Protein 3T34 (pdb70)

B-factor: mean 65.24, std 21.26, range [20.0, 150.37]

Radius of gyration: 32.82 Å; Cα contacts (8 Å, |Δi|>4): 1216; chains: 2; bounding box: 78×50×129 Å

Foldseek 3Di:
DVLQVLLCCLPVNPFVVADDDDPDDDQDAFEEEEAWAAQLCQLLLLCLLVPFDQADHDDPWQFQEKEKEWEAADPPPVDKWKDWPVDPPDIGDDSPVNNVVSRVVQCVPPHPLREHDLDYIYMYIYDNVDHTHIYIYATYADDADDSNYDRPRRCVSVVSRCVRLQPPSYQYEQRHEPQDPPVPIPSVVVCCVRPVLLPRYAYEYEPQVVHDPVDHCLCQQVCNPPHGPDGYAYWYGDDNVCVVVVPGPVNRQVVRLCDQCVDPSRNVPSVCHYSVNVSVVVSVVSSVVVLVVLVCLVVLVVPPVVQVVVPVGPVPSVVSSVVSCVSSVVSPPSD/DAVLLCLQLVLPVLFCPVFLPVPDDDDSDLLLELEEEEAWAAQLQRVLLVVLLVPFPQADDDDAFDAFEKAKEWEDADPCPAQKWKDWPVDPPDIGRDRPVNHVVSRVVQCVPQVDPRGHDHPYTYMYIYHNRHDTYMYIYATGQDDAADDPYDGCVNVVRVVSSVVQQLDPSYAYAQRAEPQDDVVPIPSVVVCCVSPVLLPRYAYEYEPQVVHDPPDHCLCVQVCNPPHHPDGHAYEYGDDVVCVVVVPGSVVRQVVGLCVQCPDVSRVVPRVCYYSVNVSVVVSVVSVVVVVVVPVCVVSLVCVPCVLVVAVDDNPCPVSVVSSVCSCVSSVVCPPVD

Secondary structure (DSSP, 8-state):
--HHHHHHIIIIITTS-SS--SS----PPPEEEEE-BTTSSHHHHHHHHHTS--S---SSS---S-EEEEEEE-SS-S--EEEETTSTT--BS-HHHHHHHHHHHHHHTS-TT-----SPEEEEEEETTS-SEEEEE-PPB-SS--TT--SSHHHHHHHHHHHHHHSSSEEEEEEEETTS-GGG-HHHHHHHHS-TT-TTEEEEEE-GGGPPTT--SHHHHTTSSS--SS--EEE----HHHHHTT--HHHHHHHHHHHHTT-TTTGGGGGG-SHHHHHHHHHHHHHHHHHTT-TTHHHHHHHHHTTTT-----TTHHHHHHHHHHHTTS-TT--/-THHHHHHHSTTTTTTTTT---SS-----GGG--EEEEE-BTTSSHHHHHHHHHTS--S---SSS---S-EEEE-B--SS----EEEETTS-S--B--HHHHHHHHHHHHHHHH-SSS---SS---EEEE-TTS---EEEE-PPB-SS--TT--STHHHHHHHHHHHHHHSSSEEEEEEEETTS-GGG-HHHHHHHHH-TT-TTEEEEEE-GGGPPTT--SHHHHTTSSS--SS--EE-----HHHHHHT--HHHHHHHHHHHHHHSTTTTTTGGG-SHHHHHHHHHHHHHHHHGGG-TTTTTTTHHHHTTT-----GGGGHHHHHHHHHHHHTTSSTT--

Structure (mmCIF, N/CA/C/O backbone):
data_3T34
#
_entry.id   3T34
#
_cell.length_a   53.471
_cell.length_b   86.407
_cell.length_c   88.485
_cell.angle_alpha   90.00
_cell.angle_beta   90.55
_cell.angle_gamma   90.00
#
_symmetry.space_group_name_H-M   'P 1 21 1'
#
loop_
_entity.id
_entity.type
_entity.pdbx_description
1 polymer 'Dynamin-related protein 1A, LINKER, Dynamin-related protein 1A'
2 non-polymer "GUANOSINE-5'-DIPHOSPHATE"
3 non-polymer 'TETRAFLUOROALUMINATE ION'
4 non-polymer 'MAGNESIUM ION'
5 non-polymer 'SODIUM ION'
6 water water
#
loop_
_atom_site.group_PDB
_atom_site.id
_atom_site.type_symbol
_atom_site.label_atom_id
_atom_site.label_alt_id
_atom_site.label_comp_id
_atom_site.label_asym_id
_atom_site.label_entity_id
_atom_site.label_seq_id
_atom_site.pdbx_PDB_ins_code
_atom_site.Cartn_x
_atom_site.Cartn_y
_atom_site.Cartn_z
_atom_site.occupancy
_atom_site.B_iso_or_equiv
_atom_site.auth_seq_id
_atom_site.auth_comp_id
_atom_site.auth_asym_id
_atom_site.auth_atom_id
_atom_site.pdbx_PDB_model_num
ATOM 1 N N . GLU A 1 2 ? 9.378 -19.643 20.704 1.00 81.40 2 GLU A N 1
ATOM 2 C CA . GLU A 1 2 ? 10.379 -19.405 21.738 1.00 70.61 2 GLU A CA 1
ATOM 3 C C . GLU A 1 2 ? 9.787 -18.802 23.024 1.00 80.63 2 GLU A C 1
ATOM 4 O O . GLU A 1 2 ? 10.379 -17.866 23.593 1.00 85.11 2 GLU A O 1
ATOM 10 N N . ASN A 1 3 ? 8.667 -19.335 23.526 1.00 72.74 3 ASN A N 1
ATOM 11 C CA . ASN A 1 3 ? 8.064 -20.601 23.105 1.00 76.58 3 ASN A CA 1
ATOM 12 C C . ASN A 1 3 ? 9.101 -21.731 23.043 1.00 75.48 3 ASN A C 1
ATOM 13 O O . ASN A 1 3 ? 10.157 -21.661 23.691 1.00 75.03 3 ASN A O 1
ATOM 18 N N . LEU A 1 4 ? 8.809 -22.752 22.244 1.00 70.98 4 LEU A N 1
ATOM 19 C CA . LEU A 1 4 ? 9.624 -23.964 22.205 1.00 70.71 4 LEU A CA 1
ATOM 20 C C . LEU A 1 4 ? 11.105 -23.692 21.973 1.00 64.34 4 LEU A C 1
ATOM 21 O O . LEU A 1 4 ? 11.948 -24.163 22.717 1.00 72.64 4 LEU A O 1
ATOM 26 N N . ILE A 1 5 ? 11.412 -22.924 20.940 1.00 62.51 5 ILE A N 1
ATOM 27 C CA . ILE A 1 5 ? 12.769 -22.896 20.404 1.00 65.95 5 ILE A CA 1
ATOM 28 C C . ILE A 1 5 ? 13.837 -22.283 21.312 1.00 63.19 5 ILE A C 1
ATOM 29 O O . ILE A 1 5 ? 14.984 -22.712 21.247 1.00 63.64 5 ILE A O 1
ATOM 34 N N . SER A 1 6 ? 13.487 -21.312 22.158 1.00 62.95 6 SER A N 1
ATOM 35 C CA . SER A 1 6 ? 14.496 -20.749 23.080 1.00 72.92 6 SER A CA 1
ATOM 36 C C . SER A 1 6 ? 14.825 -21.698 24.234 1.00 66.55 6 SER A C 1
ATOM 37 O O . SER A 1 6 ? 15.981 -21.811 24.640 1.00 64.09 6 SER A O 1
ATOM 40 N N . LEU A 1 7 ? 13.809 -22.385 24.746 1.00 66.57 7 LEU A N 1
ATOM 41 C CA . LEU A 1 7 ? 14.022 -23.424 25.740 1.00 67.31 7 LEU A CA 1
ATOM 42 C C . LEU A 1 7 ? 15.118 -24.350 25.230 1.00 67.11 7 LEU A C 1
ATOM 43 O O . LEU A 1 7 ? 16.134 -24.562 25.899 1.00 64.02 7 LEU A O 1
ATOM 48 N N . VAL A 1 8 ? 14.925 -24.879 24.027 1.00 61.65 8 VAL A N 1
ATOM 49 C CA . VAL A 1 8 ? 15.927 -25.755 23.444 1.00 64.31 8 VAL A CA 1
ATOM 50 C C . VAL A 1 8 ? 17.301 -25.085 23.405 1.00 68.77 8 VAL A C 1
ATOM 51 O O . VAL A 1 8 ? 18.292 -25.697 23.793 1.00 64.34 8 VAL A O 1
ATOM 55 N N . ASN A 1 9 ? 17.357 -23.830 22.961 1.00 69.33 9 ASN A N 1
ATOM 56 C CA . ASN A 1 9 ? 18.638 -23.117 22.813 1.00 73.82 9 ASN A CA 1
ATOM 57 C C . ASN A 1 9 ? 19.481 -22.890 24.058 1.00 74.78 9 ASN A C 1
ATOM 58 O O . ASN A 1 9 ? 20.700 -23.062 24.028 1.00 80.47 9 ASN A O 1
ATOM 63 N N . LYS A 1 10 ? 18.854 -22.449 25.139 1.00 73.14 10 LYS A N 1
ATOM 64 C CA . LYS A 1 10 ? 19.599 -22.311 26.373 1.00 77.01 10 LYS A CA 1
ATOM 65 C C . LYS A 1 10 ? 20.069 -23.683 26.835 1.00 78.79 10 LYS A C 1
ATOM 66 O O . LYS A 1 10 ? 21.220 -23.850 27.235 1.00 83.50 10 LYS A O 1
ATOM 72 N N . ILE A 1 11 ? 19.188 -24.672 26.720 1.00 72.16 11 ILE A N 1
ATOM 73 C CA . ILE A 1 11 ? 19.491 -26.032 27.150 1.00 73.16 11 ILE A CA 1
ATOM 74 C C . ILE A 1 11 ? 20.862 -26.535 26.671 1.00 82.24 11 ILE A C 1
ATOM 75 O O . ILE A 1 11 ? 21.283 -27.634 27.015 1.00 85.33 11 ILE A O 1
ATOM 80 N N . GLN A 1 12 ? 21.578 -25.721 25.904 1.00 83.70 12 GLN A N 1
ATOM 81 C CA . GLN A 1 12 ? 22.995 -25.993 25.673 1.00 86.52 12 GLN A CA 1
ATOM 82 C C . GLN A 1 12 ? 23.757 -24.723 25.377 1.00 90.15 12 GLN A C 1
ATOM 83 O O . GLN A 1 12 ? 24.493 -24.203 26.224 1.00 92.33 12 GLN A O 1
ATOM 89 N N . ARG A 1 13 ? 23.562 -24.235 24.158 1.00 91.34 13 ARG A N 1
ATOM 90 C CA . ARG A 1 13 ? 24.249 -23.061 23.646 1.00 95.04 13 ARG A CA 1
ATOM 91 C C . ARG A 1 13 ? 24.451 -22.012 24.730 1.00 95.22 13 ARG A C 1
ATOM 92 O O . ARG A 1 13 ? 25.470 -21.316 24.747 1.00 97.32 13 ARG A O 1
ATOM 100 N N . ALA A 1 14 ? 23.483 -21.904 25.636 1.00 89.99 14 ALA A N 1
ATOM 101 C CA . ALA A 1 14 ? 23.581 -20.925 26.714 1.00 97.41 14 ALA A CA 1
ATOM 102 C C . ALA A 1 14 ? 24.004 -21.535 28.058 1.00 99.16 14 ALA A C 1
ATOM 103 O O . ALA A 1 14 ? 25.022 -21.133 28.641 1.00 95.63 14 ALA A O 1
ATOM 105 N N . CYS A 1 15 ? 23.230 -22.501 28.550 1.00 93.78 15 CYS A N 1
ATOM 106 C CA . CYS A 1 15 ? 23.448 -22.985 29.909 1.00 91.61 15 CYS A CA 1
ATOM 107 C C . CYS A 1 15 ? 24.199 -24.318 30.004 1.00 93.75 15 CYS A C 1
ATOM 108 O O . CYS A 1 15 ? 24.939 -24.534 30.966 1.00 99.35 15 CYS A O 1
ATOM 111 N N . THR A 1 16 ? 24.057 -25.186 29.002 1.00 90.87 16 THR A N 1
ATOM 112 C CA . THR A 1 16 ? 24.725 -26.494 29.059 1.00 91.97 16 THR A CA 1
ATOM 113 C C . THR A 1 16 ? 25.390 -27.017 27.772 1.00 93.53 16 THR A C 1
ATOM 114 O O . THR A 1 16 ? 25.268 -28.197 27.428 1.00 92.97 16 THR A O 1
ATOM 118 N N . ALA A 1 17 ? 26.055 -26.117 27.060 1.00 93.76 17 ALA A N 1
ATOM 119 C CA . ALA A 1 17 ? 27.198 -26.453 26.222 1.00 96.18 17 ALA A CA 1
ATOM 120 C C . ALA A 1 17 ? 28.215 -25.454 26.759 1.00 102.60 17 ALA A C 1
ATOM 121 O O . ALA A 1 17 ? 29.365 -25.376 26.315 1.00 99.46 17 ALA A O 1
ATOM 123 N N . LEU A 1 18 ? 27.728 -24.685 27.735 1.00 102.40 18 LEU A N 1
ATOM 124 C CA . LEU A 1 18 ? 28.515 -23.812 28.601 1.00 101.42 18 LEU A CA 1
ATOM 125 C C . LEU A 1 18 ? 29.664 -24.582 29.260 1.00 111.93 18 LEU A C 1
ATOM 126 O O . LEU A 1 18 ? 30.554 -23.982 29.872 1.00 117.37 18 LEU A O 1
ATOM 131 N N . GLY A 1 19 ? 29.640 -25.910 29.134 1.00 108.81 19 GLY A N 1
ATOM 132 C CA . GLY A 1 19 ? 30.709 -26.762 29.631 1.00 105.33 19 GLY A CA 1
ATOM 133 C C . GLY A 1 19 ? 32.020 -26.510 28.908 1.00 112.78 19 GLY A C 1
ATOM 134 O O . GLY A 1 19 ? 32.114 -25.586 28.102 1.00 118.43 19 GLY A O 1
ATOM 135 N N . ASP A 1 20 ? 33.033 -27.332 29.175 1.00 120.80 20 ASP A N 1
ATOM 136 C CA . ASP A 1 20 ? 34.384 -27.059 28.665 1.00 125.12 20 ASP A CA 1
ATOM 137 C C . ASP A 1 20 ? 34.533 -27.157 27.138 1.00 124.70 20 ASP A C 1
ATOM 138 O O . ASP A 1 20 ? 34.638 -28.250 26.564 1.00 117.57 20 ASP A O 1
ATOM 143 N N . HIS A 1 21 ? 34.532 -25.981 26.509 1.00 127.31 21 HIS A N 1
ATOM 144 C CA . HIS A 1 21 ? 34.760 -25.815 25.079 1.00 130.35 21 HIS A CA 1
ATOM 145 C C . HIS A 1 21 ? 36.204 -25.383 24.876 1.00 133.00 21 HIS A C 1
ATOM 146 O O . HIS A 1 21 ? 36.921 -25.130 25.843 1.00 134.90 21 HIS A O 1
ATOM 153 N N . GLY A 1 22 ? 36.625 -25.278 23.621 1.00 135.03 22 GLY A N 1
ATOM 154 C CA . GLY A 1 22 ? 37.918 -24.692 23.317 1.00 142.38 22 GLY A CA 1
ATOM 155 C C . GLY A 1 22 ? 39.065 -25.677 23.200 1.00 146.12 22 GLY A C 1
ATOM 156 O O . GLY A 1 22 ? 40.161 -25.437 23.720 1.00 142.20 22 GLY A O 1
ATOM 157 N N . ASP A 1 23 ? 38.804 -26.792 22.522 1.00 147.26 23 ASP A N 1
ATOM 158 C CA . ASP A 1 23 ? 39.850 -27.731 22.126 1.00 149.51 23 ASP A CA 1
ATOM 159 C C . ASP A 1 23 ? 39.516 -28.347 20.756 1.00 148.44 23 ASP A C 1
ATOM 160 O O . ASP A 1 23 ? 39.423 -29.569 20.627 1.00 150.09 23 ASP A O 1
ATOM 165 N N . SER A 1 24 ? 39.316 -27.486 19.754 1.00 148.81 24 SER A N 1
ATOM 166 C CA . SER A 1 24 ? 39.107 -27.897 18.351 1.00 149.69 24 SER A CA 1
ATOM 167 C C . SER A 1 24 ? 37.696 -28.392 17.991 1.00 145.38 24 SER A C 1
ATOM 168 O O . SER A 1 24 ? 37.541 -29.300 17.169 1.00 140.33 24 SER A O 1
ATOM 171 N N . SER A 1 25 ? 36.675 -27.785 18.591 1.00 145.25 25 SER A N 1
ATOM 172 C CA . SER A 1 25 ? 35.291 -28.199 18.360 1.00 143.32 25 SER A CA 1
ATOM 173 C C . SER A 1 25 ? 34.650 -27.414 17.214 1.00 141.94 25 SER A C 1
ATOM 174 O O . SER A 1 25 ? 34.156 -26.304 17.408 1.00 142.14 25 SER A O 1
ATOM 177 N N . ALA A 1 26 ? 34.650 -28.011 16.024 1.00 141.10 26 ALA A N 1
ATOM 178 C CA . ALA A 1 26 ? 34.192 -27.335 14.814 1.00 134.67 26 ALA A CA 1
ATOM 179 C C . ALA A 1 26 ? 32.988 -28.027 14.171 1.00 137.28 26 ALA A C 1
ATOM 180 O O . ALA A 1 26 ? 33.077 -29.191 13.780 1.00 132.54 26 ALA A O 1
ATOM 182 N N . LEU A 1 27 ? 31.869 -27.310 14.052 1.00 139.66 27 LEU A N 1
ATOM 183 C CA . LEU A 1 27 ? 31.745 -25.935 14.549 1.00 137.95 27 LEU A CA 1
ATOM 184 C C . LEU A 1 27 ? 30.291 -25.603 14.912 1.00 133.51 27 LEU A C 1
ATOM 185 O O . LEU A 1 27 ? 29.664 -24.720 14.311 1.00 124.30 27 LEU A O 1
ATOM 190 N N . ASP A 1 32 ? 26.616 -23.087 16.103 1.00 93.31 32 ASP A N 1
ATOM 191 C CA . ASP A 1 32 ? 25.232 -23.470 15.859 1.00 91.84 32 ASP A CA 1
ATOM 192 C C . ASP A 1 32 ? 24.578 -22.549 14.836 1.00 92.79 32 ASP A C 1
ATOM 193 O O . ASP A 1 32 ? 23.824 -21.642 15.190 1.00 98.34 32 ASP A O 1
ATOM 198 N N . SER A 1 33 ? 24.874 -22.788 13.564 1.00 87.16 33 SER A N 1
ATOM 199 C CA . SER A 1 33 ? 24.344 -21.963 12.488 1.00 84.49 33 SER A CA 1
ATOM 200 C C . SER A 1 33 ? 22.912 -22.344 12.136 1.00 80.28 33 SER A C 1
ATOM 201 O O . SER A 1 33 ? 22.641 -23.473 11.729 1.00 77.72 33 SER A O 1
ATOM 204 N N . LEU A 1 34 ? 21.998 -21.392 12.292 1.00 74.33 34 LEU A N 1
ATOM 205 C CA . LEU A 1 34 ? 20.607 -21.603 11.923 1.00 67.84 34 LEU A CA 1
ATOM 206 C C . LEU A 1 34 ? 20.356 -21.044 10.529 1.00 57.35 34 LEU A C 1
ATOM 207 O O . LEU A 1 34 ? 20.598 -19.867 10.273 1.00 67.29 34 LEU A O 1
ATOM 212 N N . PRO A 1 35 ? 19.878 -21.896 9.631 1.00 62.73 35 PRO A N 1
ATOM 213 C CA . PRO A 1 35 ? 19.638 -21.496 8.241 1.00 61.48 35 PRO A CA 1
ATOM 214 C C . PRO A 1 35 ? 18.645 -20.346 8.121 1.00 47.17 35 PRO A C 1
ATOM 215 O O . PRO A 1 35 ? 17.700 -20.256 8.900 1.00 45.42 35 PRO A O 1
ATOM 219 N N . ALA A 1 36 ? 18.868 -19.478 7.142 1.00 54.91 36 ALA A N 1
ATOM 220 C CA . ALA A 1 36 ? 17.959 -18.363 6.871 1.00 53.57 36 ALA A CA 1
ATOM 221 C C . ALA A 1 36 ? 16.538 -18.820 6.528 1.00 54.22 36 ALA A C 1
ATOM 222 O O . ALA A 1 36 ? 16.314 -19.967 6.109 1.00 56.09 36 ALA A O 1
ATOM 224 N N . ILE A 1 37 ? 15.575 -17.920 6.698 1.00 52.88 37 ILE A N 1
ATOM 225 C CA . ILE A 1 37 ? 14.274 -18.101 6.057 1.00 47.25 37 ILE A CA 1
ATOM 226 C C . ILE A 1 37 ? 13.858 -16.927 5.140 1.00 49.83 37 ILE A C 1
ATOM 227 O O . ILE A 1 37 ? 13.775 -15.780 5.576 1.00 42.32 37 ILE A O 1
ATOM 232 N N . ALA A 1 38 ? 13.611 -17.246 3.859 1.00 45.80 38 ALA A N 1
ATOM 233 C CA . ALA A 1 38 ? 13.405 -16.247 2.792 1.00 43.23 38 ALA A CA 1
ATOM 234 C C . ALA A 1 38 ? 12.080 -16.400 2.050 1.00 44.16 38 ALA A C 1
ATOM 235 O O . ALA A 1 38 ? 11.773 -17.481 1.565 1.00 47.02 38 ALA A O 1
ATOM 237 N N . VAL A 1 39 ? 11.319 -15.317 1.917 1.00 37.90 39 VAL A N 1
ATOM 238 C CA . VAL A 1 39 ? 10.064 -15.370 1.167 1.00 42.89 39 VAL A CA 1
ATOM 239 C C . VAL A 1 39 ? 10.245 -15.207 -0.360 1.00 41.29 39 VAL A C 1
ATOM 240 O O . VAL A 1 39 ? 11.051 -14.403 -0.823 1.00 40.49 39 VAL A O 1
ATOM 244 N N . VAL A 1 40 ? 9.523 -16.014 -1.134 1.00 38.63 40 VAL A N 1
ATOM 245 C CA . VAL A 1 40 ? 9.575 -15.924 -2.593 1.00 38.32 40 VAL A CA 1
ATOM 246 C C . VAL A 1 40 ? 8.165 -16.049 -3.133 1.00 38.97 40 VAL A C 1
ATOM 247 O O . VAL A 1 40 ? 7.276 -16.590 -2.471 1.00 38.74 40 VAL A O 1
ATOM 251 N N . GLY A 1 41 ? 7.955 -15.557 -4.346 1.00 41.44 41 GLY A N 1
ATOM 252 C CA . GLY A 1 41 ? 6.613 -15.491 -4.876 1.00 39.87 41 GLY A CA 1
ATOM 253 C C . GLY A 1 41 ? 6.523 -14.323 -5.824 1.00 41.98 41 GLY A C 1
ATOM 254 O O . GLY A 1 41 ? 7.417 -13.462 -5.862 1.00 39.90 41 GLY A O 1
ATOM 255 N N . GLY A 1 42 ? 5.445 -14.290 -6.599 1.00 40.93 42 GLY A N 1
ATOM 256 C CA . GLY A 1 42 ? 5.231 -13.173 -7.482 1.00 37.74 42 GLY A CA 1
ATOM 257 C C . GLY A 1 42 ? 5.101 -11.854 -6.748 1.00 39.86 42 GLY A C 1
ATOM 258 O O . GLY A 1 42 ? 4.699 -11.793 -5.584 1.00 33.78 42 GLY A O 1
ATOM 259 N N . GLN A 1 43 ? 5.450 -10.791 -7.464 1.00 37.76 43 GLN A N 1
ATOM 260 C CA . GLN A 1 43 ? 5.071 -9.451 -7.084 1.00 43.98 43 GLN A CA 1
ATOM 261 C C . GLN A 1 43 ? 3.650 -9.391 -6.506 1.00 41.83 43 GLN A C 1
ATOM 262 O O . GLN A 1 43 ? 2.659 -9.771 -7.166 1.00 37.33 43 GLN A O 1
ATOM 268 N N . SER A 1 44 ? 3.593 -8.910 -5.263 1.00 39.09 44 SER A N 1
ATOM 269 C CA . SER A 1 44 ? 2.358 -8.705 -4.539 1.00 35.58 44 SER A CA 1
ATOM 270 C C . SER A 1 44 ? 1.626 -9.986 -4.175 1.00 36.79 44 SER A C 1
ATOM 271 O O . SER A 1 44 ? 0.408 -9.981 -4.012 1.00 34.01 44 SER A O 1
ATOM 274 N N . SER A 1 45 ? 2.351 -11.083 -4.028 1.00 33.58 45 SER A N 1
ATOM 275 C CA . SER A 1 45 ? 1.702 -12.272 -3.510 1.00 34.24 45 SER A CA 1
ATOM 276 C C . SER A 1 45 ? 1.484 -12.189 -1.992 1.00 37.05 45 SER A C 1
ATOM 277 O O . SER A 1 45 ? 0.715 -12.937 -1.437 1.00 39.86 45 SER A O 1
ATOM 280 N N . GLY A 1 46 ? 2.157 -11.265 -1.327 1.00 38.00 46 GLY A N 1
ATOM 281 C CA . GLY A 1 46 ? 1.949 -11.069 0.090 1.00 38.39 46 GLY A CA 1
ATOM 282 C C . GLY A 1 46 ? 3.158 -11.495 0.901 1.00 41.06 46 GLY A C 1
ATOM 283 O O . GLY A 1 46 ? 3.032 -11.772 2.099 1.00 38.63 46 GLY A O 1
ATOM 284 N N . LYS A 1 47 ? 4.323 -11.571 0.257 1.00 36.98 47 LYS A N 1
ATOM 285 C CA . LYS A 1 47 ? 5.552 -11.926 0.958 1.00 34.62 47 LYS A CA 1
ATOM 286 C C . LYS A 1 47 ? 5.785 -11.079 2.221 1.00 41.60 47 LYS A C 1
ATOM 287 O O . LYS A 1 47 ? 6.025 -11.620 3.309 1.00 39.27 47 LYS A O 1
ATOM 293 N N . SER A 1 48 ? 5.711 -9.754 2.098 1.00 39.35 48 SER A N 1
ATOM 294 C CA . SER A 1 48 ? 6.072 -8.882 3.227 1.00 36.81 48 SER A CA 1
ATOM 295 C C . SER A 1 48 ? 5.065 -9.054 4.344 1.00 40.43 48 SER A C 1
ATOM 296 O O . SER A 1 48 ? 5.407 -8.950 5.536 1.00 44.30 48 SER A O 1
ATOM 299 N N . SER A 1 49 ? 3.818 -9.309 3.965 1.00 30.22 49 SER A N 1
ATOM 300 C CA . SER A 1 49 ? 2.799 -9.557 4.963 1.00 36.12 49 SER A CA 1
ATOM 301 C C . SER A 1 49 ? 3.065 -10.866 5.714 1.00 42.08 49 SER A C 1
ATOM 302 O O . SER A 1 49 ? 2.922 -10.911 6.933 1.00 41.89 49 SER A O 1
ATOM 305 N N . VAL A 1 50 ? 3.481 -11.914 5.002 1.00 38.07 50 VAL A N 1
ATOM 306 C CA . VAL A 1 50 ? 3.761 -13.219 5.636 1.00 40.28 50 VAL A CA 1
ATOM 307 C C . VAL A 1 50 ? 4.946 -13.130 6.620 1.00 41.77 50 VAL A C 1
ATOM 308 O O . VAL A 1 50 ? 4.860 -13.597 7.771 1.00 39.75 50 VAL A O 1
ATOM 312 N N . LEU A 1 51 ? 6.049 -12.546 6.146 1.00 42.18 51 LEU A N 1
ATOM 313 C CA . LEU A 1 51 ? 7.275 -12.361 6.926 1.00 41.71 51 LEU A CA 1
ATOM 314 C C . LEU A 1 51 ? 7.039 -11.606 8.255 1.00 47.25 51 LEU A C 1
ATOM 315 O O . LEU A 1 51 ? 7.485 -12.054 9.312 1.00 47.85 51 LEU A O 1
ATOM 320 N N . GLU A 1 52 ? 6.308 -10.493 8.195 1.00 47.11 52 GLU A N 1
ATOM 321 C CA . GLU A 1 52 ? 5.922 -9.720 9.382 1.00 46.50 52 GLU A CA 1
ATOM 322 C C . GLU A 1 52 ? 5.225 -10.616 10.405 1.00 49.90 52 GLU A C 1
ATOM 323 O O . GLU A 1 52 ? 5.607 -10.678 11.580 1.00 47.66 52 GLU A O 1
ATOM 329 N N . SER A 1 53 ? 4.172 -11.272 9.929 1.00 44.15 53 SER A N 1
ATOM 330 C CA . SER A 1 53 ? 3.367 -12.199 10.704 1.00 48.49 53 SER A CA 1
ATOM 331 C C . SER A 1 53 ? 4.243 -13.214 11.455 1.00 46.57 53 SER A C 1
ATOM 332 O O . SER A 1 53 ? 3.940 -13.584 12.579 1.00 48.41 53 SER A O 1
ATOM 335 N N . ILE A 1 54 ? 5.309 -13.682 10.811 1.00 42.02 54 ILE A N 1
ATOM 336 C CA . ILE A 1 54 ? 6.150 -14.716 11.381 1.00 46.67 54 ILE A CA 1
ATOM 337 C C . ILE A 1 54 ? 6.995 -14.084 12.523 1.00 56.54 54 ILE A C 1
ATOM 338 O O . ILE A 1 54 ? 7.092 -14.647 13.618 1.00 51.79 54 ILE A O 1
ATOM 343 N N . VAL A 1 55 ? 7.580 -12.912 12.256 1.00 53.66 55 VAL A N 1
ATOM 344 C CA . VAL A 1 55 ? 8.279 -12.107 13.260 1.00 55.35 55 VAL A CA 1
ATOM 345 C C . VAL A 1 55 ? 7.331 -11.562 14.340 1.00 57.27 55 VAL A C 1
ATOM 346 O O . VAL A 1 55 ? 7.755 -11.301 15.466 1.00 59.89 55 VAL A O 1
ATOM 350 N N . GLY A 1 56 ? 6.059 -11.364 13.998 1.00 55.14 56 GLY A N 1
ATOM 351 C CA . GLY A 1 56 ? 5.071 -10.984 14.999 1.00 57.26 56 GLY A CA 1
ATOM 352 C C . GLY A 1 56 ? 4.872 -9.495 15.245 1.00 57.65 56 GLY A C 1
ATOM 353 O O . GLY A 1 56 ? 4.130 -9.106 16.139 1.00 60.42 56 GLY A O 1
ATOM 354 N N . LYS A 1 57 ? 5.534 -8.660 14.459 1.00 51.86 57 LYS A N 1
ATOM 355 C CA . LYS A 1 57 ? 5.342 -7.221 14.540 1.00 51.60 57 LYS A CA 1
ATOM 356 C C . LYS A 1 57 ? 5.329 -6.609 13.163 1.00 54.31 57 LYS A C 1
ATOM 357 O O . LYS A 1 57 ? 5.987 -7.112 12.242 1.00 51.35 57 LYS A O 1
ATOM 363 N N . ASP A 1 58 ? 4.564 -5.522 13.038 1.00 60.33 58 ASP A N 1
ATOM 364 C CA . ASP A 1 58 ? 4.449 -4.748 11.806 1.00 51.60 58 ASP A CA 1
ATOM 365 C C . ASP A 1 58 ? 5.645 -3.834 11.678 1.00 52.20 58 ASP A C 1
ATOM 366 O O . ASP A 1 58 ? 5.824 -2.923 12.492 1.00 61.54 58 ASP A O 1
ATOM 371 N N . PHE A 1 59 ? 6.468 -4.079 10.664 1.00 45.08 59 PHE A N 1
ATOM 372 C CA . PHE A 1 59 ? 7.684 -3.303 10.491 1.00 47.27 59 PHE A CA 1
ATOM 373 C C . PHE A 1 59 ? 8.180 -3.235 9.039 1.00 44.61 59 PHE A C 1
ATOM 374 O O . PHE A 1 59 ? 9.189 -2.579 8.768 1.00 43.90 59 PHE A O 1
ATOM 382 N N . LEU A 1 60 ? 7.487 -3.918 8.125 1.00 41.43 60 LEU A N 1
ATOM 383 C CA . LEU A 1 60 ? 7.878 -3.994 6.708 1.00 38.31 60 LEU A CA 1
ATOM 384 C C . LEU A 1 60 ? 6.843 -3.280 5.860 1.00 37.89 60 LEU A C 1
ATOM 385 O O . LEU A 1 60 ? 5.656 -3.543 5.997 1.00 36.30 60 LEU A O 1
ATOM 390 N N . PRO A 1 61 ? 7.289 -2.379 4.974 1.00 36.36 61 PRO A N 1
ATOM 391 C CA . PRO A 1 61 ? 6.380 -1.811 3.959 1.00 41.55 61 PRO A CA 1
ATOM 392 C C . PRO A 1 61 ? 5.656 -2.887 3.108 1.00 40.40 61 PRO A C 1
ATOM 393 O O . PRO A 1 61 ? 6.271 -3.819 2.561 1.00 35.23 61 PRO A O 1
ATOM 397 N N . ARG A 1 62 ? 4.335 -2.771 3.030 1.00 36.37 62 ARG A N 1
ATOM 398 C CA . ARG A 1 62 ? 3.517 -3.731 2.279 1.00 37.58 62 ARG A CA 1
ATOM 399 C C . ARG A 1 62 ? 2.680 -2.926 1.341 1.00 46.97 62 ARG A C 1
ATOM 400 O O . ARG A 1 62 ? 2.709 -1.694 1.389 1.00 50.11 62 ARG A O 1
ATOM 408 N N . GLY A 1 63 ? 1.904 -3.611 0.512 1.00 42.30 63 GLY A N 1
ATOM 409 C CA . GLY A 1 63 ? 1.032 -2.918 -0.406 1.00 42.04 63 GLY A CA 1
ATOM 410 C C . GLY A 1 63 ? 1.265 -3.221 -1.866 1.00 35.51 63 GLY A C 1
ATOM 411 O O . GLY A 1 63 ? 1.489 -4.336 -2.224 1.00 39.21 63 GLY A O 1
ATOM 412 N N . SER A 1 64 ? 1.352 -2.150 -2.641 1.00 57.09 64 SER A N 1
ATOM 413 C CA . SER A 1 64 ? 0.828 -1.950 -4.012 1.00 43.26 64 SER A CA 1
ATOM 414 C C . SER A 1 64 ? 0.668 -3.090 -5.045 1.00 47.30 64 SER A C 1
ATOM 415 O O . SER A 1 64 ? -0.027 -4.035 -4.695 1.00 47.28 64 SER A O 1
ATOM 418 N N . GLY A 1 65 ? 1.226 -3.071 -6.268 1.00 44.36 65 GLY A N 1
ATOM 419 C CA . GLY A 1 65 ? 2.277 -2.180 -6.727 1.00 52.26 65 GLY A CA 1
ATOM 420 C C . GLY A 1 65 ? 3.609 -2.811 -6.347 1.00 48.23 65 GLY A C 1
ATOM 421 O O . GLY A 1 65 ? 3.631 -3.780 -5.613 1.00 44.86 65 GLY A O 1
ATOM 422 N N . ILE A 1 66 ? 4.718 -2.283 -6.842 1.00 42.90 66 ILE A N 1
ATOM 423 C CA . ILE A 1 66 ? 6.016 -2.760 -6.403 1.00 44.09 66 ILE A CA 1
ATOM 424 C C . ILE A 1 66 ? 6.384 -2.020 -5.114 1.00 46.32 66 ILE A C 1
ATOM 425 O O . ILE A 1 66 ? 6.547 -0.798 -5.126 1.00 47.61 66 ILE A O 1
ATOM 430 N N . VAL A 1 67 ? 6.483 -2.703 -3.981 1.00 39.50 67 VAL A N 1
ATOM 431 C CA . VAL A 1 67 ? 6.918 -1.947 -2.821 1.00 39.43 67 VAL A CA 1
ATOM 432 C C . VAL A 1 67 ? 8.253 -2.379 -2.202 1.00 39.41 67 VAL A C 1
ATOM 433 O O . VAL A 1 67 ? 9.128 -1.522 -2.023 1.00 33.36 67 VAL A O 1
ATOM 437 N N . THR A 1 68 ? 8.428 -3.675 -1.919 1.00 41.41 68 THR A N 1
ATOM 438 C CA . THR A 1 68 ? 9.748 -4.199 -1.590 1.00 36.76 68 THR A CA 1
ATOM 439 C C . THR A 1 68 ? 10.571 -4.222 -2.866 1.00 36.54 68 THR A C 1
ATOM 440 O O . THR A 1 68 ? 10.246 -4.908 -3.816 1.00 41.83 68 THR A O 1
ATOM 444 N N . ARG A 1 69 ? 11.633 -3.447 -2.887 1.00 39.76 69 ARG A N 1
ATOM 445 C CA . ARG A 1 69 ? 12.428 -3.271 -4.085 1.00 41.35 69 ARG A CA 1
ATOM 446 C C . ARG A 1 69 ? 13.889 -3.607 -3.776 1.00 46.75 69 ARG A C 1
ATOM 447 O O . ARG A 1 69 ? 14.694 -3.746 -4.704 1.00 47.04 69 ARG A O 1
ATOM 455 N N . ARG A 1 70 ? 14.222 -3.732 -2.483 1.00 41.62 70 ARG A N 1
ATOM 456 C CA . ARG A 1 70 ? 15.533 -4.260 -2.048 1.00 47.01 70 ARG A CA 1
ATOM 457 C C . ARG A 1 70 ? 15.412 -5.477 -1.151 1.00 44.71 70 ARG A C 1
ATOM 458 O O . ARG A 1 70 ? 14.473 -5.571 -0.356 1.00 42.06 70 ARG A O 1
ATOM 466 N N . PRO A 1 71 ? 16.395 -6.387 -1.228 1.00 46.30 71 PRO A N 1
ATOM 467 C CA . PRO A 1 71 ? 16.447 -7.442 -0.211 1.00 42.95 71 PRO A CA 1
ATOM 468 C C . PRO A 1 71 ? 16.608 -6.792 1.158 1.00 46.65 71 PRO A C 1
ATOM 469 O O . PRO A 1 71 ? 17.413 -5.886 1.310 1.00 35.83 71 PRO A O 1
ATOM 473 N N . LEU A 1 72 ? 15.830 -7.244 2.132 1.00 43.93 72 LEU A N 1
ATOM 474 C CA . LEU A 1 72 ? 15.960 -6.774 3.486 1.00 34.58 72 LEU A CA 1
ATOM 475 C C . LEU A 1 72 ? 16.421 -7.928 4.371 1.00 41.85 72 LEU A C 1
ATOM 476 O O . LEU A 1 72 ? 15.627 -8.799 4.748 1.00 41.46 72 LEU A O 1
ATOM 481 N N . VAL A 1 73 ? 17.703 -7.958 4.695 1.00 39.22 73 VAL A N 1
ATOM 482 C CA . VAL A 1 73 ? 18.220 -9.035 5.519 1.00 39.51 73 VAL A CA 1
ATOM 483 C C . VAL A 1 73 ? 18.057 -8.705 6.992 1.00 41.17 73 VAL A C 1
ATOM 484 O O . VAL A 1 73 ? 18.722 -7.795 7.490 1.00 41.12 73 VAL A O 1
ATOM 488 N N . LEU A 1 74 ? 17.155 -9.431 7.659 1.00 37.67 74 LEU A N 1
ATOM 489 C CA . LEU A 1 74 ? 16.891 -9.295 9.094 1.00 43.19 74 LEU A CA 1
ATOM 490 C C . LEU A 1 74 ? 17.638 -10.345 9.936 1.00 48.48 74 LEU A C 1
ATOM 491 O O . LEU A 1 74 ? 17.518 -11.548 9.707 1.00 47.84 74 LEU A O 1
ATOM 496 N N . GLN A 1 75 ? 18.403 -9.901 10.920 1.00 47.67 75 GLN A N 1
ATOM 497 C CA . GLN A 1 75 ? 18.922 -10.847 11.897 1.00 49.88 75 GLN A CA 1
ATOM 498 C C . GLN A 1 75 ? 18.255 -10.609 13.228 1.00 46.37 75 GLN A C 1
ATOM 499 O O . GLN A 1 75 ? 18.397 -9.550 13.817 1.00 52.25 75 GLN A O 1
ATOM 505 N N . LEU A 1 76 ? 17.473 -11.576 13.667 1.00 47.63 76 LEU A N 1
ATOM 506 C CA . LEU A 1 76 ? 16.937 -11.572 15.012 1.00 49.45 76 LEU A CA 1
ATOM 507 C C . LEU A 1 76 ? 18.084 -11.914 15.949 1.00 56.04 76 LEU A C 1
ATOM 508 O O . LEU A 1 76 ? 18.930 -12.743 15.608 1.00 53.17 76 LEU A O 1
ATOM 513 N N . GLN A 1 77 ? 18.115 -11.296 17.128 1.00 54.01 77 GLN A N 1
ATOM 514 C CA . GLN A 1 77 ? 19.204 -11.549 18.066 1.00 60.79 77 GLN A CA 1
ATOM 515 C C . GLN A 1 77 ? 18.714 -11.702 19.501 1.00 67.26 77 GLN A C 1
ATOM 516 O O . GLN A 1 77 ? 17.962 -10.861 20.008 1.00 60.76 77 GLN A O 1
ATOM 522 N N . LYS A 1 78 ? 19.132 -12.798 20.134 1.00 64.72 78 LYS A N 1
ATOM 523 C CA . LYS A 1 78 ? 18.810 -13.069 21.529 1.00 71.94 78 LYS A CA 1
ATOM 524 C C . LYS A 1 78 ? 19.598 -12.133 22.475 1.00 69.99 78 LYS A C 1
ATOM 525 O O . LYS A 1 78 ? 20.773 -11.802 22.248 1.00 64.65 78 LYS A O 1
ATOM 531 N N . ILE A 1 79 ? 18.924 -11.698 23.530 1.00 72.90 79 ILE A N 1
ATOM 532 C CA . ILE A 1 79 ? 19.448 -10.651 24.396 1.00 81.00 79 ILE A CA 1
ATOM 533 C C . ILE A 1 79 ? 19.401 -11.091 25.856 1.00 85.26 79 ILE A C 1
ATOM 534 O O . ILE A 1 79 ? 18.407 -11.675 26.294 1.00 86.56 79 ILE A O 1
ATOM 539 N N . ASP A 1 80 ? 20.475 -10.807 26.595 1.00 86.91 80 ASP A N 1
ATOM 540 C CA . ASP A 1 80 ? 20.617 -11.202 28.009 1.00 93.36 80 ASP A CA 1
ATOM 541 C C . ASP A 1 80 ? 19.384 -10.924 28.883 1.00 90.35 80 ASP A C 1
ATOM 542 O O . ASP A 1 80 ? 19.476 -10.231 29.899 1.00 87.17 80 ASP A O 1
ATOM 547 N N . ASP A 1 81 ? 18.249 -11.504 28.507 1.00 91.15 81 ASP A N 1
ATOM 548 C CA . ASP A 1 81 ? 16.948 -11.051 29.005 1.00 93.65 81 ASP A CA 1
ATOM 549 C C . ASP A 1 81 ? 17.023 -9.718 29.742 1.00 95.26 81 ASP A C 1
ATOM 550 O O . ASP A 1 81 ? 16.781 -9.643 30.951 1.00 84.86 81 ASP A O 1
ATOM 555 N N . GLY A 1 82 ? 17.393 -8.680 28.996 1.00 96.86 82 GLY A N 1
ATOM 556 C CA . GLY A 1 82 ? 17.221 -7.309 29.428 1.00 91.80 82 GLY A CA 1
ATOM 557 C C . GLY A 1 82 ? 15.951 -6.847 28.749 1.00 93.76 82 GLY A C 1
ATOM 558 O O . GLY A 1 82 ? 15.890 -6.764 27.518 1.00 87.85 82 GLY A O 1
ATOM 559 N N . THR A 1 83 ? 14.918 -6.579 29.540 1.00 94.22 83 THR A N 1
ATOM 560 C CA . THR A 1 83 ? 13.629 -6.169 28.989 1.00 97.61 83 THR A CA 1
ATOM 561 C C . THR A 1 83 ? 13.807 -4.925 28.119 1.00 95.98 83 THR A C 1
ATOM 562 O O . THR A 1 83 ? 13.036 -3.966 28.202 1.00 98.73 83 THR A O 1
ATOM 566 N N . ARG A 1 84 ? 14.828 -4.969 27.268 1.00 95.33 84 ARG A N 1
ATOM 567 C CA . ARG A 1 84 ? 15.272 -3.808 26.505 1.00 93.29 84 ARG A CA 1
ATOM 568 C C . ARG A 1 84 ? 15.204 -4.053 24.994 1.00 77.84 84 ARG A C 1
ATOM 569 O O . ARG A 1 84 ? 16.220 -3.994 24.310 1.00 75.91 84 ARG A O 1
ATOM 577 N N . GLU A 1 85 ? 14.005 -4.316 24.479 1.00 77.96 85 GLU A N 1
ATOM 578 C CA . GLU A 1 85 ? 13.824 -4.641 23.056 1.00 75.05 85 GLU A CA 1
ATOM 579 C C . GLU A 1 85 ? 13.990 -3.430 22.119 1.00 71.35 85 GLU A C 1
ATOM 580 O O . GLU A 1 85 ? 13.452 -2.349 22.380 1.00 67.26 85 GLU A O 1
ATOM 586 N N . TYR A 1 86 ? 14.726 -3.621 21.026 1.00 65.16 86 TYR A N 1
ATOM 587 C CA . TYR A 1 86 ? 15.032 -2.526 20.109 1.00 62.73 86 TYR A CA 1
ATOM 588 C C . TYR A 1 86 ? 15.556 -3.041 18.776 1.00 55.91 86 TYR A C 1
ATOM 589 O O . TYR A 1 86 ? 15.996 -4.185 18.685 1.00 53.39 86 TYR A O 1
ATOM 598 N N . ALA A 1 87 ? 15.519 -2.184 17.757 1.00 48.14 87 ALA A N 1
ATOM 599 C CA . ALA A 1 87 ? 16.067 -2.507 16.437 1.00 46.19 87 ALA A CA 1
ATOM 600 C C . ALA A 1 87 ? 17.124 -1.502 15.996 1.00 49.12 87 ALA A C 1
ATOM 601 O O . ALA A 1 87 ? 17.201 -0.389 16.521 1.00 48.15 87 ALA A O 1
ATOM 603 N N . GLU A 1 88 ? 17.904 -1.894 14.991 1.00 49.79 88 GLU A N 1
ATOM 604 C CA . GLU A 1 88 ? 19.086 -1.142 14.574 1.00 54.15 88 GLU A CA 1
ATOM 605 C C . GLU A 1 88 ? 19.524 -1.545 13.160 1.00 44.73 88 GLU A C 1
ATOM 606 O O . GLU A 1 88 ? 19.624 -2.721 12.848 1.00 47.23 88 GLU A O 1
ATOM 612 N N . PHE A 1 89 ? 19.793 -0.554 12.323 1.00 45.97 89 PHE A N 1
ATOM 613 C CA . PHE A 1 89 ? 20.266 -0.771 10.964 1.00 43.89 89 PHE A CA 1
ATOM 614 C C . PHE A 1 89 ? 21.773 -0.648 10.861 1.00 48.32 89 PHE A C 1
ATOM 615 O O . PHE A 1 89 ? 22.398 0.157 11.570 1.00 51.72 89 PHE A O 1
ATOM 623 N N . LEU A 1 90 ? 22.335 -1.438 9.952 1.00 44.24 90 LEU A N 1
ATOM 624 C CA . LEU A 1 90 ? 23.709 -1.288 9.507 1.00 43.42 90 LEU A CA 1
ATOM 625 C C . LEU A 1 90 ? 23.986 0.112 9.003 1.00 46.65 90 LEU A C 1
ATOM 626 O O . LEU A 1 90 ? 25.017 0.685 9.319 1.00 53.83 90 LEU A O 1
ATOM 631 N N . HIS A 1 91 ? 23.083 0.655 8.194 1.00 50.25 91 HIS A N 1
ATOM 632 C CA . HIS A 1 91 ? 23.358 1.909 7.505 1.00 43.66 91 HIS A CA 1
ATOM 633 C C . HIS A 1 91 ? 23.109 3.117 8.399 1.00 47.99 91 HIS A C 1
ATOM 634 O O . HIS A 1 91 ? 23.317 4.248 7.975 1.00 46.67 91 HIS A O 1
ATOM 641 N N . LEU A 1 92 ? 22.689 2.882 9.642 1.00 54.12 92 LEU A N 1
ATOM 642 C CA . LEU A 1 92 ? 22.493 3.966 10.626 1.00 47.83 92 LEU A CA 1
ATOM 643 C C . LEU A 1 92 ? 23.028 3.644 12.022 1.00 53.64 92 LEU A C 1
ATOM 644 O O . LEU A 1 92 ? 22.255 3.507 12.976 1.00 57.63 92 LEU A O 1
ATOM 649 N N . PRO A 1 93 ? 24.355 3.547 12.159 1.00 57.71 93 PRO A N 1
ATOM 650 C CA . PRO A 1 93 ? 24.983 3.245 13.454 1.00 59.81 93 PRO A CA 1
ATOM 651 C C . PRO A 1 93 ? 24.689 4.298 14.527 1.00 65.39 93 PRO A C 1
ATOM 652 O O . PRO A 1 93 ? 24.579 5.482 14.205 1.00 66.88 93 PRO A O 1
ATOM 656 N N . ARG A 1 94 ? 24.563 3.866 15.779 1.00 65.07 94 ARG A N 1
ATOM 657 C CA . ARG A 1 94 ? 24.383 4.776 16.917 1.00 72.21 94 ARG A CA 1
ATOM 658 C C . ARG A 1 94 ? 22.956 5.270 16.988 1.00 69.36 94 ARG A C 1
ATOM 659 O O . ARG A 1 94 ? 22.674 6.346 17.542 1.00 70.01 94 ARG A O 1
ATOM 667 N N . LYS A 1 95 ? 22.060 4.469 16.430 1.00 65.27 95 LYS A N 1
ATOM 668 C CA . LYS A 1 95 ? 20.667 4.830 16.298 1.00 57.87 95 LYS A CA 1
ATOM 669 C C . LYS A 1 95 ? 19.857 3.605 16.623 1.00 57.88 95 LYS A C 1
ATOM 670 O O . LYS A 1 95 ? 19.909 2.606 15.901 1.00 61.29 95 LYS A O 1
ATOM 676 N N . LYS A 1 96 ? 19.123 3.670 17.719 1.00 54.73 96 LYS A N 1
ATOM 677 C CA . LYS A 1 96 ? 18.267 2.570 18.123 1.00 55.49 96 LYS A CA 1
ATOM 678 C C . LYS A 1 96 ? 16.800 2.948 17.969 1.00 60.77 96 LYS A C 1
ATOM 679 O O . LYS A 1 96 ? 16.411 4.095 18.212 1.00 61.40 96 LYS A O 1
ATOM 685 N N . PHE A 1 97 ? 15.997 1.975 17.540 1.00 59.09 97 PHE A N 1
ATOM 686 C CA . PHE A 1 97 ? 14.560 2.171 17.384 1.00 56.06 97 PHE A CA 1
ATOM 687 C C . PHE A 1 97 ? 13.812 1.378 18.455 1.00 56.23 97 PHE A C 1
ATOM 688 O O . PHE A 1 97 ? 14.284 0.334 18.911 1.00 59.54 97 PHE A O 1
ATOM 696 N N . THR A 1 98 ? 12.660 1.888 18.874 1.00 57.01 98 THR A N 1
ATOM 697 C CA . THR A 1 98 ? 11.775 1.132 19.754 1.00 60.29 98 THR A CA 1
ATOM 698 C C . THR A 1 98 ? 10.334 1.158 19.222 1.00 55.19 98 THR A C 1
ATOM 699 O O . THR A 1 98 ? 9.423 0.566 19.806 1.00 52.76 98 THR A O 1
ATOM 703 N N . ASP A 1 99 ? 10.148 1.832 18.089 1.00 57.03 99 ASP A N 1
ATOM 704 C CA . ASP A 1 99 ? 8.860 1.861 17.396 1.00 62.32 99 ASP A CA 1
ATOM 705 C C . ASP A 1 99 ? 8.996 1.232 16.003 1.00 58.78 99 ASP A C 1
ATOM 706 O O . ASP A 1 99 ? 9.561 1.842 15.096 1.00 60.90 99 ASP A O 1
ATOM 711 N N . PHE A 1 100 ? 8.487 0.014 15.831 1.00 55.08 100 PHE A N 1
ATOM 712 C CA . PHE A 1 100 ? 8.724 -0.707 14.585 1.00 58.82 100 PHE A CA 1
ATOM 713 C C . PHE A 1 100 ? 8.051 -0.018 13.396 1.00 62.48 100 PHE A C 1
ATOM 714 O O . PHE A 1 100 ? 8.324 -0.345 12.233 1.00 54.91 100 PHE A O 1
ATOM 722 N N . ALA A 1 101 ? 7.173 0.936 13.693 1.00 56.26 101 ALA A N 1
ATOM 723 C CA . ALA A 1 101 ? 6.596 1.753 12.639 1.00 62.49 101 ALA A CA 1
ATOM 724 C C . ALA A 1 101 ? 7.685 2.666 12.058 1.00 53.03 101 ALA A C 1
ATOM 725 O O . ALA A 1 101 ? 7.736 2.898 10.854 1.00 50.89 101 ALA A O 1
ATOM 727 N N . ALA A 1 102 ? 8.574 3.155 12.919 1.00 57.83 102 ALA A N 1
ATOM 728 C CA . ALA A 1 102 ? 9.687 4.001 12.476 1.00 53.13 102 ALA A CA 1
ATOM 729 C C . ALA A 1 102 ? 10.775 3.183 11.790 1.00 49.14 102 ALA A C 1
ATOM 730 O O . ALA A 1 102 ? 11.457 3.695 10.894 1.00 44.68 102 ALA A O 1
ATOM 732 N N . VAL A 1 103 ? 10.940 1.921 12.215 1.00 48.05 103 VAL A N 1
ATOM 733 C CA . VAL A 1 103 ? 11.754 0.974 11.443 1.00 45.63 103 VAL A CA 1
ATOM 734 C C . VAL A 1 103 ? 11.135 0.784 10.068 1.00 38.99 103 VAL A C 1
ATOM 735 O O . VAL A 1 103 ? 11.824 0.852 9.048 1.00 41.02 103 VAL A O 1
ATOM 739 N N . ARG A 1 104 ? 9.826 0.568 10.050 1.00 40.11 104 ARG A N 1
ATOM 740 C CA . ARG A 1 104 ? 9.107 0.394 8.805 1.00 42.41 104 ARG A CA 1
ATOM 741 C C . ARG A 1 104 ? 9.338 1.608 7.915 1.00 45.14 104 ARG A C 1
ATOM 742 O O . ARG A 1 104 ? 9.689 1.474 6.730 1.00 44.14 104 ARG A O 1
ATOM 750 N N . LYS A 1 105 ? 9.142 2.791 8.493 1.00 40.07 105 LYS A N 1
ATOM 751 C CA . LYS A 1 105 ? 9.410 4.038 7.782 1.00 49.58 105 LYS A CA 1
ATOM 752 C C . LYS A 1 105 ? 10.880 4.191 7.340 1.00 47.17 105 LYS A C 1
ATOM 753 O O . LYS A 1 105 ? 11.150 4.621 6.220 1.00 44.78 105 LYS A O 1
ATOM 759 N N . GLU A 1 106 ? 11.826 3.829 8.196 1.00 41.88 106 GLU A N 1
ATOM 760 C CA . GLU A 1 106 ? 13.225 3.871 7.779 1.00 46.11 106 GLU A CA 1
ATOM 761 C C . GLU A 1 106 ? 13.497 2.946 6.594 1.00 46.56 106 GLU A C 1
ATOM 762 O O . GLU A 1 106 ? 14.202 3.341 5.655 1.00 46.48 106 GLU A O 1
ATOM 768 N N . ILE A 1 107 ? 12.932 1.734 6.622 1.00 43.98 107 ILE A N 1
ATOM 769 C CA . ILE A 1 107 ? 13.042 0.820 5.471 1.00 40.71 107 ILE A CA 1
ATOM 770 C C . ILE A 1 107 ? 12.555 1.433 4.163 1.00 44.57 107 ILE A C 1
ATOM 771 O O . ILE A 1 107 ? 13.127 1.193 3.089 1.00 44.95 107 ILE A O 1
ATOM 776 N N . GLN A 1 108 ? 11.491 2.225 4.237 1.00 44.76 108 GLN A N 1
ATOM 777 C CA . GLN A 1 108 ? 10.969 2.872 3.021 1.00 56.39 108 GLN A CA 1
ATOM 778 C C . GLN A 1 108 ? 11.892 4.010 2.506 1.00 51.76 108 GLN A C 1
ATOM 779 O O . GLN A 1 108 ? 12.239 4.054 1.317 1.00 44.61 108 GLN A O 1
ATOM 785 N N . ASP A 1 109 ? 12.334 4.886 3.406 1.00 47.50 109 ASP A N 1
ATOM 786 C CA . ASP A 1 109 ? 13.242 5.963 3.004 1.00 51.32 109 ASP A CA 1
ATOM 787 C C . ASP A 1 109 ? 14.570 5.455 2.441 1.00 52.81 109 ASP A C 1
ATOM 788 O O . ASP A 1 109 ? 15.042 5.938 1.417 1.00 52.24 109 ASP A O 1
ATOM 793 N N . GLU A 1 110 ? 15.179 4.485 3.114 1.00 53.10 110 GLU A N 1
ATOM 794 C CA . GLU A 1 110 ? 16.451 3.982 2.639 1.00 47.98 110 GLU A CA 1
ATOM 795 C C . GLU A 1 110 ? 16.265 3.303 1.311 1.00 50.13 110 GLU A C 1
ATOM 796 O O . GLU A 1 110 ? 17.175 3.265 0.495 1.00 54.81 110 GLU A O 1
ATOM 802 N N . THR A 1 111 ? 15.083 2.752 1.086 1.00 47.05 111 THR A N 1
ATOM 803 C CA . THR A 1 111 ? 14.803 2.173 -0.217 1.00 52.48 111 THR A CA 1
ATOM 804 C C . THR A 1 111 ? 14.610 3.278 -1.265 1.00 54.26 111 THR A C 1
ATOM 805 O O . THR A 1 111 ? 15.116 3.184 -2.384 1.00 55.45 111 THR A O 1
ATOM 809 N N . ASP A 1 112 ? 13.921 4.346 -0.906 1.00 50.26 112 ASP A N 1
ATOM 810 C CA . ASP A 1 112 ? 13.796 5.433 -1.872 1.00 63.40 112 ASP A CA 1
ATOM 811 C C . ASP A 1 112 ? 15.151 6.013 -2.244 1.00 60.85 112 ASP A C 1
ATOM 812 O O . ASP A 1 112 ? 15.526 6.041 -3.413 1.00 59.16 112 ASP A O 1
ATOM 817 N N . ARG A 1 113 ? 15.889 6.448 -1.235 1.00 57.06 113 ARG A N 1
ATOM 818 C CA . ARG A 1 113 ? 17.295 6.821 -1.406 1.00 63.93 113 ARG A CA 1
ATOM 819 C C . ARG A 1 113 ? 17.994 6.203 -2.635 1.00 66.73 113 ARG A C 1
ATOM 820 O O . ARG A 1 113 ? 18.674 6.903 -3.388 1.00 72.34 113 ARG A O 1
ATOM 828 N N . GLU A 1 114 ? 17.828 4.902 -2.843 1.00 64.20 114 GLU A N 1
ATOM 829 C CA . GLU A 1 114 ? 18.530 4.231 -3.929 1.00 63.55 114 GLU A CA 1
ATOM 830 C C . GLU A 1 114 ? 17.705 3.855 -5.158 1.00 71.33 114 GLU A C 1
ATOM 831 O O . GLU A 1 114 ? 18.122 2.971 -5.906 1.00 76.66 114 GLU A O 1
ATOM 837 N N . THR A 1 115 ? 16.559 4.494 -5.388 1.00 69.78 115 THR A N 1
ATOM 838 C CA . THR A 1 115 ? 15.723 4.104 -6.524 1.00 70.86 115 THR A CA 1
ATOM 839 C C . THR A 1 115 ? 14.837 5.241 -7.036 1.00 73.77 115 THR A C 1
ATOM 840 O O . THR A 1 115 ? 15.200 5.955 -7.969 1.00 76.52 115 THR A O 1
ATOM 844 N N . GLY A 1 116 ? 13.665 5.386 -6.420 1.00 74.43 116 GLY A N 1
ATOM 845 C CA . GLY A 1 116 ? 12.707 6.418 -6.780 1.00 75.92 116 GLY A CA 1
ATOM 846 C C . GLY A 1 116 ? 11.371 5.805 -7.137 1.00 87.15 116 GLY A C 1
ATOM 847 O O . GLY A 1 116 ? 11.282 4.585 -7.353 1.00 85.22 116 GLY A O 1
ATOM 848 N N . ARG A 1 117 ? 10.329 6.636 -7.199 1.00 90.84 117 ARG A N 1
ATOM 849 C CA . ARG A 1 117 ? 8.996 6.158 -7.600 1.00 96.00 117 ARG A CA 1
ATOM 850 C C . ARG A 1 117 ? 8.897 5.848 -9.115 1.00 91.60 117 ARG A C 1
ATOM 851 O O . ARG A 1 117 ? 7.796 5.610 -9.641 1.00 85.61 117 ARG A O 1
ATOM 859 N N . SER A 1 118 ? 10.043 5.856 -9.804 1.00 89.06 118 SER A N 1
ATOM 860 C CA . SER A 1 118 ? 10.130 5.312 -11.162 1.00 88.20 118 SER A CA 1
ATOM 861 C C . SER A 1 118 ? 10.471 3.827 -11.056 1.00 86.04 118 SER A C 1
ATOM 862 O O . SER A 1 118 ? 10.829 3.194 -12.048 1.00 83.08 118 SER A O 1
ATOM 865 N N . LYS A 1 119 ? 10.415 3.321 -9.818 1.00 88.71 119 LYS A N 1
ATOM 866 C CA . LYS A 1 119 ? 10.200 1.901 -9.488 1.00 75.95 119 LYS A CA 1
ATOM 867 C C . LYS A 1 119 ? 11.280 0.892 -9.877 1.00 75.47 119 LYS A C 1
ATOM 868 O O . LYS A 1 119 ? 10.966 -0.233 -10.282 1.00 73.72 119 LYS A O 1
ATOM 874 N N . ALA A 1 120 ? 12.545 1.279 -9.730 1.00 73.83 120 ALA A N 1
ATOM 875 C CA . ALA A 1 120 ? 13.651 0.360 -10.014 1.00 72.01 120 ALA A CA 1
ATOM 876 C C . ALA A 1 120 ? 14.057 -0.457 -8.781 1.00 65.47 120 ALA A C 1
ATOM 877 O O . ALA A 1 120 ? 13.904 -0.012 -7.639 1.00 61.94 120 ALA A O 1
ATOM 879 N N . ILE A 1 121 ? 14.581 -1.651 -9.018 1.00 54.84 121 ILE A N 1
ATOM 880 C CA . ILE A 1 121 ? 15.036 -2.493 -7.930 1.00 58.09 121 ILE A CA 1
ATOM 881 C C . ILE A 1 121 ? 16.557 -2.485 -7.831 1.00 62.87 121 ILE A C 1
ATOM 882 O O . ILE A 1 121 ? 17.255 -2.410 -8.853 1.00 66.10 121 ILE A O 1
ATOM 887 N N . SER A 1 122 ? 17.065 -2.578 -6.602 1.00 67.54 122 SER A N 1
ATOM 888 C CA . SER A 1 122 ? 18.495 -2.806 -6.349 1.00 65.05 122 SER A CA 1
ATOM 889 C C . SER A 1 122 ? 18.728 -4.157 -5.654 1.00 64.97 122 SER A C 1
ATOM 890 O O . SER A 1 122 ? 17.815 -4.723 -5.043 1.00 60.23 122 SER A O 1
ATOM 893 N N . SER A 1 123 ? 19.956 -4.664 -5.750 1.00 67.75 123 SER A N 1
ATOM 894 C CA . SER A 1 123 ? 20.314 -5.935 -5.136 1.00 61.60 123 SER A CA 1
ATOM 895 C C . SER A 1 123 ? 21.144 -5.747 -3.872 1.00 57.18 123 SER A C 1
ATOM 896 O O . SER A 1 123 ? 21.390 -6.707 -3.143 1.00 57.86 123 SER A O 1
ATOM 899 N N . VAL A 1 124 ? 21.593 -4.527 -3.609 1.00 55.24 124 VAL A N 1
ATOM 900 C CA . VAL A 1 124 ? 22.289 -4.285 -2.349 1.00 51.69 124 VAL A CA 1
ATOM 901 C C . VAL A 1 124 ? 21.306 -4.302 -1.192 1.00 56.01 124 VAL A C 1
ATOM 902 O O . VAL A 1 124 ? 20.399 -3.465 -1.127 1.00 52.73 124 VAL A O 1
ATOM 906 N N . PRO A 1 125 ? 21.505 -5.256 -0.259 1.00 58.54 125 PRO A N 1
ATOM 907 C CA . PRO A 1 125 ? 20.647 -5.455 0.916 1.00 53.39 125 PRO A CA 1
ATOM 908 C C . PRO A 1 125 ? 20.606 -4.286 1.873 1.00 44.08 125 PRO A C 1
ATOM 909 O O . PRO A 1 125 ? 21.540 -3.502 1.946 1.00 49.22 125 PRO A O 1
ATOM 913 N N . ILE A 1 126 ? 19.512 -4.197 2.616 1.00 46.60 126 ILE A N 1
ATOM 914 C CA . ILE A 1 126 ? 19.429 -3.370 3.809 1.00 42.05 126 ILE A CA 1
ATOM 915 C C . ILE A 1 126 ? 19.597 -4.331 4.974 1.00 47.06 126 ILE A C 1
ATOM 916 O O . ILE A 1 126 ? 18.944 -5.373 4.982 1.00 42.21 126 ILE A O 1
ATOM 921 N N . HIS A 1 127 ? 20.454 -3.993 5.944 1.00 42.59 127 HIS A N 1
ATOM 922 C CA . HIS A 1 127 ? 20.659 -4.834 7.121 1.00 44.24 127 HIS A CA 1
ATOM 923 C C . HIS A 1 127 ? 19.983 -4.284 8.340 1.00 40.83 127 HIS A C 1
ATOM 924 O O . HIS A 1 127 ? 20.096 -3.104 8.646 1.00 42.15 127 HIS A O 1
ATOM 931 N N . LEU A 1 128 ? 19.276 -5.144 9.044 1.00 36.90 128 LEU A N 1
ATOM 932 C CA . LEU A 1 128 ? 18.516 -4.701 10.196 1.00 42.29 128 LEU A CA 1
ATOM 933 C C . LEU A 1 128 ? 18.593 -5.772 11.271 1.00 40.82 128 LEU A C 1
ATOM 934 O O . LEU A 1 128 ? 18.504 -6.954 10.947 1.00 43.15 128 LEU A O 1
ATOM 939 N N . SER A 1 129 ? 18.739 -5.374 12.537 1.00 37.19 129 SER A N 1
ATOM 940 C CA . SER A 1 129 ? 18.724 -6.332 13.649 1.00 41.50 129 SER A CA 1
ATOM 941 C C . SER A 1 129 ? 17.597 -6.045 14.607 1.00 42.07 129 SER A C 1
ATOM 942 O O . SER A 1 129 ? 17.314 -4.891 14.925 1.00 42.61 129 SER A O 1
ATOM 945 N N . ILE A 1 130 ? 16.947 -7.093 15.078 1.00 39.81 130 ILE A N 1
ATOM 946 C CA . ILE A 1 130 ? 15.976 -6.906 16.143 1.00 47.83 130 ILE A CA 1
ATOM 947 C C . ILE A 1 130 ? 16.390 -7.673 17.410 1.00 53.58 130 ILE A C 1
ATOM 948 O O . ILE A 1 130 ? 16.439 -8.917 17.403 1.00 53.23 130 ILE A O 1
ATOM 953 N N . TYR A 1 131 ? 16.699 -6.913 18.472 1.00 52.51 131 TYR A N 1
ATOM 954 C CA . TYR A 1 131 ? 17.162 -7.460 19.759 1.00 54.57 131 TYR A CA 1
ATOM 955 C C . TYR A 1 131 ? 15.993 -7.704 20.677 1.00 60.94 131 TYR A C 1
ATOM 956 O O . TYR A 1 131 ? 15.153 -6.824 20.884 1.00 58.31 131 TYR A O 1
ATOM 965 N N . SER A 1 132 ? 15.945 -8.919 21.218 1.00 65.72 132 SER A N 1
ATOM 966 C CA . SER A 1 132 ? 14.777 -9.388 21.952 1.00 67.88 132 SER A CA 1
ATOM 967 C C . SER A 1 132 ? 15.104 -10.623 22.802 1.00 66.83 132 SER A C 1
ATOM 968 O O . SER A 1 132 ? 15.841 -11.517 22.373 1.00 67.60 132 SER A O 1
ATOM 971 N N . PRO A 1 133 ? 14.567 -10.675 24.025 1.00 71.98 133 PRO A N 1
ATOM 972 C CA . PRO A 1 133 ? 14.691 -11.928 24.774 1.00 76.63 133 PRO A CA 1
ATOM 973 C C . PRO A 1 133 ? 13.584 -12.925 24.395 1.00 70.37 133 PRO A C 1
ATOM 974 O O . PRO A 1 133 ? 13.557 -14.039 24.907 1.00 76.11 133 PRO A O 1
ATOM 978 N N . ASN A 1 134 ? 12.684 -12.525 23.504 1.00 73.40 134 ASN A N 1
ATOM 979 C CA . ASN A 1 134 ? 11.619 -13.417 23.036 1.00 72.68 134 ASN A CA 1
ATOM 980 C C . ASN A 1 134 ? 11.871 -13.998 21.635 1.00 68.15 134 ASN A C 1
ATOM 981 O O . ASN A 1 134 ? 10.937 -14.439 20.964 1.00 66.96 134 ASN A O 1
ATOM 986 N N . VAL A 1 135 ? 13.133 -13.994 21.210 1.00 63.72 135 VAL A N 1
ATOM 987 C CA . VAL A 1 135 ? 13.539 -14.504 19.901 1.00 64.87 135 VAL A CA 1
ATOM 988 C C . VAL A 1 135 ? 14.808 -15.332 20.064 1.00 67.67 135 VAL A C 1
ATOM 989 O O . VAL A 1 135 ? 15.494 -15.199 21.097 1.00 61.14 135 VAL A O 1
ATOM 993 N N . VAL A 1 136 ? 15.141 -16.148 19.052 1.00 51.17 136 VAL A N 1
ATOM 994 C CA . VAL A 1 136 ? 16.460 -16.793 19.003 1.00 55.83 136 VAL A CA 1
ATOM 995 C C . VAL A 1 136 ? 17.226 -16.373 17.735 1.00 57.54 136 VAL A C 1
ATOM 996 O O . VAL A 1 136 ? 16.623 -15.922 16.760 1.00 56.10 136 VAL A O 1
ATOM 1000 N N . ASN A 1 137 ? 18.548 -16.510 17.759 1.00 53.27 137 ASN A N 1
ATOM 1001 C CA . ASN A 1 137 ? 19.420 -16.092 16.659 1.00 55.29 137 ASN A CA 1
ATOM 1002 C C . ASN A 1 137 ? 19.016 -16.615 15.291 1.00 55.40 137 ASN A C 1
ATOM 1003 O O . ASN A 1 137 ? 19.132 -17.807 15.024 1.00 54.20 137 ASN A O 1
ATOM 1008 N N . LEU A 1 138 ? 18.601 -15.715 14.405 1.00 55.85 138 LEU A N 1
ATOM 1009 C CA . LEU A 1 138 ? 17.894 -16.129 13.206 1.00 49.95 138 LEU A CA 1
ATOM 1010 C C . LEU A 1 138 ? 17.875 -15.060 12.126 1.00 49.83 138 LEU A C 1
ATOM 1011 O O . LEU A 1 138 ? 17.473 -13.925 12.356 1.00 50.95 138 LEU A O 1
ATOM 1016 N N . THR A 1 139 ? 18.313 -15.441 10.934 1.00 50.24 139 THR A N 1
ATOM 1017 C CA . THR A 1 139 ? 18.244 -14.554 9.789 1.00 49.33 139 THR A CA 1
ATOM 1018 C C . THR A 1 139 ? 16.996 -14.804 8.931 1.00 53.03 139 THR A C 1
ATOM 1019 O O . THR A 1 139 ? 16.659 -15.942 8.586 1.00 53.47 139 THR A O 1
ATOM 1023 N N . LEU A 1 140 ? 16.316 -13.718 8.596 1.00 45.54 140 LEU A N 1
ATOM 1024 C CA . LEU A 1 140 ? 15.103 -13.778 7.829 1.00 45.65 140 LEU A CA 1
ATOM 1025 C C . LEU A 1 140 ? 15.274 -12.809 6.661 1.00 46.42 140 LEU A C 1
ATOM 1026 O O . LEU A 1 140 ? 15.987 -11.789 6.769 1.00 38.36 140 LEU A O 1
ATOM 1031 N N . ILE A 1 141 ? 14.656 -13.142 5.534 1.00 36.93 141 ILE A N 1
ATOM 1032 C CA . ILE A 1 141 ? 14.913 -12.380 4.305 1.00 44.24 141 ILE A CA 1
ATOM 1033 C C . ILE A 1 141 ? 13.662 -12.062 3.500 1.00 43.57 141 ILE A C 1
ATOM 1034 O O . ILE A 1 141 ? 12.905 -12.960 3.077 1.00 39.87 141 ILE A O 1
ATOM 1039 N N . ASP A 1 142 ? 13.436 -10.763 3.345 1.00 42.54 142 ASP A N 1
ATOM 1040 C CA . ASP A 1 142 ? 12.310 -10.276 2.582 1.00 34.55 142 ASP A CA 1
ATOM 1041 C C . ASP A 1 142 ? 12.863 -9.919 1.225 1.00 40.14 142 ASP A C 1
ATOM 1042 O O . ASP A 1 142 ? 13.942 -9.344 1.136 1.00 44.81 142 ASP A O 1
ATOM 1047 N N . LEU A 1 143 ? 12.141 -10.269 0.170 1.00 39.91 143 LEU A N 1
ATOM 1048 C CA . LEU A 1 143 ? 12.629 -10.081 -1.191 1.00 37.15 143 LEU A CA 1
ATOM 1049 C C . LEU A 1 143 ? 11.577 -9.443 -2.118 1.00 41.96 143 LEU A C 1
ATOM 1050 O O . LEU A 1 143 ? 10.367 -9.676 -1.972 1.00 32.10 143 LEU A O 1
ATOM 1055 N N . PRO A 1 144 ? 12.039 -8.631 -3.079 1.00 42.75 144 PRO A N 1
ATOM 1056 C CA . PRO A 1 144 ? 11.180 -8.095 -4.143 1.00 39.98 144 PRO A CA 1
ATOM 1057 C C . PRO A 1 144 ? 10.509 -9.273 -4.859 1.00 40.92 144 PRO A C 1
ATOM 1058 O O . PRO A 1 144 ? 11.138 -10.320 -4.976 1.00 35.97 144 PRO A O 1
ATOM 1062 N N . GLY A 1 145 ? 9.268 -9.108 -5.325 1.00 44.29 145 GLY A N 1
ATOM 1063 C CA . GLY A 1 145 ? 8.552 -10.174 -6.013 1.00 37.99 145 GLY A CA 1
ATOM 1064 C C . GLY A 1 145 ? 8.892 -10.330 -7.486 1.00 41.48 145 GLY A C 1
ATOM 1065 O O . GLY A 1 145 ? 9.285 -9.375 -8.135 1.00 44.89 145 GLY A O 1
ATOM 1066 N N . LEU A 1 146 ? 8.758 -11.544 -8.008 1.00 43.03 146 LEU A N 1
ATOM 1067 C CA . LEU A 1 146 ? 9.107 -11.822 -9.400 1.00 46.30 146 LEU A CA 1
ATOM 1068 C C . LEU A 1 146 ? 8.085 -11.202 -10.330 1.00 50.61 146 LEU A C 1
ATOM 1069 O O . LEU A 1 146 ? 6.884 -11.292 -10.102 1.00 48.21 146 LEU A O 1
ATOM 1074 N N . THR A 1 147 ? 8.574 -10.555 -11.376 1.00 53.01 147 THR A N 1
ATOM 1075 C CA . THR A 1 147 ? 7.703 -9.968 -12.368 1.00 46.41 147 THR A CA 1
ATOM 1076 C C . THR A 1 147 ? 7.961 -10.659 -13.689 1.00 54.47 147 THR A C 1
ATOM 1077 O O . THR A 1 147 ? 8.847 -11.491 -13.803 1.00 51.54 147 THR A O 1
ATOM 1081 N N . LYS A 1 148 ? 7.162 -10.316 -14.684 1.00 58.85 148 LYS A N 1
ATOM 1082 C CA . LYS A 1 148 ? 7.292 -10.920 -15.985 1.00 51.11 148 LYS A CA 1
ATOM 1083 C C . LYS A 1 148 ? 7.558 -9.830 -16.999 1.00 50.68 148 LYS A C 1
ATOM 1084 O O . LYS A 1 148 ? 8.249 -10.059 -17.996 1.00 54.06 148 LYS A O 1
ATOM 1090 N N . VAL A 1 149 ? 7.064 -8.631 -16.706 1.00 50.09 149 VAL A N 1
ATOM 1091 C CA . VAL A 1 149 ? 7.098 -7.550 -17.672 1.00 52.77 149 VAL A CA 1
ATOM 1092 C C . VAL A 1 149 ? 8.232 -6.556 -17.484 1.00 55.12 149 VAL A C 1
ATOM 1093 O O . VAL A 1 149 ? 9.295 -6.724 -18.071 1.00 62.68 149 VAL A O 1
ATOM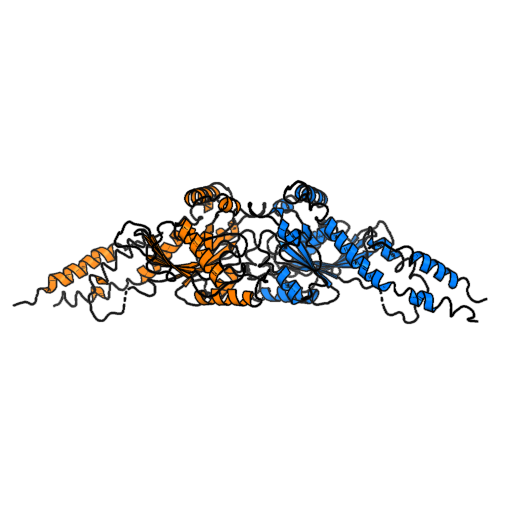 1097 N N . ALA A 1 150 ? 8.006 -5.536 -16.665 1.00 55.43 150 ALA A N 1
ATOM 1098 C CA . ALA A 1 150 ? 8.784 -4.290 -16.716 1.00 58.54 150 ALA A CA 1
ATOM 1099 C C . ALA A 1 150 ? 7.832 -3.170 -17.089 1.00 61.73 150 ALA A C 1
ATOM 1100 O O . ALA A 1 150 ? 7.097 -3.286 -18.063 1.00 53.25 150 ALA A O 1
ATOM 1102 N N . VAL A 1 151 ? 7.846 -2.078 -16.339 1.00 67.59 151 VAL A N 1
ATOM 1103 C CA . VAL A 1 151 ? 7.038 -0.935 -16.738 1.00 70.66 151 VAL A CA 1
ATOM 1104 C C . VAL A 1 151 ? 7.310 0.302 -15.878 1.00 81.29 151 VAL A C 1
ATOM 1105 O O . VAL A 1 151 ? 8.372 0.415 -15.251 1.00 81.26 151 VAL A O 1
ATOM 1109 N N . ASP A 1 152 ? 6.340 1.213 -15.836 1.00 84.76 152 ASP A N 1
ATOM 1110 C CA . ASP A 1 152 ? 6.596 2.579 -15.424 1.00 80.19 152 ASP A CA 1
ATOM 1111 C C . ASP A 1 152 ? 7.831 2.970 -16.211 1.00 84.44 152 ASP A C 1
ATOM 1112 O O . ASP A 1 152 ? 7.803 2.996 -17.443 1.00 82.95 152 ASP A O 1
ATOM 1117 N N . GLY A 1 153 ? 8.927 3.232 -15.506 1.00 88.62 153 GLY A N 1
ATOM 1118 C CA . GLY A 1 153 ? 10.160 3.614 -16.165 1.00 90.32 153 GLY A CA 1
ATOM 1119 C C . GLY A 1 153 ? 11.256 2.590 -15.981 1.00 86.62 153 GLY A C 1
ATOM 1120 O O . GLY A 1 153 ? 12.306 2.674 -16.621 1.00 93.17 153 GLY A O 1
ATOM 1121 N N . GLN A 1 154 ? 10.996 1.602 -15.131 1.00 82.10 154 GLN A N 1
ATOM 1122 C CA . GLN A 1 154 ? 12.056 0.714 -14.646 1.00 87.85 154 GLN A CA 1
ATOM 1123 C C . GLN A 1 154 ? 12.902 0.113 -15.764 1.00 87.15 154 GLN A C 1
ATOM 1124 O O . GLN A 1 154 ? 12.417 -0.079 -16.887 1.00 81.20 154 GLN A O 1
ATOM 1130 N N . SER A 1 155 ? 14.166 -0.169 -15.443 1.00 83.75 155 SER A N 1
ATOM 1131 C CA . SER A 1 155 ? 15.113 -0.713 -16.409 1.00 79.74 155 SER A CA 1
ATOM 1132 C C . SER A 1 155 ? 14.462 -1.757 -17.295 1.00 77.14 155 SER A C 1
ATOM 1133 O O . SER A 1 155 ? 13.366 -2.237 -17.023 1.00 76.12 155 SER A O 1
ATOM 1136 N N . ASP A 1 156 ? 15.144 -2.110 -18.367 1.00 79.94 156 ASP A N 1
ATOM 1137 C CA . ASP A 1 156 ? 14.592 -3.058 -19.316 1.00 80.33 156 ASP A CA 1
ATOM 1138 C C . ASP A 1 156 ? 14.968 -4.468 -18.894 1.00 76.37 156 ASP A C 1
ATOM 1139 O O . ASP A 1 156 ? 14.352 -5.451 -19.314 1.00 78.31 156 ASP A O 1
ATOM 1144 N N . SER A 1 157 ? 15.974 -4.540 -18.030 1.00 75.07 157 SER A N 1
ATOM 1145 C CA . SER A 1 157 ? 16.581 -5.798 -17.621 1.00 73.44 157 SER A CA 1
ATOM 1146 C C . SER A 1 157 ? 15.928 -6.322 -16.351 1.00 73.22 157 SER A C 1
ATOM 1147 O O . SER A 1 157 ? 16.189 -7.445 -15.908 1.00 72.29 157 SER A O 1
ATOM 1150 N N . ILE A 1 158 ? 15.057 -5.504 -15.777 1.00 71.65 158 ILE A N 1
ATOM 1151 C CA . ILE A 1 158 ? 14.543 -5.758 -14.439 1.00 67.84 158 ILE A CA 1
ATOM 1152 C C . ILE A 1 158 ? 14.002 -7.159 -14.212 1.00 61.40 158 ILE A C 1
ATOM 1153 O O . ILE A 1 158 ? 14.044 -7.666 -13.100 1.00 62.05 158 ILE A O 1
ATOM 1158 N N . VAL A 1 159 ? 13.479 -7.783 -15.251 1.00 61.40 159 VAL A N 1
ATOM 1159 C CA . VAL A 1 159 ? 12.757 -9.018 -15.031 1.00 60.43 159 VAL A CA 1
ATOM 1160 C C . VAL A 1 159 ? 13.640 -10.130 -14.476 1.00 62.62 159 VAL A C 1
ATOM 1161 O O . VAL A 1 159 ? 13.246 -10.810 -13.527 1.00 62.36 159 VAL A O 1
ATOM 1165 N N . LYS A 1 160 ? 14.838 -10.300 -15.031 1.00 65.17 160 LYS A N 1
ATOM 1166 C CA . LYS A 1 160 ? 15.706 -11.393 -14.596 1.00 67.33 160 LYS A CA 1
ATOM 1167 C C . LYS A 1 160 ? 16.678 -10.923 -13.503 1.00 70.42 160 LYS A C 1
ATOM 1168 O O . LYS A 1 160 ? 17.243 -11.740 -12.763 1.00 63.65 160 LYS A O 1
ATOM 1174 N N . ASP A 1 161 ? 16.833 -9.602 -13.394 1.00 67.79 161 ASP A N 1
ATOM 1175 C CA . ASP A 1 161 ? 17.598 -8.975 -12.322 1.00 58.69 161 ASP A CA 1
ATOM 1176 C C . ASP A 1 161 ? 16.991 -9.291 -10.967 1.00 68.62 161 ASP A C 1
ATOM 1177 O O . ASP A 1 161 ? 17.705 -9.473 -9.964 1.00 63.95 161 ASP A O 1
ATOM 1182 N N . ILE A 1 162 ? 15.658 -9.317 -10.947 1.00 66.17 162 ILE A N 1
ATOM 1183 C CA . ILE A 1 162 ? 14.912 -9.757 -9.777 1.00 61.95 162 ILE A CA 1
ATOM 1184 C C . ILE A 1 162 ? 15.048 -11.268 -9.683 1.00 59.25 162 ILE A C 1
ATOM 1185 O O . ILE A 1 162 ? 15.189 -11.816 -8.597 1.00 63.56 162 ILE A O 1
ATOM 1190 N N . GLU A 1 163 ? 15.020 -11.945 -10.826 1.00 61.38 163 GLU A N 1
ATOM 1191 C CA . GLU A 1 163 ? 15.088 -13.403 -10.832 1.00 61.42 163 GLU A CA 1
ATOM 1192 C C . GLU A 1 163 ? 16.416 -13.918 -10.281 1.00 61.90 163 GLU A C 1
ATOM 1193 O O . GLU A 1 163 ? 16.488 -15.041 -9.812 1.00 62.56 163 GLU A O 1
ATOM 1199 N N . ASN A 1 164 ? 17.465 -13.100 -10.341 1.00 62.39 164 ASN A N 1
ATOM 1200 C CA . ASN A 1 164 ? 18.780 -13.549 -9.906 1.00 60.72 164 ASN A CA 1
ATOM 1201 C C . ASN A 1 164 ? 18.993 -13.166 -8.466 1.00 60.44 164 ASN A C 1
ATOM 1202 O O . ASN A 1 164 ? 19.387 -13.989 -7.642 1.00 59.20 164 ASN A O 1
ATOM 1207 N N . MET A 1 165 ? 18.694 -11.909 -8.169 1.00 60.39 165 MET A N 1
ATOM 1208 C CA . MET A 1 165 ? 18.655 -11.420 -6.801 1.00 57.59 165 MET A CA 1
ATOM 1209 C C . MET A 1 165 ? 18.046 -12.434 -5.840 1.00 58.72 165 MET A C 1
ATOM 1210 O O . MET A 1 165 ? 18.660 -12.804 -4.839 1.00 59.74 165 MET A O 1
ATOM 1215 N N . VAL A 1 166 ? 16.827 -12.862 -6.145 1.00 60.03 166 VAL A N 1
ATOM 1216 C CA . VAL A 1 166 ? 16.113 -13.850 -5.345 1.00 57.19 166 VAL A CA 1
ATOM 1217 C C . VAL A 1 166 ? 16.787 -15.221 -5.415 1.00 60.46 166 VAL A C 1
ATOM 1218 O O . VAL A 1 166 ? 16.820 -15.970 -4.425 1.00 55.67 166 VAL A O 1
ATOM 1222 N N . ARG A 1 167 ? 17.311 -15.553 -6.590 1.00 57.54 167 ARG A N 1
ATOM 1223 C CA . ARG A 1 167 ? 17.988 -16.827 -6.775 1.00 57.87 167 ARG A CA 1
ATOM 1224 C C . ARG A 1 167 ? 19.279 -16.853 -5.961 1.00 60.90 167 ARG A C 1
ATOM 1225 O O . ARG A 1 167 ? 19.660 -17.884 -5.405 1.00 58.12 167 ARG A O 1
ATOM 1233 N N . SER A 1 168 ? 19.931 -15.694 -5.889 1.00 64.69 168 SER A N 1
ATOM 1234 C CA . SER A 1 168 ? 21.209 -15.527 -5.206 1.00 56.70 168 SER A CA 1
ATOM 1235 C C . SER A 1 168 ? 21.105 -15.858 -3.728 1.00 61.37 168 SER A C 1
ATOM 1236 O O . SER A 1 168 ? 22.038 -16.396 -3.139 1.00 62.22 168 SER A O 1
ATOM 1239 N N . TYR A 1 169 ? 19.976 -15.528 -3.115 1.00 57.48 169 TYR A N 1
ATOM 1240 C CA . TYR A 1 169 ? 19.782 -15.904 -1.728 1.00 53.77 169 TYR A CA 1
ATOM 1241 C C . TYR A 1 169 ? 19.352 -17.355 -1.683 1.00 57.33 169 TYR A C 1
ATOM 1242 O O . TYR A 1 169 ? 19.953 -18.199 -1.006 1.00 62.95 169 TYR A O 1
ATOM 1251 N N . ILE A 1 170 ? 18.310 -17.635 -2.442 1.00 51.45 170 ILE A N 1
ATOM 1252 C CA . ILE A 1 170 ? 17.585 -18.884 -2.342 1.00 57.18 170 ILE A CA 1
ATOM 1253 C C . ILE A 1 170 ? 18.406 -20.118 -2.767 1.00 58.52 170 ILE A C 1
ATOM 1254 O O . ILE A 1 170 ? 18.084 -21.248 -2.378 1.00 54.49 170 ILE A O 1
ATOM 1259 N N . GLU A 1 171 ? 19.465 -19.884 -3.546 1.00 60.52 171 GLU A N 1
ATOM 1260 C CA . GLU A 1 171 ? 20.398 -20.938 -3.957 1.00 65.54 171 GLU A CA 1
ATOM 1261 C C . GLU A 1 171 ? 21.016 -21.631 -2.743 1.00 69.49 171 GLU A C 1
ATOM 1262 O O . GLU A 1 171 ? 20.875 -22.846 -2.562 1.00 67.65 171 GLU A O 1
ATOM 1268 N N . LYS A 1 172 ? 21.715 -20.853 -1.918 1.00 70.84 172 LYS A N 1
ATOM 1269 C CA . LYS A 1 172 ? 22.302 -21.379 -0.691 1.00 69.63 172 LYS A CA 1
ATOM 1270 C C . LYS A 1 172 ? 21.438 -22.504 -0.072 1.00 67.65 172 LYS A C 1
ATOM 1271 O O . LYS A 1 172 ? 20.273 -22.297 0.254 1.00 65.20 172 LYS A O 1
ATOM 1277 N N . PRO A 1 173 ? 22.014 -23.708 0.070 1.00 71.49 173 PRO A N 1
ATOM 1278 C CA . PRO A 1 173 ? 21.338 -24.879 0.652 1.00 72.59 173 PRO A CA 1
ATOM 1279 C C . PRO A 1 173 ? 20.827 -24.615 2.065 1.00 71.19 173 PRO A C 1
ATOM 1280 O O . PRO A 1 173 ? 19.766 -25.110 2.451 1.00 72.25 173 PRO A O 1
ATOM 1284 N N . ASN A 1 174 ? 21.605 -23.856 2.831 1.00 72.92 174 ASN A N 1
ATOM 1285 C CA . ASN A 1 174 ? 21.224 -23.429 4.173 1.00 72.57 174 ASN A CA 1
ATOM 1286 C C . ASN A 1 174 ? 20.133 -22.345 4.193 1.00 64.79 174 ASN A C 1
ATOM 1287 O O . ASN A 1 174 ? 20.233 -21.381 4.955 1.00 61.82 174 ASN A O 1
ATOM 1292 N N . CYS A 1 175 ? 19.102 -22.504 3.370 1.00 61.30 175 CYS A N 1
ATOM 1293 C CA . CYS A 1 175 ? 18.026 -21.525 3.308 1.00 55.95 175 CYS A CA 1
ATOM 1294 C C . CYS A 1 175 ? 16.677 -22.200 3.286 1.00 54.57 175 CYS A C 1
ATOM 1295 O O . CYS A 1 175 ? 16.354 -22.919 2.336 1.00 53.73 175 CYS A O 1
ATOM 1298 N N . ILE A 1 176 ? 15.882 -21.976 4.329 1.00 51.09 176 ILE A N 1
ATOM 1299 C CA . ILE A 1 176 ? 14.484 -22.383 4.266 1.00 51.41 176 ILE A CA 1
ATOM 1300 C C . ILE A 1 176 ? 13.699 -21.429 3.374 1.00 54.98 176 ILE A C 1
ATOM 1301 O O . ILE A 1 176 ? 13.763 -20.199 3.547 1.00 49.62 176 ILE A O 1
ATOM 1306 N N . ILE A 1 177 ? 12.953 -22.000 2.430 1.00 52.32 177 ILE A N 1
ATOM 1307 C CA . ILE A 1 177 ? 12.253 -21.217 1.423 1.00 45.18 177 ILE A CA 1
ATOM 1308 C C . ILE A 1 177 ? 10.783 -21.158 1.738 1.00 48.06 177 ILE A C 1
ATOM 1309 O O . ILE A 1 177 ? 10.129 -22.197 1.810 1.00 53.97 177 ILE A O 1
ATOM 1314 N N . LEU A 1 178 ? 10.263 -19.947 1.928 1.00 42.51 178 LEU A N 1
ATOM 1315 C CA . LEU A 1 178 ? 8.818 -19.740 2.022 1.00 51.08 178 LEU A CA 1
ATOM 1316 C C . LEU A 1 178 ? 8.245 -19.324 0.643 1.00 45.59 178 LEU A C 1
ATOM 1317 O O . LEU A 1 178 ? 8.349 -18.175 0.221 1.00 40.87 178 LEU A O 1
ATOM 1322 N N . ALA A 1 179 ? 7.689 -20.300 -0.059 1.00 46.01 179 ALA A N 1
ATOM 1323 C CA . ALA A 1 179 ? 7.129 -20.111 -1.385 1.00 39.15 179 ALA A CA 1
ATOM 1324 C C . ALA A 1 179 ? 5.730 -19.616 -1.165 1.00 39.68 179 ALA A C 1
ATOM 1325 O O . ALA A 1 179 ? 4.864 -20.372 -0.711 1.00 43.03 179 ALA A O 1
ATOM 1327 N N . ILE A 1 180 ? 5.522 -18.328 -1.426 1.00 43.78 180 ILE A N 1
ATOM 1328 C CA . ILE A 1 180 ? 4.211 -17.699 -1.261 1.00 39.40 180 ILE A CA 1
ATOM 1329 C C . ILE A 1 180 ? 3.412 -17.656 -2.571 1.00 41.21 180 ILE A C 1
ATOM 1330 O O . ILE A 1 180 ? 3.730 -16.902 -3.482 1.00 43.48 180 ILE A O 1
ATOM 1335 N N . SER A 1 181 ? 2.368 -18.470 -2.667 1.00 36.48 181 SER A N 1
ATOM 1336 C CA . SER A 1 181 ? 1.481 -18.377 -3.810 1.00 39.46 181 SER A CA 1
ATOM 1337 C C . SER A 1 181 ? 0.058 -17.948 -3.411 1.00 38.98 181 SER A C 1
ATOM 1338 O O . SER A 1 181 ? -0.479 -18.395 -2.399 1.00 36.45 181 SER A O 1
ATOM 1341 N N . PRO A 1 182 ? -0.543 -17.025 -4.186 1.00 36.85 182 PRO A N 1
ATOM 1342 C CA . PRO A 1 182 ? -1.887 -16.551 -3.847 1.00 38.13 182 PRO A CA 1
ATOM 1343 C C . PRO 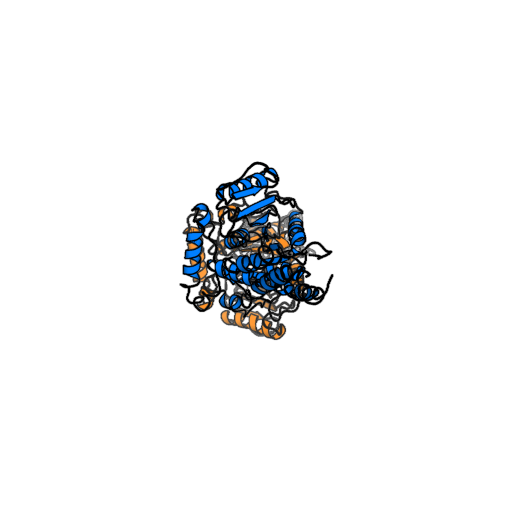A 1 182 ? -2.985 -17.469 -4.385 1.00 41.92 182 PRO A C 1
ATOM 1344 O O . PRO A 1 182 ? -2.847 -18.096 -5.432 1.00 37.51 182 PRO A O 1
ATOM 1348 N N . ALA A 1 183 ? -4.082 -17.546 -3.653 1.00 43.93 183 ALA A N 1
ATOM 1349 C CA . ALA A 1 183 ? -5.134 -18.497 -3.987 1.00 43.21 183 ALA A CA 1
ATOM 1350 C C . ALA A 1 183 ? -6.076 -17.971 -5.053 1.00 38.83 183 ALA A C 1
ATOM 1351 O O . ALA A 1 183 ? -7.044 -18.644 -5.386 1.00 38.89 183 ALA A O 1
ATOM 1353 N N . ASN A 1 184 ? -5.854 -16.745 -5.522 1.00 37.14 184 ASN A N 1
ATOM 1354 C CA . ASN A 1 184 ? -6.757 -16.194 -6.533 1.00 40.39 184 ASN A CA 1
ATOM 1355 C C . ASN A 1 184 ? -6.210 -16.364 -7.952 1.00 36.99 184 ASN A C 1
ATOM 1356 O O . ASN A 1 184 ? -6.811 -15.923 -8.898 1.00 39.92 184 ASN A O 1
ATOM 1361 N N . GLN A 1 185 ? -5.068 -17.039 -8.062 1.00 45.16 185 GLN A N 1
ATOM 1362 C CA . GLN A 1 185 ? -4.513 -17.548 -9.318 1.00 41.35 185 GLN A CA 1
ATOM 1363 C C . GLN A 1 185 ? -4.364 -19.089 -9.271 1.00 42.41 185 GLN A C 1
ATOM 1364 O O . GLN A 1 185 ? -4.175 -19.704 -8.208 1.00 46.13 185 GLN A O 1
ATOM 1370 N N . ASP A 1 186 ? -4.429 -19.719 -10.436 1.00 46.11 186 ASP A N 1
ATOM 1371 C CA . ASP A 1 186 ? -4.166 -21.138 -10.495 1.00 47.47 186 ASP A CA 1
ATOM 1372 C C . ASP A 1 186 ? -2.743 -21.476 -10.083 1.00 43.63 186 ASP A C 1
ATOM 1373 O O . ASP A 1 186 ? -1.774 -20.914 -10.578 1.00 48.04 186 ASP A O 1
ATOM 1378 N N . LEU A 1 187 ? -2.626 -22.422 -9.173 1.00 47.02 187 LEU A N 1
ATOM 1379 C CA . LEU A 1 187 ? -1.315 -22.904 -8.762 1.00 46.51 187 LEU A CA 1
ATOM 1380 C C . LEU A 1 187 ? -0.360 -23.104 -9.938 1.00 46.20 187 LEU A C 1
ATOM 1381 O O . LEU A 1 187 ? 0.819 -22.752 -9.833 1.00 46.46 187 LEU A O 1
ATOM 1386 N N . ALA A 1 188 ? -0.858 -23.664 -11.048 1.00 45.60 188 ALA A N 1
ATOM 1387 C CA . ALA A 1 188 ? -0.033 -23.842 -12.248 1.00 40.81 188 ALA A CA 1
ATOM 1388 C C . ALA A 1 188 ? 0.670 -22.560 -12.660 1.00 41.40 188 ALA A C 1
ATOM 1389 O O . ALA A 1 188 ? 1.766 -22.610 -13.191 1.00 44.83 188 ALA A O 1
ATOM 1391 N N . THR A 1 189 ? 0.046 -21.413 -12.395 1.00 40.28 189 THR A N 1
ATOM 1392 C CA . THR A 1 189 ? 0.677 -20.109 -12.647 1.00 43.22 189 THR A CA 1
ATOM 1393 C C . THR A 1 189 ? 1.580 -19.583 -11.510 1.00 52.61 189 THR A C 1
ATOM 1394 O O . THR A 1 189 ? 1.986 -18.401 -11.518 1.00 50.92 189 THR A O 1
ATOM 1398 N N . SER A 1 190 ? 1.897 -20.407 -10.516 1.00 48.13 190 SER A N 1
ATOM 1399 C CA . SER A 1 190 ? 2.644 -19.837 -9.383 1.00 49.29 190 SER A CA 1
ATOM 1400 C C . SER A 1 190 ? 4.132 -19.664 -9.642 1.00 45.55 190 SER A C 1
ATOM 1401 O O . SER A 1 190 ? 4.858 -20.633 -9.756 1.00 45.98 190 SER A O 1
ATOM 1404 N N . ASP A 1 191 ? 4.566 -18.416 -9.737 1.00 45.30 191 ASP A N 1
ATOM 1405 C CA . ASP A 1 191 ? 5.973 -18.073 -9.790 1.00 45.85 191 ASP A CA 1
ATOM 1406 C C . ASP A 1 191 ? 6.768 -18.663 -8.614 1.00 50.34 191 ASP A C 1
ATOM 1407 O O . ASP A 1 191 ? 7.938 -19.012 -8.767 1.00 49.07 191 ASP A O 1
ATOM 1412 N N . ALA A 1 192 ? 6.139 -18.754 -7.442 1.00 45.39 192 ALA A N 1
ATOM 1413 C CA . ALA A 1 192 ? 6.834 -19.228 -6.256 1.00 49.25 192 ALA A CA 1
ATOM 1414 C C . ALA A 1 192 ? 7.076 -20.736 -6.347 1.00 50.88 192 ALA A C 1
ATOM 1415 O O . ALA A 1 192 ? 8.155 -21.224 -5.986 1.00 46.46 192 ALA A O 1
ATOM 1417 N N . ILE A 1 193 ? 6.068 -21.467 -6.826 1.00 49.43 193 ILE A N 1
ATOM 1418 C CA . ILE A 1 193 ? 6.197 -22.914 -6.969 1.00 47.25 193 ILE A CA 1
ATOM 1419 C C . ILE A 1 193 ? 7.222 -23.141 -8.057 1.00 52.60 193 ILE A C 1
ATOM 1420 O O . ILE A 1 193 ? 8.048 -24.048 -7.980 1.00 54.92 193 ILE A O 1
ATOM 1425 N N . LYS A 1 194 ? 7.195 -22.277 -9.059 1.00 51.82 194 LYS A N 1
ATOM 1426 C CA . LYS A 1 194 ? 8.148 -22.391 -10.146 1.00 52.77 194 LYS A CA 1
ATOM 1427 C C . LYS A 1 194 ? 9.571 -22.346 -9.606 1.00 55.29 194 LYS A C 1
ATOM 1428 O O . LYS A 1 194 ? 10.307 -23.317 -9.743 1.00 56.01 194 LYS A O 1
ATOM 1434 N N . ILE A 1 195 ? 9.939 -21.212 -9.001 1.00 54.35 195 ILE A N 1
ATOM 1435 C CA . ILE A 1 195 ? 11.301 -20.937 -8.519 1.00 56.21 195 ILE A CA 1
ATOM 1436 C C . ILE A 1 195 ? 11.830 -21.895 -7.442 1.00 53.90 195 ILE A C 1
ATOM 1437 O O . ILE A 1 195 ? 13.021 -22.147 -7.382 1.00 58.61 195 ILE A O 1
ATOM 1442 N N . SER A 1 196 ? 10.948 -22.397 -6.585 1.00 49.70 196 SER A N 1
ATOM 1443 C CA . SER A 1 196 ? 11.352 -23.232 -5.459 1.00 56.20 196 SER A CA 1
ATOM 1444 C C . SER A 1 196 ? 11.611 -24.683 -5.892 1.00 61.03 196 SER A C 1
ATOM 1445 O O . SER A 1 196 ? 12.147 -25.497 -5.111 1.00 57.66 196 SER A O 1
ATOM 1448 N N . ARG A 1 197 ? 11.184 -24.994 -7.121 1.00 60.04 197 ARG A N 1
ATOM 1449 C CA . ARG A 1 197 ? 11.602 -26.189 -7.851 1.00 55.98 197 ARG A CA 1
ATOM 1450 C C . ARG A 1 197 ? 12.955 -25.911 -8.512 1.00 58.18 197 ARG A C 1
ATOM 1451 O O . ARG A 1 197 ? 13.909 -26.666 -8.329 1.00 65.49 197 ARG A O 1
ATOM 1459 N N . GLU A 1 198 ? 13.042 -24.805 -9.243 1.00 55.96 198 GLU A N 1
ATOM 1460 C CA . GLU A 1 198 ? 14.291 -24.331 -9.844 1.00 57.65 198 GLU A CA 1
ATOM 1461 C C . GLU A 1 198 ? 15.548 -24.610 -9.013 1.00 65.95 198 GLU A C 1
ATOM 1462 O O . GLU A 1 198 ? 16.574 -25.065 -9.537 1.00 68.08 198 GLU A O 1
ATOM 1468 N N . VAL A 1 199 ? 15.476 -24.290 -7.725 1.00 61.93 199 VAL A N 1
ATOM 1469 C CA . VAL A 1 199 ? 16.668 -24.273 -6.883 1.00 62.00 199 VAL A CA 1
ATOM 1470 C C . VAL A 1 199 ? 16.673 -25.414 -5.877 1.00 52.85 199 VAL A C 1
ATOM 1471 O O . VAL A 1 199 ? 17.722 -25.825 -5.413 1.00 57.91 199 VAL A O 1
ATOM 1475 N N . ASP A 1 200 ? 15.493 -25.924 -5.557 1.00 55.50 200 ASP A N 1
ATOM 1476 C CA . ASP A 1 200 ? 15.369 -26.974 -4.561 1.00 53.77 200 ASP A CA 1
ATOM 1477 C C . ASP A 1 200 ? 14.468 -28.089 -5.085 1.00 50.56 200 ASP A C 1
ATOM 1478 O O . ASP A 1 200 ? 13.483 -28.465 -4.440 1.00 52.72 200 ASP A O 1
ATOM 1483 N N . PRO A 1 201 ? 14.826 -28.649 -6.254 1.00 54.91 201 PRO A N 1
ATOM 1484 C CA . PRO A 1 201 ? 13.992 -29.656 -6.921 1.00 57.90 201 PRO A CA 1
ATOM 1485 C C . PRO A 1 201 ? 13.354 -30.636 -5.947 1.00 53.34 201 PRO A C 1
ATOM 1486 O O . PRO A 1 201 ? 12.153 -30.899 -6.014 1.00 61.51 201 PRO A O 1
ATOM 1490 N N . SER A 1 202 ? 14.153 -31.149 -5.030 1.00 53.95 202 SER A N 1
ATOM 1491 C CA . SER A 1 202 ? 13.665 -32.126 -4.076 1.00 55.29 202 SER A CA 1
ATOM 1492 C C . SER A 1 202 ? 12.512 -31.568 -3.274 1.00 57.35 202 SER A C 1
ATOM 1493 O O . SER A 1 202 ? 11.804 -32.316 -2.596 1.00 60.94 202 SER A O 1
ATOM 1496 N N . GLY A 1 203 ? 12.329 -30.249 -3.342 1.00 58.01 203 GLY A N 1
ATOM 1497 C CA . GLY A 1 203 ? 11.386 -29.589 -2.462 1.00 55.70 203 GLY A CA 1
ATOM 1498 C C . GLY A 1 203 ? 11.670 -29.860 -0.981 1.00 54.42 203 GLY A C 1
ATOM 1499 O O . GLY A 1 203 ? 10.745 -29.866 -0.173 1.00 56.49 203 GLY A O 1
ATOM 1500 N N . ASP A 1 204 ? 12.943 -30.049 -0.625 1.00 52.95 204 ASP A N 1
ATOM 1501 C CA . ASP A 1 204 ? 13.354 -30.477 0.739 1.00 62.05 204 ASP A CA 1
ATOM 1502 C C . ASP A 1 204 ? 13.303 -29.402 1.837 1.00 58.71 204 ASP A C 1
ATOM 1503 O O . ASP A 1 204 ? 12.851 -29.662 2.952 1.00 60.44 204 ASP A O 1
ATOM 1508 N N . ARG A 1 205 ? 13.773 -28.202 1.508 1.00 52.60 205 ARG A N 1
ATOM 1509 C CA . ARG A 1 205 ? 13.704 -27.051 2.401 1.00 57.59 205 ARG A CA 1
ATOM 1510 C C . ARG A 1 205 ? 12.705 -26.012 1.888 1.00 53.11 205 ARG A C 1
ATOM 1511 O O . ARG A 1 205 ? 13.024 -24.827 1.836 1.00 49.31 205 ARG A O 1
ATOM 1519 N N . THR A 1 206 ? 11.508 -26.454 1.499 1.00 55.50 206 THR A N 1
ATOM 1520 C CA . THR A 1 206 ? 10.484 -25.553 0.961 1.00 48.98 206 THR A CA 1
ATOM 1521 C C . THR A 1 206 ? 9.146 -25.768 1.633 1.00 50.53 206 THR A C 1
ATOM 1522 O O . THR A 1 206 ? 8.580 -26.856 1.566 1.00 53.16 206 THR A O 1
ATOM 1526 N N . PHE A 1 207 ? 8.639 -24.723 2.276 1.00 51.46 207 PHE A N 1
ATOM 1527 C CA . PHE A 1 207 ? 7.287 -24.732 2.827 1.00 50.46 207 PHE A CA 1
ATOM 1528 C C . PHE A 1 207 ? 6.409 -23.896 1.921 1.00 54.83 207 PHE A C 1
ATOM 1529 O O . PHE A 1 207 ? 6.817 -22.805 1.512 1.00 54.57 207 PHE A O 1
ATOM 1537 N N . GLY A 1 208 ? 5.200 -24.374 1.622 1.00 52.94 208 GLY A N 1
ATOM 1538 C CA . GLY A 1 208 ? 4.318 -23.634 0.742 1.00 45.88 208 GLY A CA 1
ATOM 1539 C C . GLY A 1 208 ? 3.291 -22.828 1.495 1.00 44.86 208 GLY A C 1
ATOM 1540 O O . GLY A 1 208 ? 2.637 -23.359 2.382 1.00 39.91 208 GLY A O 1
ATOM 1541 N N . VAL A 1 209 ? 3.139 -21.554 1.136 1.00 41.83 209 VAL A N 1
ATOM 1542 C CA . VAL A 1 209 ? 2.171 -20.725 1.813 1.00 35.32 209 VAL A CA 1
ATOM 1543 C C . VAL A 1 209 ? 1.148 -20.186 0.832 1.00 36.50 209 VAL A C 1
ATOM 1544 O O . VAL A 1 209 ? 1.515 -19.671 -0.215 1.00 42.88 209 VAL A O 1
ATOM 1548 N N . LEU A 1 210 ? -0.130 -20.314 1.184 1.00 34.46 210 LEU A N 1
ATOM 1549 C CA . LEU A 1 210 ? -1.243 -19.959 0.327 1.00 39.91 210 LEU A CA 1
ATOM 1550 C C . LEU A 1 210 ? -1.895 -18.700 0.844 1.00 41.82 210 LEU A C 1
ATOM 1551 O O . LEU A 1 210 ? -2.551 -18.737 1.879 1.00 43.23 210 LEU A O 1
ATOM 1556 N N . THR A 1 211 ? -1.745 -17.598 0.116 1.00 36.14 211 THR A N 1
ATOM 1557 C CA . THR A 1 211 ? -2.276 -16.323 0.575 1.00 38.83 211 THR A CA 1
ATOM 1558 C C . THR A 1 211 ? -3.549 -15.913 -0.149 1.00 38.72 211 THR A C 1
ATOM 1559 O O . THR A 1 211 ? -3.895 -16.454 -1.186 1.00 44.91 211 THR A O 1
ATOM 1563 N N . LYS A 1 212 ? -4.247 -14.938 0.401 1.00 43.42 212 LYS A N 1
ATOM 1564 C CA . LYS A 1 212 ? -5.358 -14.326 -0.315 1.00 45.15 212 LYS A CA 1
ATOM 1565 C C . LYS A 1 212 ? -6.502 -15.326 -0.559 1.00 45.93 212 LYS A C 1
ATOM 1566 O O . LYS A 1 212 ? -7.306 -15.177 -1.488 1.00 40.36 212 LYS A O 1
ATOM 1572 N N . ILE A 1 213 ? -6.577 -16.326 0.308 1.00 43.77 213 ILE A N 1
ATOM 1573 C CA . ILE A 1 213 ? -7.700 -17.253 0.317 1.00 44.67 213 ILE A CA 1
ATOM 1574 C C . ILE A 1 213 ? -9.055 -16.547 0.423 1.00 46.01 213 ILE A C 1
ATOM 1575 O O . ILE A 1 213 ? -10.020 -16.934 -0.240 1.00 50.53 213 ILE A O 1
ATOM 1580 N N . ASP A 1 214 ? -9.131 -15.505 1.241 1.00 47.80 214 ASP A N 1
ATOM 1581 C CA . ASP A 1 214 ? -10.324 -14.659 1.272 1.00 44.59 214 ASP A CA 1
ATOM 1582 C C . ASP A 1 214 ? -10.596 -13.957 -0.067 1.00 43.50 214 ASP A C 1
ATOM 1583 O O . ASP A 1 214 ? -11.606 -13.270 -0.203 1.00 48.74 214 ASP A O 1
ATOM 1588 N N . LEU A 1 215 ? -9.691 -14.060 -1.034 1.00 38.20 215 LEU A N 1
ATOM 1589 C CA . LEU A 1 215 ? -9.926 -13.343 -2.292 1.00 43.03 215 LEU A CA 1
ATOM 1590 C C . LEU A 1 215 ? -10.474 -14.236 -3.429 1.00 42.93 215 LEU A C 1
ATOM 1591 O O . LEU A 1 215 ? -10.752 -13.768 -4.517 1.00 40.87 215 LEU A O 1
ATOM 1596 N N . MET A 1 216 ? -10.685 -15.515 -3.160 1.00 42.95 216 MET A N 1
ATOM 1597 C CA . MET A 1 216 ? -11.150 -16.419 -4.199 1.00 41.60 216 MET A CA 1
ATOM 1598 C C . MET A 1 216 ? -12.512 -16.105 -4.860 1.00 45.15 216 MET A C 1
ATOM 1599 O O . MET A 1 216 ? -13.499 -15.717 -4.218 1.00 42.58 216 MET A O 1
ATOM 1604 N N . ASP A 1 217 ? -12.527 -16.264 -6.181 1.00 47.68 217 ASP A N 1
ATOM 1605 C CA . ASP A 1 217 ? -13.763 -16.259 -6.962 1.00 47.31 217 ASP A CA 1
ATOM 1606 C C . ASP A 1 217 ? -14.803 -17.182 -6.314 1.00 48.66 217 ASP A C 1
ATOM 1607 O O . ASP A 1 217 ? -14.501 -18.338 -5.970 1.00 43.18 217 ASP A O 1
ATOM 1612 N N . LYS A 1 218 ? -16.015 -16.656 -6.142 1.00 50.16 218 LYS A N 1
ATOM 1613 C CA . LYS A 1 218 ? -17.137 -17.459 -5.688 1.00 49.01 218 LYS A CA 1
ATOM 1614 C C . LYS A 1 218 ? -17.238 -18.635 -6.628 1.00 49.49 218 LYS A C 1
ATOM 1615 O O . LYS A 1 218 ? -17.176 -18.468 -7.864 1.00 46.19 218 LYS A O 1
ATOM 1621 N N . GLY A 1 219 ? -17.369 -19.824 -6.049 1.00 46.73 219 GLY A N 1
ATOM 1622 C CA . GLY A 1 219 ? -17.444 -21.055 -6.826 1.00 49.38 219 GLY A CA 1
ATOM 1623 C C . GLY A 1 219 ? -16.169 -21.880 -6.685 1.00 56.06 219 GLY A C 1
ATOM 1624 O O . GLY A 1 219 ? -16.115 -23.072 -7.061 1.00 58.32 219 GLY A O 1
ATOM 1625 N N . THR A 1 220 ? -15.131 -21.245 -6.149 1.00 45.03 220 THR A N 1
ATOM 1626 C CA . THR A 1 220 ? -13.858 -21.918 -5.944 1.00 48.61 220 THR A CA 1
ATOM 1627 C C . THR A 1 220 ? -13.469 -21.951 -4.470 1.00 47.45 220 THR A C 1
ATOM 1628 O O . THR A 1 220 ? -13.991 -21.186 -3.673 1.00 52.87 220 THR A O 1
ATOM 1632 N N . ASP A 1 221 ? -12.542 -22.829 -4.114 1.00 51.63 221 ASP A N 1
ATOM 1633 C CA . ASP A 1 221 ? -12.008 -22.858 -2.756 1.00 53.26 221 ASP A CA 1
ATOM 1634 C C . ASP A 1 221 ? -10.654 -23.558 -2.750 1.00 55.16 221 ASP A C 1
ATOM 1635 O O . ASP A 1 221 ? -10.317 -24.310 -3.682 1.00 47.69 221 ASP A O 1
ATOM 1640 N N . ALA A 1 222 ? -9.895 -23.304 -1.683 1.00 56.45 222 ALA A N 1
ATOM 1641 C CA . ALA A 1 222 ? -8.515 -23.774 -1.548 1.00 56.36 222 ALA A CA 1
ATOM 1642 C C . ALA A 1 222 ? -8.402 -25.150 -0.915 1.00 52.42 222 ALA A C 1
ATOM 1643 O O . ALA A 1 222 ? -7.305 -25.684 -0.816 1.00 54.01 222 ALA A O 1
ATOM 1645 N N . VAL A 1 223 ? -9.525 -25.712 -0.483 1.00 54.86 223 VAL A N 1
ATOM 1646 C CA . VAL A 1 223 ? -9.509 -26.976 0.266 1.00 63.78 223 VAL A CA 1
ATOM 1647 C C . VAL A 1 223 ? -8.621 -28.057 -0.339 1.00 61.73 223 VAL A C 1
ATOM 1648 O O . VAL A 1 223 ? -7.940 -28.790 0.368 1.00 61.52 223 VAL A O 1
ATOM 1652 N N . GLU A 1 224 ? -8.633 -28.149 -1.655 1.00 60.79 224 GLU A N 1
ATOM 1653 C CA . GLU A 1 224 ? -7.888 -29.197 -2.341 1.00 68.56 224 GLU A CA 1
ATOM 1654 C C . GLU A 1 224 ? -6.386 -28.960 -2.271 1.00 64.12 224 GLU A C 1
ATOM 1655 O O . GLU A 1 224 ? -5.606 -29.916 -2.194 1.00 65.92 224 GLU A O 1
ATOM 1661 N N . ILE A 1 225 ? -5.971 -27.697 -2.323 1.00 59.36 225 ILE A N 1
ATOM 1662 C CA . ILE A 1 225 ? -4.548 -27.398 -2.195 1.00 63.30 225 ILE A CA 1
ATOM 1663 C C . ILE A 1 225 ? -4.101 -27.544 -0.741 1.00 54.84 225 ILE A C 1
ATOM 1664 O O . ILE A 1 225 ? -3.048 -28.103 -0.461 1.00 53.24 225 ILE A O 1
ATOM 1669 N N . LEU A 1 226 ? -4.923 -27.038 0.170 1.00 52.73 226 LEU A N 1
ATOM 1670 C CA . LEU A 1 226 ? -4.565 -27.013 1.573 1.00 54.18 226 LEU A CA 1
ATOM 1671 C C . LEU A 1 226 ? -4.434 -28.465 2.038 1.00 60.96 226 LEU A C 1
ATOM 1672 O O . LEU A 1 226 ? -3.349 -28.905 2.474 1.00 54.83 226 LEU A O 1
ATOM 1677 N N . GLU A 1 227 ? -5.520 -29.221 1.868 1.00 64.53 227 GLU A N 1
ATOM 1678 C CA . GLU A 1 227 ? -5.564 -30.645 2.202 1.00 61.56 227 GLU A CA 1
ATOM 1679 C C . GLU A 1 227 ? -4.653 -31.496 1.320 1.00 66.27 227 GLU A C 1
ATOM 1680 O O . GLU A 1 227 ? -4.954 -32.653 1.053 1.00 74.75 227 GLU A O 1
ATOM 1686 N N . GLY A 1 228 ? -3.546 -30.926 0.858 1.00 63.99 228 GLY A N 1
ATOM 1687 C CA . GLY A 1 228 ? -2.547 -31.687 0.127 1.00 60.87 228 GLY A CA 1
ATOM 1688 C C . GLY A 1 228 ? -3.096 -32.491 -1.037 1.00 72.60 228 GLY A C 1
ATOM 1689 O O . GLY A 1 228 ? -2.359 -33.255 -1.655 1.00 74.87 228 GLY A O 1
ATOM 1690 N N . ARG A 1 229 ? -4.383 -32.318 -1.345 1.00 74.03 229 ARG A N 1
ATOM 1691 C CA . ARG A 1 229 ? -5.021 -33.048 -2.446 1.00 77.68 229 ARG A CA 1
ATOM 1692 C C . ARG A 1 229 ? -4.322 -32.773 -3.791 1.00 79.91 229 ARG A C 1
ATOM 1693 O O . ARG A 1 229 ? -3.764 -33.685 -4.413 1.00 79.20 229 ARG A O 1
ATOM 1701 N N . SER A 1 230 ? -4.348 -31.508 -4.215 1.00 78.19 230 SER A N 1
ATOM 1702 C CA . SER A 1 230 ? -3.815 -31.082 -5.511 1.00 71.05 230 SER A CA 1
ATOM 1703 C C . SER A 1 230 ? -2.291 -31.232 -5.628 1.00 75.05 230 SER A C 1
ATOM 1704 O O . SER A 1 230 ? -1.775 -32.348 -5.748 1.00 80.64 230 SER A O 1
ATOM 1707 N N . PHE A 1 231 ? -1.586 -30.098 -5.607 1.00 74.59 231 PHE A N 1
ATOM 1708 C CA . PHE A 1 231 ? -0.124 -30.057 -5.657 1.00 66.12 231 PHE A CA 1
ATOM 1709 C C . PHE A 1 231 ? 0.448 -30.386 -4.286 1.00 68.08 231 PHE A C 1
ATOM 1710 O O . PHE A 1 231 ? 0.158 -29.682 -3.312 1.00 65.91 231 PHE A O 1
ATOM 1718 N N . LYS A 1 232 ? 1.253 -31.449 -4.208 1.00 72.10 232 LYS A N 1
ATOM 1719 C CA . LYS A 1 232 ? 1.748 -31.968 -2.922 1.00 70.83 232 LYS A CA 1
ATOM 1720 C C . LYS A 1 232 ? 3.209 -31.613 -2.651 1.00 67.62 232 LYS A C 1
ATOM 1721 O O . LYS A 1 232 ? 4.056 -31.693 -3.546 1.00 68.86 232 LYS A O 1
ATOM 1727 N N . LEU A 1 233 ? 3.490 -31.236 -1.405 1.00 61.24 233 LEU A N 1
ATOM 1728 C CA . LEU A 1 233 ? 4.822 -30.801 -0.990 1.00 61.10 233 LEU A CA 1
ATOM 1729 C C . LEU A 1 233 ? 5.380 -31.753 0.054 1.00 56.76 233 LEU A C 1
ATOM 1730 O O . LEU A 1 233 ? 4.621 -32.469 0.717 1.00 56.58 233 LEU A O 1
ATOM 1735 N N . LYS A 1 234 ? 6.693 -31.745 0.241 1.00 53.19 234 LYS A N 1
ATOM 1736 C CA . LYS A 1 234 ? 7.237 -32.470 1.388 1.00 62.43 234 LYS A CA 1
ATOM 1737 C C . LYS A 1 234 ? 6.476 -32.087 2.668 1.00 60.43 234 LYS A C 1
ATOM 1738 O O . LYS A 1 234 ? 6.138 -32.961 3.471 1.00 67.70 234 LYS A O 1
ATOM 1744 N N . TYR A 1 235 ? 6.161 -30.802 2.834 1.00 57.77 235 TYR A N 1
ATOM 1745 C CA . TYR A 1 235 ? 5.377 -30.371 3.994 1.00 55.97 235 TYR A CA 1
ATOM 1746 C C . TYR A 1 235 ? 4.003 -29.848 3.620 1.00 53.97 235 TYR A C 1
ATOM 1747 O O . TYR A 1 235 ? 3.811 -29.274 2.550 1.00 55.10 235 TYR A O 1
ATOM 1756 N N . PRO A 1 236 ? 3.038 -30.030 4.522 1.00 51.74 236 PRO A N 1
ATOM 1757 C CA . PRO A 1 236 ? 1.692 -29.551 4.219 1.00 50.76 236 PRO A CA 1
ATOM 1758 C C . PRO A 1 236 ? 1.650 -28.041 3.953 1.00 56.16 236 PRO A C 1
ATOM 1759 O O . PRO A 1 236 ? 2.296 -27.252 4.658 1.00 49.31 236 PRO A O 1
ATOM 1763 N N . TRP A 1 237 ? 0.886 -27.663 2.931 1.00 53.92 237 TRP A N 1
ATOM 1764 C CA . TRP A 1 237 ? 0.539 -26.274 2.674 1.00 48.20 237 TRP A CA 1
ATOM 1765 C C . TRP A 1 237 ? -0.077 -25.655 3.893 1.00 48.85 237 TRP A C 1
ATOM 1766 O O . TRP A 1 237 ? -0.905 -26.279 4.556 1.00 51.32 237 TRP A O 1
ATOM 1777 N N . VAL A 1 238 ? 0.309 -24.414 4.170 1.00 47.34 238 VAL A N 1
ATOM 1778 C CA . VAL A 1 238 ? -0.320 -23.609 5.218 1.00 38.78 238 VAL A CA 1
ATOM 1779 C C . VAL A 1 238 ? -0.993 -22.432 4.566 1.00 42.50 238 VAL A C 1
ATOM 1780 O O . VAL A 1 238 ? -0.328 -21.662 3.877 1.00 42.88 238 VAL A O 1
ATOM 1784 N N . GLY A 1 239 ? -2.288 -22.268 4.787 1.00 39.89 239 GLY A N 1
ATOM 1785 C CA . GLY A 1 239 ? -2.985 -21.132 4.240 1.00 43.13 239 GLY A CA 1
ATOM 1786 C C . GLY A 1 239 ? -3.005 -19.926 5.160 1.00 46.95 239 GLY A C 1
ATOM 1787 O O . GLY A 1 239 ? -3.141 -20.086 6.367 1.00 49.37 239 GLY A O 1
ATOM 1788 N N . VAL A 1 240 ? -2.902 -18.716 4.602 1.00 43.39 240 VAL A N 1
ATOM 1789 C CA . VAL A 1 240 ? -3.108 -17.518 5.405 1.00 43.69 240 VAL A CA 1
ATOM 1790 C C . VAL A 1 240 ? -3.996 -16.449 4.783 1.00 43.43 240 VAL A C 1
ATOM 1791 O O . VAL A 1 240 ? -4.044 -16.277 3.568 1.00 50.25 240 VAL A O 1
ATOM 1795 N N . VAL A 1 241 ? -4.697 -15.718 5.639 1.00 43.11 241 VAL A N 1
ATOM 1796 C CA . VAL A 1 241 ? -5.371 -14.496 5.246 1.00 45.48 241 VAL A CA 1
ATOM 1797 C C . VAL A 1 241 ? -4.707 -13.273 5.906 1.00 44.23 241 VAL A C 1
ATOM 1798 O O . VAL A 1 241 ? -4.946 -12.996 7.085 1.00 53.30 241 VAL A O 1
ATOM 1802 N N . ASN A 1 242 ? -3.848 -12.578 5.162 1.00 41.06 242 ASN A N 1
ATOM 1803 C CA . ASN A 1 242 ? -3.256 -11.340 5.636 1.00 39.66 242 ASN A CA 1
ATOM 1804 C C . ASN A 1 242 ? -4.267 -10.269 5.401 1.00 44.62 242 ASN A C 1
ATOM 1805 O O . ASN A 1 242 ? -5.335 -10.560 4.864 1.00 46.40 242 ASN A O 1
ATOM 1810 N N . ARG A 1 243 ? -3.943 -9.029 5.774 1.00 46.29 243 ARG A N 1
ATOM 1811 C CA . ARG A 1 243 ? -4.918 -7.962 5.610 1.00 48.52 243 ARG A CA 1
ATOM 1812 C C . ARG A 1 243 ? -4.917 -7.288 4.232 1.00 46.37 243 ARG A C 1
ATOM 1813 O O . ARG A 1 243 ? -3.923 -7.314 3.499 1.00 45.63 243 ARG A O 1
ATOM 1821 N N . SER A 1 244 ? -6.051 -6.688 3.900 1.00 42.27 244 SER A N 1
ATOM 1822 C CA . SER A 1 244 ? -6.317 -6.242 2.548 1.00 47.22 244 SER A CA 1
ATOM 1823 C C . SER A 1 244 ? -5.645 -4.906 2.314 1.00 48.27 244 SER A C 1
ATOM 1824 O O . SER A 1 244 ? -5.054 -4.355 3.233 1.00 48.24 244 SER A O 1
ATOM 1827 N N . GLN A 1 245 ? -5.720 -4.387 1.089 1.00 45.76 245 GLN A N 1
ATOM 1828 C CA . GLN A 1 245 ? -5.117 -3.094 0.795 1.00 44.76 245 GLN A CA 1
ATOM 1829 C C . GLN A 1 245 ? -5.910 -1.994 1.467 1.00 51.02 245 GLN A C 1
ATOM 1830 O O . GLN A 1 245 ? -5.351 -1.020 1.964 1.00 54.16 245 GLN A O 1
ATOM 1836 N N . ALA A 1 246 ? -7.227 -2.138 1.443 1.00 49.88 246 ALA A N 1
ATOM 1837 C CA . ALA A 1 246 ? -8.091 -1.303 2.255 1.00 52.22 246 ALA A CA 1
ATOM 1838 C C . ALA A 1 246 ? -7.668 -1.344 3.741 1.00 53.06 246 ALA A C 1
ATOM 1839 O O . ALA A 1 246 ? -7.591 -0.301 4.400 1.00 58.44 246 ALA A O 1
ATOM 1841 N N . ASP A 1 247 ? -7.369 -2.533 4.264 1.00 51.20 247 ASP A N 1
ATOM 1842 C CA . ASP A 1 247 ? -6.875 -2.654 5.645 1.00 53.64 247 ASP A CA 1
ATOM 1843 C C . ASP A 1 247 ? -5.552 -1.931 5.858 1.00 54.89 247 ASP A C 1
ATOM 1844 O O . ASP A 1 247 ? -5.237 -1.542 6.977 1.00 53.49 247 ASP A O 1
ATOM 1849 N N . ILE A 1 248 ? -4.754 -1.795 4.803 1.00 51.89 248 ILE A N 1
ATOM 1850 C CA . ILE A 1 248 ? -3.476 -1.106 4.931 1.00 49.85 248 ILE A CA 1
ATOM 1851 C C . ILE A 1 248 ? -3.652 0.411 5.008 1.00 52.55 248 ILE A C 1
ATOM 1852 O O . ILE A 1 248 ? -2.900 1.089 5.695 1.00 58.76 248 ILE A O 1
ATOM 1857 N N . ASN A 1 249 ? -4.642 0.951 4.309 1.00 54.15 249 ASN A N 1
ATOM 1858 C CA . ASN A 1 249 ? -4.858 2.393 4.367 1.00 54.80 249 ASN A CA 1
ATOM 1859 C C . ASN A 1 249 ? -5.662 2.766 5.596 1.00 54.86 249 ASN A C 1
ATOM 1860 O O . ASN A 1 249 ? -5.677 3.917 6.014 1.00 62.00 249 ASN A O 1
ATOM 1865 N N . LYS A 1 250 ? -6.319 1.770 6.171 1.00 51.55 250 LYS A N 1
ATOM 1866 C CA . LYS A 1 250 ? -7.019 1.931 7.429 1.00 60.53 250 LYS A CA 1
ATOM 1867 C C . LYS A 1 250 ? -6.059 1.739 8.597 1.00 59.39 250 LYS A C 1
ATOM 1868 O O . LYS A 1 250 ? -6.462 1.829 9.761 1.00 66.53 250 LYS A O 1
ATOM 1874 N N . ASN A 1 251 ? -4.796 1.459 8.282 1.00 56.40 251 ASN A N 1
ATOM 1875 C CA . ASN A 1 251 ? -3.788 1.145 9.295 1.00 56.77 251 ASN A CA 1
ATOM 1876 C C . ASN A 1 251 ? -4.254 0.094 10.309 1.00 60.06 251 ASN A C 1
ATOM 1877 O O . ASN A 1 251 ? -3.899 0.162 11.491 1.00 56.96 251 ASN A O 1
ATOM 1882 N N . VAL A 1 252 ? -5.055 -0.867 9.853 1.00 51.55 252 VAL A N 1
ATOM 1883 C CA . VAL A 1 252 ? -5.432 -1.991 10.706 1.00 55.37 252 VAL A CA 1
ATOM 1884 C C . VAL A 1 252 ? -4.187 -2.602 11.348 1.00 55.62 252 VAL A C 1
ATOM 1885 O O . VAL A 1 252 ? -3.166 -2.741 10.680 1.00 56.71 252 VAL A O 1
ATOM 1889 N N . ASP A 1 253 ? -4.253 -2.951 12.635 1.00 52.00 253 ASP A N 1
ATOM 1890 C CA . ASP A 1 253 ? -3.076 -3.499 13.313 1.00 57.95 253 ASP A CA 1
ATOM 1891 C C . ASP A 1 253 ? -2.967 -5.035 13.266 1.00 60.13 253 ASP A C 1
ATOM 1892 O O . ASP A 1 253 ? -3.891 -5.727 12.814 1.00 58.80 253 ASP A O 1
ATOM 1897 N N . MET A 1 254 ? -1.827 -5.545 13.722 1.00 51.35 254 MET A N 1
ATOM 1898 C CA . MET A 1 254 ? -1.480 -6.947 13.539 1.00 59.77 254 MET A CA 1
ATOM 1899 C C . MET A 1 254 ? -2.249 -7.899 14.449 1.00 60.89 254 MET A C 1
ATOM 1900 O O . MET A 1 254 ? -2.399 -9.089 14.134 1.00 61.31 254 MET A O 1
ATOM 1905 N N . ILE A 1 255 ? -2.707 -7.369 15.583 1.00 64.72 255 ILE A N 1
ATOM 1906 C CA . ILE A 1 255 ? -3.548 -8.109 16.524 1.00 62.85 255 ILE A CA 1
ATOM 1907 C C . ILE A 1 255 ? -4.980 -8.266 15.956 1.00 64.91 255 ILE A C 1
ATOM 1908 O O . ILE A 1 255 ? -5.564 -9.356 16.042 1.00 59.59 255 ILE A O 1
ATOM 1913 N N . ALA A 1 256 ? -5.526 -7.188 15.378 1.00 52.17 256 ALA A N 1
ATOM 1914 C CA . ALA A 1 256 ? -6.785 -7.257 14.623 1.00 62.13 256 ALA A CA 1
ATOM 1915 C C . ALA A 1 256 ? -6.701 -8.283 13.475 1.00 61.97 256 ALA A C 1
ATOM 1916 O O . ALA A 1 256 ? -7.520 -9.204 13.384 1.00 61.10 256 ALA A O 1
ATOM 1918 N N . ALA A 1 257 ? -5.708 -8.118 12.606 1.00 56.67 257 ALA A N 1
ATOM 1919 C CA . ALA A 1 257 ? -5.462 -9.072 11.531 1.00 56.10 257 ALA A CA 1
ATOM 1920 C C . ALA A 1 257 ? -5.371 -10.524 12.029 1.00 62.05 257 ALA A C 1
ATOM 1921 O O . ALA A 1 257 ? -5.724 -11.454 11.314 1.00 58.06 257 ALA A O 1
ATOM 1923 N N . ARG A 1 258 ? -4.882 -10.728 13.249 1.00 64.66 258 ARG A N 1
ATOM 1924 C CA . ARG A 1 258 ? -4.758 -12.087 13.767 1.00 64.10 258 ARG A CA 1
ATOM 1925 C C . ARG A 1 258 ? -6.161 -12.655 14.037 1.00 62.43 258 ARG A C 1
ATOM 1926 O O . ARG A 1 258 ? -6.441 -13.846 13.823 1.00 59.11 258 ARG A O 1
ATOM 1934 N N . LYS A 1 259 ? -7.045 -11.775 14.486 1.00 59.56 259 LYS A N 1
ATOM 1935 C CA . LYS A 1 259 ? -8.377 -12.182 14.882 1.00 68.49 259 LYS A CA 1
ATOM 1936 C C . LYS A 1 259 ? -9.168 -12.472 13.619 1.00 67.21 259 LYS A C 1
ATOM 1937 O O . LYS A 1 259 ? -9.628 -13.613 13.393 1.00 63.83 259 LYS A O 1
ATOM 1943 N N . ARG A 1 260 ? -9.314 -11.430 12.800 1.00 60.23 260 ARG A N 1
ATOM 1944 C CA . ARG A 1 260 ? -9.828 -11.571 11.440 1.00 59.24 260 ARG A CA 1
ATOM 1945 C C . ARG A 1 260 ? -9.420 -12.899 10.842 1.00 60.16 260 ARG A C 1
ATOM 1946 O O . ARG A 1 260 ? -10.258 -13.659 10.368 1.00 62.80 260 ARG A O 1
ATOM 1954 N N . GLU A 1 261 ? -8.126 -13.188 10.870 1.00 57.16 261 GLU A N 1
ATOM 1955 C CA . GLU A 1 261 ? -7.642 -14.383 10.205 1.00 55.46 261 GLU A CA 1
ATOM 1956 C C . GLU A 1 261 ? -8.277 -15.631 10.784 1.00 61.16 261 GLU A C 1
ATOM 1957 O O . GLU A 1 261 ? -8.450 -16.628 10.087 1.00 60.08 261 GLU A O 1
ATOM 1963 N N . ARG A 1 262 ? -8.631 -15.576 12.061 1.00 63.85 262 ARG A N 1
ATOM 1964 C CA . ARG A 1 262 ? -9.266 -16.721 12.695 1.00 61.14 262 ARG A CA 1
ATOM 1965 C C . ARG A 1 262 ? -10.784 -16.705 12.544 1.00 65.01 262 ARG A C 1
ATOM 1966 O O . ARG A 1 262 ? -11.412 -17.751 12.572 1.00 66.47 262 ARG A O 1
ATOM 1974 N N . GLU A 1 263 ? -11.357 -15.515 12.366 1.00 69.99 263 GLU A N 1
ATOM 1975 C CA . GLU A 1 263 ? -12.749 -15.363 11.933 1.00 67.94 263 GLU A CA 1
ATOM 1976 C C . GLU A 1 263 ? -12.887 -15.619 10.427 1.00 71.64 263 GLU A C 1
ATOM 1977 O O . GLU A 1 263 ? -13.808 -15.101 9.769 1.00 71.16 263 GLU A O 1
ATOM 1983 N N . TYR A 1 264 ? -11.947 -16.365 9.858 1.00 66.67 264 TYR A N 1
ATOM 1984 C CA . TYR A 1 264 ? -12.097 -16.778 8.475 1.00 63.06 264 TYR A CA 1
ATOM 1985 C C . TYR A 1 264 ? -11.879 -18.266 8.429 1.00 66.42 264 TYR A C 1
ATOM 1986 O O . TYR A 1 264 ? -12.723 -19.006 7.941 1.00 68.52 264 TYR A O 1
ATOM 1995 N N . PHE A 1 265 ? -10.752 -18.718 8.962 1.00 62.65 265 PHE A N 1
ATOM 1996 C CA . PHE A 1 265 ? -10.486 -20.141 8.914 1.00 65.74 265 PHE A CA 1
ATOM 1997 C C . PHE A 1 265 ? -11.492 -20.907 9.756 1.00 72.46 265 PHE A C 1
ATOM 1998 O O . PHE A 1 265 ? -11.715 -22.095 9.524 1.00 75.17 265 PHE A O 1
ATOM 2006 N N . SER A 1 266 ? -12.138 -20.216 10.694 1.00 73.68 266 SER A N 1
ATOM 2007 C CA . SER A 1 266 ? -13.119 -20.868 11.566 1.00 77.90 266 SER A CA 1
ATOM 2008 C C . SER A 1 266 ? -14.555 -20.641 11.094 1.00 79.10 266 SER A C 1
ATOM 2009 O O . SER A 1 266 ? -15.349 -21.584 11.027 1.00 80.06 266 SER A O 1
ATOM 2012 N N . ASN A 1 267 ? -14.881 -19.391 10.778 1.00 74.42 267 ASN A N 1
ATOM 2013 C CA . ASN A 1 267 ? -16.219 -19.051 10.311 1.00 77.42 267 ASN A CA 1
ATOM 2014 C C . ASN A 1 267 ? -16.488 -19.374 8.851 1.00 75.82 267 ASN A C 1
ATOM 2015 O O . ASN A 1 267 ? -17.558 -19.052 8.341 1.00 77.38 267 ASN A O 1
ATOM 2020 N N . THR A 1 268 ? -15.530 -19.984 8.163 1.00 75.58 268 THR A N 1
ATOM 2021 C CA . THR A 1 268 ? -15.828 -20.457 6.816 1.00 70.71 268 THR A CA 1
ATOM 2022 C C . THR A 1 268 ? -15.869 -21.980 6.711 1.00 73.67 268 THR A C 1
ATOM 2023 O O . THR A 1 268 ? -14.849 -22.662 6.553 1.00 63.36 268 THR A O 1
ATOM 2027 N N . THR A 1 269 ? -17.085 -22.470 6.920 1.00 81.16 269 THR A N 1
ATOM 2028 C CA . THR A 1 269 ? -17.634 -23.671 6.311 1.00 76.09 269 THR A CA 1
ATOM 2029 C C . THR A 1 269 ? -16.647 -24.619 5.613 1.00 74.10 269 THR A C 1
ATOM 2030 O O . THR A 1 269 ? -16.334 -25.705 6.113 1.00 66.75 269 THR A O 1
ATOM 2034 N N . GLU A 1 270 ? -16.185 -24.212 4.435 1.00 71.78 270 GLU A N 1
ATOM 2035 C CA . GLU A 1 270 ? -15.342 -25.068 3.612 1.00 69.60 270 GLU A CA 1
ATOM 2036 C C . GLU A 1 270 ? -13.953 -25.253 4.221 1.00 65.85 270 GLU A C 1
ATOM 2037 O O . GLU A 1 270 ? -13.120 -25.995 3.696 1.00 65.88 270 GLU A O 1
ATOM 2043 N N . TYR A 1 271 ? -13.704 -24.578 5.336 1.00 68.52 271 TYR A N 1
ATOM 2044 C CA . TYR A 1 271 ? -12.346 -24.494 5.874 1.00 70.45 271 TYR A CA 1
ATOM 2045 C C . TYR A 1 271 ? -12.252 -24.947 7.339 1.00 66.26 271 TYR A C 1
ATOM 2046 O O . TYR A 1 271 ? -11.240 -25.513 7.764 1.00 60.34 271 TYR A O 1
ATOM 2055 N N . ARG A 1 272 ? -13.334 -24.720 8.077 1.00 67.70 272 ARG A N 1
ATOM 2056 C CA . ARG A 1 272 ? -13.424 -25.040 9.497 1.00 71.60 272 ARG A CA 1
ATOM 2057 C C . ARG A 1 272 ? -12.675 -26.298 9.943 1.00 66.48 272 ARG A C 1
ATOM 2058 O O . ARG A 1 272 ? -11.878 -26.249 10.872 1.00 63.97 272 ARG A O 1
ATOM 2066 N N . HIS A 1 273 ? -12.934 -27.418 9.283 1.00 66.23 273 HIS A N 1
ATOM 2067 C CA . HIS A 1 273 ? -12.293 -28.680 9.638 1.00 64.28 273 HIS A CA 1
ATOM 2068 C C . HIS A 1 273 ? -10.786 -28.629 9.434 1.00 62.74 273 HIS A C 1
ATOM 2069 O O . HIS A 1 273 ? -10.106 -29.630 9.604 1.00 62.41 273 HIS A O 1
ATOM 2076 N N . LEU A 1 274 ? -10.268 -27.478 9.014 1.00 68.44 274 LEU A N 1
ATOM 2077 C CA . LEU A 1 274 ? -8.830 -27.322 8.785 1.00 65.69 274 LEU A CA 1
ATOM 2078 C C . LEU A 1 274 ? -8.262 -26.174 9.613 1.00 64.54 274 LEU A C 1
ATOM 2079 O O . LEU A 1 274 ? -7.050 -25.996 9.653 1.00 64.62 274 LEU A O 1
ATOM 2084 N N . ALA A 1 275 ? -9.140 -25.396 10.250 1.00 59.70 275 ALA A N 1
ATOM 2085 C CA . ALA A 1 275 ? -8.736 -24.205 11.006 1.00 64.88 275 ALA A CA 1
ATOM 2086 C C . ALA A 1 275 ? -7.539 -24.401 11.964 1.00 68.49 275 ALA A C 1
ATOM 2087 O O . ALA A 1 275 ? -6.577 -23.624 11.940 1.00 56.68 275 ALA A O 1
ATOM 2089 N N . ASN A 1 276 ? -7.590 -25.443 12.790 1.00 71.92 276 ASN A N 1
ATOM 2090 C CA . ASN A 1 276 ? -6.540 -25.677 13.778 1.00 71.28 276 ASN A CA 1
ATOM 2091 C C . ASN A 1 276 ? -5.207 -26.018 13.121 1.00 70.52 276 ASN A C 1
ATOM 2092 O O . ASN A 1 276 ? -4.268 -26.450 13.793 1.00 68.31 276 ASN A O 1
ATOM 2097 N N . LYS A 1 277 ? -5.128 -25.814 11.812 1.00 63.37 277 LYS A N 1
ATOM 2098 C CA . LYS A 1 277 ? -3.942 -26.187 11.057 1.00 60.98 277 LYS A CA 1
ATOM 2099 C C . LYS A 1 277 ? -3.540 -25.103 10.035 1.00 62.59 277 LYS A C 1
ATOM 2100 O O . LYS A 1 277 ? -2.715 -25.341 9.143 1.00 58.24 277 LYS A O 1
ATOM 2106 N N . MET A 1 278 ? -4.127 -23.915 10.148 1.00 58.78 278 MET A N 1
ATOM 2107 C CA . MET A 1 278 ? -3.540 -22.770 9.461 1.00 59.38 278 MET A CA 1
ATOM 2108 C C . MET A 1 278 ? -3.669 -21.403 10.138 1.00 51.52 278 MET A C 1
ATOM 2109 O O . MET A 1 278 ? -4.231 -21.273 11.226 1.00 45.34 278 MET A O 1
ATOM 2114 N N . GLY A 1 279 ? -3.165 -20.383 9.447 1.00 47.06 279 GLY A N 1
ATOM 2115 C CA . GLY A 1 279 ? -2.959 -19.085 10.054 1.00 45.94 279 GLY A CA 1
ATOM 2116 C C . GLY A 1 279 ? -1.470 -18.888 10.232 1.00 48.90 279 GLY A C 1
ATOM 2117 O O . GLY A 1 279 ? -0.686 -19.860 10.214 1.00 46.52 279 GLY A O 1
ATOM 2118 N N . SER A 1 280 ? -1.062 -17.634 10.385 1.00 49.37 280 SER A N 1
ATOM 2119 C CA . SER A 1 280 ? 0.353 -17.329 10.455 1.00 47.94 280 SER A CA 1
ATOM 2120 C C . SER A 1 280 ? 0.931 -17.990 11.689 1.00 46.16 280 SER A C 1
ATOM 2121 O O . SER A 1 280 ? 2.044 -18.510 11.665 1.00 46.71 280 SER A O 1
ATOM 2124 N N . GLU A 1 281 ? 0.162 -17.990 12.765 1.00 45.34 281 GLU A N 1
ATOM 2125 C CA . GLU A 1 281 ? 0.630 -18.622 13.990 1.00 50.07 281 GLU A CA 1
ATOM 2126 C C . GLU A 1 281 ? 0.961 -20.112 13.835 1.00 51.89 281 GLU A C 1
ATOM 2127 O O . GLU A 1 281 ? 1.945 -20.592 14.406 1.00 52.20 281 GLU A O 1
ATOM 2133 N N . HIS A 1 282 ? 0.159 -20.858 13.080 1.00 45.62 282 HIS A N 1
ATOM 2134 C CA . HIS A 1 282 ? 0.471 -22.273 12.923 1.00 43.96 282 HIS A CA 1
ATOM 2135 C C . HIS A 1 282 ? 1.744 -22.428 12.129 1.00 46.52 282 HIS A C 1
ATOM 2136 O O . HIS A 1 282 ? 2.554 -23.333 12.371 1.00 48.37 282 HIS A O 1
ATOM 2143 N N . LEU A 1 283 ? 1.913 -21.524 11.174 1.00 44.84 283 LEU A N 1
ATOM 2144 C CA . LEU A 1 283 ? 3.045 -21.559 10.260 1.00 46.28 283 LEU A CA 1
ATOM 2145 C C . LEU A 1 283 ? 4.365 -21.364 10.993 1.00 50.68 283 LEU A C 1
ATOM 2146 O O . LEU A 1 283 ? 5.351 -22.067 10.728 1.00 50.04 283 LEU A O 1
ATOM 2151 N N . ALA A 1 284 ? 4.372 -20.394 11.905 1.00 48.44 284 ALA A N 1
ATOM 2152 C CA . ALA A 1 284 ? 5.542 -20.116 12.726 1.00 54.11 284 ALA A CA 1
ATOM 2153 C C . ALA A 1 284 ? 5.841 -21.288 13.670 1.00 54.47 284 ALA A C 1
ATOM 2154 O O . ALA A 1 284 ? 7.010 -21.639 13.879 1.00 51.44 284 ALA A O 1
ATOM 2156 N N . LYS A 1 285 ? 4.793 -21.896 14.226 1.00 52.85 285 LYS A N 1
ATOM 2157 C CA . LYS A 1 285 ? 4.964 -23.140 14.967 1.00 53.08 285 LYS A CA 1
ATOM 2158 C C . LYS A 1 285 ? 5.669 -24.128 14.077 1.00 51.09 285 LYS A C 1
ATOM 2159 O O . LYS A 1 285 ? 6.689 -24.694 14.438 1.00 55.10 285 LYS A O 1
ATOM 2165 N N . MET A 1 286 ? 5.106 -24.324 12.895 1.00 52.04 286 MET A N 1
ATOM 2166 C CA . MET A 1 286 ? 5.636 -25.293 11.960 1.00 54.43 286 MET A CA 1
ATOM 2167 C C . MET A 1 286 ? 7.083 -24.965 11.676 1.00 55.37 286 MET A C 1
ATOM 2168 O O . MET A 1 286 ? 7.942 -25.850 11.729 1.00 60.04 286 MET A O 1
ATOM 2173 N N . LEU A 1 287 ? 7.361 -23.694 11.400 1.00 53.48 287 LEU A N 1
ATOM 2174 C CA . LEU A 1 287 ? 8.748 -23.241 11.238 1.00 54.07 287 LEU A CA 1
ATOM 2175 C C . LEU A 1 287 ? 9.579 -23.503 12.501 1.00 52.61 287 LEU A C 1
ATOM 2176 O O . LEU A 1 287 ? 10.715 -23.993 12.413 1.00 50.50 287 LEU A O 1
ATOM 2181 N N . SER A 1 288 ? 9.003 -23.192 13.664 1.00 53.41 288 SER A N 1
ATOM 2182 C CA . SER A 1 288 ? 9.609 -23.543 14.953 1.00 56.68 288 SER A CA 1
ATOM 2183 C C . SER A 1 288 ? 9.957 -25.042 15.030 1.00 56.50 288 SER A C 1
ATOM 2184 O O . SER A 1 288 ? 11.102 -25.415 15.279 1.00 54.17 288 SER A O 1
ATOM 2187 N N . LYS A 1 289 ? 8.971 -25.901 14.804 1.00 55.20 289 LYS A N 1
ATOM 2188 C CA . LYS A 1 289 ? 9.191 -27.338 14.909 1.00 58.92 289 LYS A CA 1
ATOM 2189 C C . LYS A 1 289 ? 10.277 -27.817 13.933 1.00 56.19 289 LYS A C 1
ATOM 2190 O O . LYS A 1 289 ? 10.958 -28.816 14.173 1.00 57.86 289 LYS A O 1
ATOM 2196 N N . HIS A 1 290 ? 10.460 -27.088 12.843 1.00 54.73 290 HIS A N 1
ATOM 2197 C CA . HIS A 1 290 ? 11.392 -27.532 11.819 1.00 53.37 290 HIS A CA 1
ATOM 2198 C C . HIS A 1 290 ? 12.817 -27.230 12.245 1.00 48.73 290 HIS A C 1
ATOM 2199 O O . HIS A 1 290 ? 13.707 -28.068 12.162 1.00 48.56 290 HIS A O 1
ATOM 2206 N N . LEU A 1 291 ? 13.054 -26.017 12.695 1.00 48.17 291 LEU A N 1
ATOM 2207 C CA . LEU A 1 291 ? 14.409 -25.716 13.100 1.00 50.57 291 LEU A CA 1
ATOM 2208 C C . LEU A 1 291 ? 14.774 -26.289 14.477 1.00 49.62 291 LEU A C 1
ATOM 2209 O O . LEU A 1 291 ? 15.940 -26.557 14.725 1.00 51.25 291 LEU A O 1
ATOM 2214 N N . GLU A 1 292 ? 13.785 -26.529 15.339 1.00 48.27 292 GLU A N 1
ATOM 2215 C CA . GLU A 1 292 ? 14.006 -27.402 16.492 1.00 49.99 292 GLU A CA 1
ATOM 2216 C C . GLU A 1 292 ? 14.765 -28.682 16.050 1.00 51.98 292 GLU A C 1
ATOM 2217 O O . GLU A 1 292 ? 15.778 -29.067 16.640 1.00 49.77 292 GLU A O 1
ATOM 2223 N N . ARG A 1 293 ? 14.312 -29.310 14.973 1.00 53.34 293 ARG A N 1
ATOM 2224 C CA . ARG A 1 293 ? 14.979 -30.526 14.514 1.00 53.67 293 ARG A CA 1
ATOM 2225 C C . ARG A 1 293 ? 16.410 -30.291 14.046 1.00 52.09 293 ARG A C 1
ATOM 2226 O O . ARG A 1 293 ? 17.255 -31.180 14.160 1.00 54.93 293 ARG A O 1
ATOM 2234 N N . VAL A 1 294 ? 16.693 -29.102 13.531 1.00 51.98 294 VAL A N 1
ATOM 2235 C CA . VAL A 1 294 ? 18.032 -28.819 13.035 1.00 51.05 29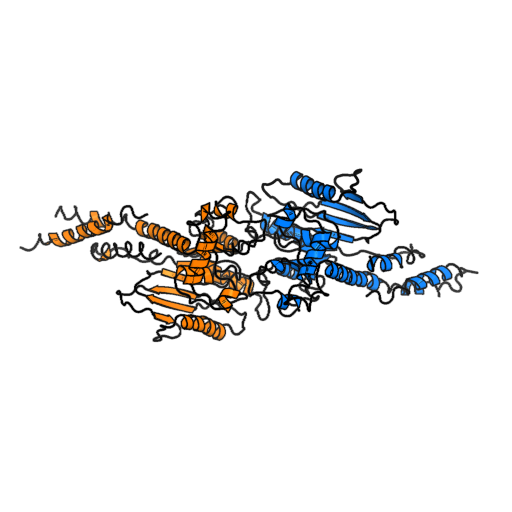4 VAL A CA 1
ATOM 2236 C C . VAL A 1 294 ? 19.097 -28.867 14.135 1.00 56.11 294 VAL A C 1
ATOM 2237 O O . VAL A 1 294 ? 20.177 -29.414 13.905 1.00 54.32 294 VAL A O 1
ATOM 2241 N N . ILE A 1 295 ? 18.814 -28.297 15.314 1.00 51.10 295 ILE A N 1
ATOM 2242 C CA . ILE A 1 295 ? 19.819 -28.336 16.392 1.00 64.43 295 ILE A CA 1
ATOM 2243 C C . ILE A 1 295 ? 19.834 -29.670 17.144 1.00 59.22 295 ILE A C 1
ATOM 2244 O O . ILE A 1 295 ? 20.904 -30.136 17.522 1.00 58.07 295 ILE A O 1
ATOM 2249 N N . LYS A 1 296 ? 18.659 -30.281 17.334 1.00 57.78 296 LYS A N 1
ATOM 2250 C CA . LYS A 1 296 ? 18.579 -31.615 17.937 1.00 55.84 296 LYS A CA 1
ATOM 2251 C C . LYS A 1 296 ? 19.420 -32.584 17.134 1.00 57.12 296 LYS A C 1
ATOM 2252 O O . LYS A 1 296 ? 20.070 -33.441 17.704 1.00 59.66 296 LYS A O 1
ATOM 2258 N N . SER A 1 297 ? 19.409 -32.446 15.811 1.00 58.57 297 SER A N 1
ATOM 2259 C CA . SER A 1 297 ? 20.196 -33.340 14.964 1.00 61.41 297 SER A CA 1
ATOM 2260 C C . SER A 1 297 ? 21.642 -33.270 15.361 1.00 60.25 297 SER A C 1
ATOM 2261 O O . SER A 1 297 ? 22.400 -34.214 15.121 1.00 57.45 297 SER A O 1
ATOM 2264 N N . ARG A 1 298 ? 22.018 -32.133 15.945 1.00 58.21 298 ARG A N 1
ATOM 2265 C CA . ARG A 1 298 ? 23.380 -31.897 16.417 1.00 61.08 298 ARG A CA 1
ATOM 2266 C C . ARG A 1 298 ? 23.658 -32.580 17.755 1.00 64.04 298 ARG A C 1
ATOM 2267 O O . ARG A 1 298 ? 24.800 -32.935 18.045 1.00 67.70 298 ARG A O 1
ATOM 2275 N N . ILE A 1 299 ? 22.624 -32.770 18.569 1.00 59.08 299 ILE A N 1
ATOM 2276 C CA . ILE A 1 299 ? 22.860 -33.238 19.922 1.00 68.07 299 ILE A CA 1
ATOM 2277 C C . ILE A 1 299 ? 23.561 -34.585 19.990 1.00 69.59 299 ILE A C 1
ATOM 2278 O O . ILE A 1 299 ? 24.103 -34.931 21.029 1.00 73.76 299 ILE A O 1
ATOM 2283 N N . PRO A 1 300 ? 23.542 -35.364 18.904 1.00 67.52 300 PRO A N 1
ATOM 2284 C CA . PRO A 1 300 ? 24.550 -36.425 18.950 1.00 70.23 300 PRO A CA 1
ATOM 2285 C C . PRO A 1 300 ? 25.982 -35.870 18.989 1.00 70.15 300 PRO A C 1
ATOM 2286 O O . PRO A 1 300 ? 26.878 -36.306 18.271 1.00 68.92 300 PRO A O 1
ATOM 2290 N N . GLY A 1 301 ? 26.163 -34.876 19.855 1.00 78.48 301 GLY A N 1
ATOM 2291 C CA . GLY A 1 301 ? 27.457 -34.519 20.406 1.00 74.97 301 GLY A CA 1
ATOM 2292 C C . GLY A 1 301 ? 27.456 -34.912 21.884 1.00 80.87 301 GLY A C 1
ATOM 2293 O O . GLY A 1 301 ? 28.324 -34.488 22.651 1.00 81.68 301 GLY A O 1
ATOM 2294 N N . ILE A 1 302 ? 26.462 -35.710 22.287 1.00 79.09 302 ILE A N 1
ATOM 2295 C CA . ILE A 1 302 ? 26.423 -36.303 23.630 1.00 83.64 302 ILE A CA 1
ATOM 2296 C C . ILE A 1 302 ? 27.500 -37.379 23.686 1.00 86.16 302 ILE A C 1
ATOM 2297 O O . ILE A 1 302 ? 27.725 -38.022 24.716 1.00 88.97 302 ILE A O 1
ATOM 2302 N N . GLN A 1 303 ? 28.157 -37.568 22.549 1.00 85.26 303 GLN A N 1
ATOM 2303 C CA . GLN A 1 303 ? 29.226 -38.537 22.428 1.00 92.45 303 GLN A CA 1
ATOM 2304 C C . GLN A 1 303 ? 30.547 -37.894 22.825 1.00 93.95 303 GLN A C 1
ATOM 2305 O O . GLN A 1 303 ? 31.457 -38.567 23.328 1.00 93.48 303 GLN A O 1
ATOM 2311 N N . SER A 1 304 ? 30.636 -36.585 22.593 1.00 88.40 304 SER A N 1
ATOM 2312 C CA . SER A 1 304 ? 31.790 -35.793 23.008 1.00 94.32 304 SER A CA 1
ATOM 2313 C C . SER A 1 304 ? 31.635 -35.363 24.460 1.00 97.41 304 SER A C 1
ATOM 2314 O O . SER A 1 304 ? 32.583 -34.876 25.085 1.00 99.19 304 SER A O 1
ATOM 2317 N N . LEU A 1 305 ? 30.429 -35.527 24.991 1.00 92.11 305 LEU A N 1
ATOM 2318 C CA . LEU A 1 305 ? 30.254 -35.453 26.425 1.00 91.58 305 LEU A CA 1
ATOM 2319 C C . LEU A 1 305 ? 30.914 -36.696 26.981 1.00 95.83 305 LEU A C 1
ATOM 2320 O O . LEU A 1 305 ? 31.764 -36.606 27.859 1.00 101.88 305 LEU A O 1
ATOM 2325 N N . ILE A 1 306 ? 30.531 -37.852 26.439 1.00 93.48 306 ILE A N 1
ATOM 2326 C CA . ILE A 1 306 ? 31.098 -39.144 26.826 1.00 97.20 306 ILE A CA 1
ATOM 2327 C C . ILE A 1 306 ? 32.589 -39.306 26.462 1.00 101.36 306 ILE A C 1
ATOM 2328 O O . ILE A 1 306 ? 33.307 -40.083 27.094 1.00 101.25 306 ILE A O 1
ATOM 2333 N N . ASN A 1 307 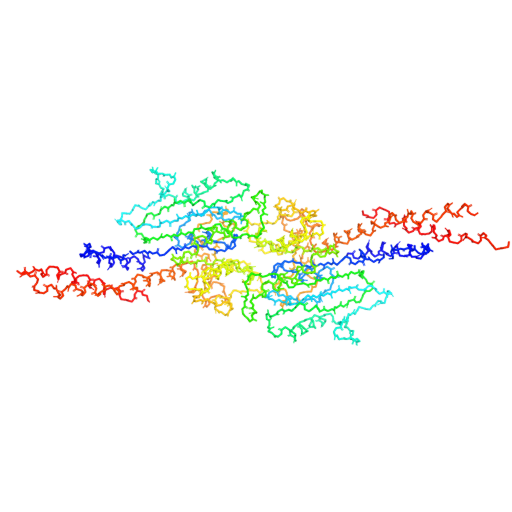? 33.047 -38.575 25.448 1.00 99.51 307 ASN A N 1
ATOM 2334 C CA . ASN A 1 307 ? 34.475 -38.507 25.137 1.00 100.68 307 ASN A CA 1
ATOM 2335 C C . ASN A 1 307 ? 35.318 -38.396 26.411 1.00 102.38 307 ASN A C 1
ATOM 2336 O O . ASN A 1 307 ? 36.049 -39.325 26.763 1.00 104.00 307 ASN A O 1
ATOM 2341 N N . LYS A 1 308 ? 35.210 -37.260 27.100 1.00 103.62 308 LYS A N 1
ATOM 2342 C CA . LYS A 1 308 ? 35.861 -37.088 28.401 1.00 107.76 308 LYS A CA 1
ATOM 2343 C C . LYS A 1 308 ? 35.246 -38.026 29.452 1.00 108.17 308 LYS A C 1
ATOM 2344 O O . LYS A 1 308 ? 35.298 -39.248 29.303 1.00 109.83 308 LYS A O 1
ATOM 2350 N N . THR A 1 309 ? 34.657 -37.463 30.501 1.00 105.96 309 THR A N 1
ATOM 2351 C CA . THR A 1 309 ? 34.028 -38.276 31.543 1.00 107.93 309 THR A CA 1
ATOM 2352 C C . THR A 1 309 ? 34.888 -39.478 31.948 1.00 110.94 309 THR A C 1
ATOM 2353 O O . THR A 1 309 ? 35.632 -39.422 32.933 1.00 111.97 309 THR A O 1
ATOM 2357 N N . VAL A 1 310 ? 34.783 -40.559 31.180 1.00 110.06 310 VAL A N 1
ATOM 2358 C CA . VAL A 1 310 ? 35.516 -41.791 31.478 1.00 115.56 310 VAL A CA 1
ATOM 2359 C C . VAL A 1 310 ? 37.036 -41.622 31.345 1.00 116.62 310 VAL A C 1
ATOM 2360 O O . VAL A 1 310 ? 37.792 -41.898 32.284 1.00 114.82 310 VAL A O 1
ATOM 2364 N N . LEU A 1 311 ? 37.477 -41.171 30.174 1.00 115.77 311 LEU A N 1
ATOM 2365 C CA . LEU A 1 311 ? 38.904 -41.005 29.912 1.00 119.15 311 LEU A CA 1
ATOM 2366 C C . LEU A 1 311 ? 39.457 -39.784 30.669 1.00 119.48 311 LEU A C 1
ATOM 2367 O O . LEU A 1 311 ? 40.296 -39.023 30.169 1.00 117.49 311 LEU A O 1
ATOM 2372 N N . GLU A 1 312 ? 38.952 -39.628 31.889 1.00 115.09 312 GLU A N 1
ATOM 2373 C CA . GLU A 1 312 ? 39.415 -38.640 32.844 1.00 113.26 312 GLU A CA 1
ATOM 2374 C C . GLU A 1 312 ? 39.668 -39.417 34.114 1.00 117.26 312 GLU A C 1
ATOM 2375 O O . GLU A 1 312 ? 40.542 -39.078 34.914 1.00 117.23 312 GLU A O 1
ATOM 2381 N N . LEU A 1 313 ? 38.891 -40.486 34.266 1.00 117.44 313 LEU A N 1
ATOM 2382 C CA . LEU A 1 313 ? 38.789 -41.252 35.509 1.00 119.18 313 LEU A CA 1
ATOM 2383 C C . LEU A 1 313 ? 40.095 -41.498 36.300 1.00 121.41 313 LEU A C 1
ATOM 2384 O O . LEU A 1 313 ? 40.047 -41.779 37.505 1.00 122.40 313 LEU A O 1
ATOM 2389 N N . GLU A 1 314 ? 41.250 -41.391 35.648 1.00 118.93 314 GLU A N 1
ATOM 2390 C CA . GLU A 1 314 ? 42.529 -41.470 36.366 1.00 114.27 314 GLU A CA 1
ATOM 2391 C C . GLU A 1 314 ? 43.609 -40.610 35.702 1.00 113.61 314 GLU A C 1
ATOM 2392 O O . GLU A 1 314 ? 44.751 -41.048 35.545 1.00 113.89 314 GLU A O 1
ATOM 2398 N N . THR A 1 315 ? 43.241 -39.381 35.340 1.00 113.74 315 THR A N 1
ATOM 2399 C CA . THR A 1 315 ? 44.091 -38.499 34.533 1.00 115.10 315 THR A CA 1
ATOM 2400 C C . THR A 1 315 ? 45.051 -37.619 35.341 1.00 118.71 315 THR A C 1
ATOM 2401 O O . THR A 1 315 ? 45.127 -36.404 35.112 1.00 116.34 315 THR A O 1
ATOM 2405 N N . GLU A 1 316 ? 45.786 -38.231 36.270 1.00 120.47 316 GLU A N 1
ATOM 2406 C CA . GLU A 1 316 ? 46.771 -37.514 37.089 1.00 118.46 316 GLU A CA 1
ATOM 2407 C C . GLU A 1 316 ? 48.007 -38.372 37.366 1.00 119.07 316 GLU A C 1
ATOM 2408 O O . GLU A 1 316 ? 48.011 -39.205 38.279 1.00 125.44 316 GLU A O 1
ATOM 2414 N N . MET A 1 337 ? 42.997 -35.906 44.094 1.00 102.12 583 MET A N 1
ATOM 2415 C CA . MET A 1 337 ? 42.190 -36.495 43.028 1.00 99.98 583 MET A CA 1
ATOM 2416 C C . MET A 1 337 ? 42.195 -35.610 41.787 1.00 102.35 583 MET A C 1
ATOM 2417 O O . MET A 1 337 ? 42.751 -34.508 41.795 1.00 102.50 583 MET A O 1
ATOM 2422 N N . GLU A 1 338 ? 41.583 -36.110 40.718 1.00 106.15 584 GLU A N 1
ATOM 2423 C CA . GLU A 1 338 ? 41.387 -35.334 39.498 1.00 107.92 584 GLU A CA 1
ATOM 2424 C C . GLU A 1 338 ? 40.304 -34.275 39.718 1.00 110.52 584 GLU A C 1
ATOM 2425 O O . GLU A 1 338 ? 40.435 -33.401 40.590 1.00 108.65 584 GLU A O 1
ATOM 2431 N N . ARG A 1 339 ? 39.238 -34.348 38.925 1.00 105.84 585 ARG A N 1
ATOM 2432 C CA . ARG A 1 339 ? 38.080 -33.498 39.158 1.00 101.99 585 ARG A CA 1
ATOM 2433 C C . ARG A 1 339 ? 36.796 -34.338 39.169 1.00 100.73 585 ARG A C 1
ATOM 2434 O O . ARG A 1 339 ? 36.383 -34.890 38.145 1.00 98.64 585 ARG A O 1
ATOM 2442 N N . ARG A 1 340 ? 36.200 -34.470 40.350 1.00 99.20 586 ARG A N 1
ATOM 2443 C CA . ARG A 1 340 ? 34.838 -34.964 40.469 1.00 96.75 586 ARG A CA 1
ATOM 2444 C C . ARG A 1 340 ? 33.967 -33.769 40.092 1.00 99.27 586 ARG A C 1
ATOM 2445 O O . ARG A 1 340 ? 32.744 -33.876 39.926 1.00 99.70 586 ARG A O 1
ATOM 2453 N N . SER A 1 341 ? 34.652 -32.634 39.941 1.00 98.17 587 SER A N 1
ATOM 2454 C CA . SER A 1 341 ? 34.069 -31.351 39.570 1.00 98.23 587 SER A CA 1
ATOM 2455 C C . SER A 1 341 ? 33.842 -31.238 38.061 1.00 94.52 587 SER A C 1
ATOM 2456 O O . SER A 1 341 ? 32.766 -30.833 37.625 1.00 92.89 587 SER A O 1
ATOM 2459 N N . ALA A 1 342 ? 34.860 -31.579 37.271 1.00 93.97 588 ALA A N 1
ATOM 2460 C CA . ALA A 1 342 ? 34.678 -31.712 35.833 1.00 96.17 588 ALA A CA 1
ATOM 2461 C C . ALA A 1 342 ? 33.528 -32.685 35.629 1.00 92.91 588 ALA A C 1
ATOM 2462 O O . ALA A 1 342 ? 32.533 -32.368 34.981 1.00 93.17 588 ALA A O 1
ATOM 2464 N N . ILE A 1 343 ? 33.653 -33.863 36.223 1.00 91.11 589 ILE A N 1
ATOM 2465 C CA . ILE A 1 343 ? 32.568 -34.829 36.201 1.00 95.21 589 ILE A CA 1
ATOM 2466 C C . ILE A 1 343 ? 31.427 -34.399 37.131 1.00 95.91 589 ILE A C 1
ATOM 2467 O O . ILE A 1 343 ? 30.739 -35.231 37.727 1.00 99.19 589 ILE A O 1
ATOM 2472 N N . SER A 1 344 ? 31.241 -33.090 37.261 1.00 93.31 590 SER A N 1
ATOM 2473 C CA . SER A 1 344 ? 30.030 -32.555 37.869 1.00 92.73 590 SER A CA 1
ATOM 2474 C C . SER A 1 344 ? 29.333 -31.695 36.817 1.00 92.29 590 SER A C 1
ATOM 2475 O O . SER A 1 344 ? 28.117 -31.764 36.654 1.00 93.35 590 SER A O 1
ATOM 2478 N N . LYS A 1 345 ? 30.120 -30.905 36.092 1.00 90.72 591 LYS A N 1
ATOM 2479 C CA . LYS A 1 345 ? 29.627 -30.193 34.923 1.00 91.31 591 LYS A CA 1
ATOM 2480 C C . LYS A 1 345 ? 28.959 -31.214 34.018 1.00 92.81 591 LYS A C 1
ATOM 2481 O O . LYS A 1 345 ? 27.774 -31.110 33.699 1.00 89.74 591 LYS A O 1
ATOM 2487 N N . ARG A 1 346 ? 29.751 -32.207 33.621 1.00 94.14 592 ARG A N 1
ATOM 2488 C CA . ARG A 1 346 ? 29.289 -33.316 32.793 1.00 93.88 592 ARG A CA 1
ATOM 2489 C C . ARG A 1 346 ? 27.963 -33.896 33.269 1.00 90.73 592 ARG A C 1
ATOM 2490 O O . ARG A 1 346 ? 27.067 -34.128 32.462 1.00 91.18 592 ARG A O 1
ATOM 2498 N N . LEU A 1 347 ? 27.834 -34.141 34.569 1.00 90.15 593 LEU A N 1
ATOM 2499 C CA . LEU A 1 347 ? 26.548 -34.577 35.096 1.00 90.79 593 LEU A CA 1
ATOM 2500 C C . LEU A 1 347 ? 25.486 -33.542 34.702 1.00 89.31 593 LEU A C 1
ATOM 2501 O O . LEU A 1 347 ? 24.400 -33.899 34.241 1.00 83.41 593 LEU A O 1
ATOM 2506 N N . GLU A 1 348 ? 25.825 -32.262 34.865 1.00 87.27 594 GLU A N 1
ATOM 2507 C CA . GLU A 1 348 ? 24.882 -31.159 34.654 1.00 88.42 594 GLU A CA 1
ATOM 2508 C C . GLU A 1 348 ? 24.647 -30.825 33.194 1.00 87.56 594 GLU A C 1
ATOM 2509 O O . GLU A 1 348 ? 23.606 -30.284 32.833 1.00 88.30 594 GLU A O 1
ATOM 2515 N N . LEU A 1 349 ? 25.632 -31.137 32.367 1.00 86.37 595 LEU A N 1
ATOM 2516 C CA . LEU A 1 349 ? 25.474 -31.101 30.926 1.00 85.28 595 LEU A CA 1
ATOM 2517 C C . LEU A 1 349 ? 24.412 -32.107 30.463 1.00 87.57 595 LEU A C 1
ATOM 2518 O O . LEU A 1 349 ? 23.459 -31.738 29.772 1.00 84.14 595 LEU A O 1
ATOM 2523 N N . TYR A 1 350 ? 24.578 -33.375 30.843 1.00 91.24 596 TYR A N 1
ATOM 2524 C CA . TYR A 1 350 ? 23.588 -34.411 30.538 1.00 82.12 596 TYR A CA 1
ATOM 2525 C C . TYR A 1 350 ? 22.264 -34.040 31.150 1.00 80.08 596 TYR A C 1
ATOM 2526 O O . TYR A 1 350 ? 21.210 -34.365 30.615 1.00 81.54 596 TYR A O 1
ATOM 2535 N N . ARG A 1 351 ? 22.329 -33.416 32.318 1.00 79.21 597 ARG A N 1
ATOM 2536 C CA . ARG A 1 351 ? 21.129 -32.953 32.967 1.00 83.39 597 ARG A CA 1
ATOM 2537 C C . ARG A 1 351 ? 20.337 -32.217 31.889 1.00 82.35 597 ARG A C 1
ATOM 2538 O O . ARG A 1 351 ? 19.228 -32.619 31.546 1.00 83.27 597 ARG A O 1
ATOM 2546 N N . ALA A 1 352 ? 20.930 -31.173 31.316 1.00 81.97 598 ALA A N 1
ATOM 2547 C CA . ALA A 1 352 ? 20.289 -30.433 30.227 1.00 82.51 598 ALA A CA 1
ATOM 2548 C C . ALA A 1 352 ? 20.165 -31.233 28.913 1.00 76.07 598 ALA A C 1
ATOM 2549 O O . ALA A 1 352 ? 19.050 -31.502 28.455 1.00 74.04 598 ALA A O 1
ATOM 2551 N N . ALA A 1 353 ? 21.292 -31.615 28.314 1.00 71.88 599 ALA A N 1
ATOM 2552 C CA . ALA A 1 353 ? 21.259 -32.422 27.092 1.00 71.49 599 ALA A CA 1
ATOM 2553 C C . ALA A 1 353 ? 20.572 -33.761 27.315 1.00 74.24 599 ALA A C 1
ATOM 2554 O O . ALA A 1 353 ? 20.987 -34.776 26.762 1.00 75.49 599 ALA A O 1
ATOM 2556 N N . GLN A 1 354 ? 19.531 -33.749 28.142 1.00 76.27 600 GLN A N 1
ATOM 2557 C CA . GLN A 1 354 ? 18.669 -34.907 28.368 1.00 78.18 600 GLN A CA 1
ATOM 2558 C C . GLN A 1 354 ? 17.365 -34.475 29.016 1.00 74.67 600 GLN A C 1
ATOM 2559 O O . GLN A 1 354 ? 16.492 -35.287 29.295 1.00 76.58 600 GLN A O 1
ATOM 2565 N N . SER A 1 355 ? 17.247 -33.179 29.256 1.00 76.37 601 SER A N 1
ATOM 2566 C CA . SER A 1 355 ? 16.009 -32.609 29.749 1.00 81.39 601 SER A CA 1
ATOM 2567 C C . SER A 1 355 ? 15.413 -31.733 28.652 1.00 84.95 601 SER A C 1
ATOM 2568 O O . SER A 1 355 ? 14.846 -30.661 28.914 1.00 84.95 601 SER A O 1
ATOM 2571 N N . GLU A 1 356 ? 15.569 -32.204 27.417 1.00 81.32 602 GLU A N 1
ATOM 2572 C CA . GLU A 1 356 ? 14.987 -31.561 26.250 1.00 81.82 602 GLU A CA 1
ATOM 2573 C C . GLU A 1 356 ? 14.538 -32.635 25.274 1.00 84.80 602 GLU A C 1
ATOM 2574 O O . GLU A 1 356 ? 14.713 -32.505 24.061 1.00 86.26 602 GLU A O 1
ATOM 2580 N N . ILE A 1 357 ? 13.938 -33.689 25.810 1.00 79.86 603 ILE A N 1
ATOM 2581 C CA . ILE A 1 357 ? 13.696 -34.900 25.030 1.00 89.75 603 ILE A CA 1
ATOM 2582 C C . ILE A 1 357 ? 12.690 -34.741 23.855 1.00 88.14 603 ILE A C 1
ATOM 2583 O O . ILE A 1 357 ? 13.087 -34.771 22.676 1.00 82.74 603 ILE A O 1
ATOM 2588 N N . ASP A 1 358 ? 11.411 -34.541 24.180 1.00 91.14 604 ASP A N 1
ATOM 2589 C CA . ASP A 1 358 ? 10.328 -34.566 23.188 1.00 87.40 604 ASP A CA 1
ATOM 2590 C C . ASP A 1 358 ? 9.801 -33.168 22.785 1.00 89.04 604 ASP A C 1
ATOM 2591 O O . ASP A 1 358 ? 8.584 -32.936 22.759 1.00 89.72 604 ASP A O 1
ATOM 2596 N N . ALA A 1 359 ? 10.708 -32.248 22.457 1.00 86.71 605 ALA A N 1
ATOM 2597 C CA . ALA A 1 359 ? 10.307 -30.907 22.028 1.00 85.20 605 ALA A CA 1
ATOM 2598 C C . ALA A 1 359 ? 9.727 -30.930 20.609 1.00 86.44 605 ALA A C 1
ATOM 2599 O O . ALA A 1 359 ? 9.069 -29.969 20.172 1.00 87.23 605 ALA A O 1
ATOM 2601 N N . VAL A 1 360 ? 9.974 -32.030 19.897 1.00 77.04 606 VAL A N 1
ATOM 2602 C CA . VAL A 1 360 ? 9.583 -32.140 18.496 1.00 77.30 606 VAL A CA 1
ATOM 2603 C C . VAL A 1 360 ? 8.861 -33.455 18.209 1.00 73.10 606 VAL A C 1
ATOM 2604 O O . VAL A 1 360 ? 7.641 -33.559 18.382 1.00 68.82 606 VAL A O 1
ATOM 2608 N N . MET B 1 1 ? -21.099 -6.645 -33.102 1.00 90.19 1 MET B N 1
ATOM 2609 C CA . MET B 1 1 ? -19.960 -6.243 -33.928 1.00 88.45 1 MET B CA 1
ATOM 2610 C C . MET B 1 1 ? -20.309 -6.226 -35.414 1.00 85.41 1 MET B C 1
ATOM 2611 O O . MET B 1 1 ? -20.262 -5.174 -36.057 1.00 84.05 1 MET B O 1
ATOM 2616 N N . GLU B 1 2 ? -20.649 -7.401 -35.940 1.00 87.82 2 GLU B N 1
ATOM 2617 C CA . GLU B 1 2 ? -20.949 -7.578 -37.363 1.00 93.60 2 GLU B CA 1
ATOM 2618 C C . GLU B 1 2 ? -21.534 -6.310 -38.002 1.00 87.37 2 GLU B C 1
ATOM 2619 O O . GLU B 1 2 ? -20.792 -5.429 -38.430 1.00 84.08 2 GLU B O 1
ATOM 2625 N N . ASN B 1 3 ? -22.858 -6.224 -38.056 1.00 86.63 3 ASN B N 1
ATOM 2626 C CA . ASN B 1 3 ? -23.548 -5.029 -38.542 1.00 87.07 3 ASN B CA 1
ATOM 2627 C C . ASN B 1 3 ? -22.784 -4.139 -39.536 1.00 82.52 3 ASN B C 1
ATOM 2628 O O . ASN B 1 3 ? -22.913 -4.311 -40.753 1.00 80.16 3 ASN B O 1
ATOM 2633 N N . LEU B 1 4 ? -21.999 -3.195 -39.009 1.00 76.58 4 LEU B N 1
ATOM 2634 C CA . LEU B 1 4 ? -21.344 -2.171 -39.826 1.00 78.31 4 LEU B CA 1
ATOM 2635 C C . LEU B 1 4 ? -20.044 -2.618 -40.486 1.00 79.62 4 LEU B C 1
ATOM 2636 O O . LEU B 1 4 ? -19.258 -1.799 -40.958 1.00 83.91 4 LEU B O 1
ATOM 2641 N N . ILE B 1 5 ? -19.808 -3.917 -40.506 1.00 79.76 5 ILE B N 1
ATOM 2642 C CA . ILE B 1 5 ? -18.626 -4.446 -41.155 1.00 78.16 5 ILE B CA 1
ATOM 2643 C C . I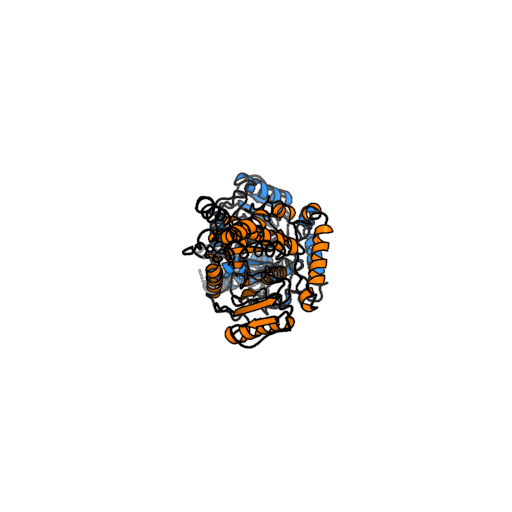LE B 1 5 ? -19.129 -5.450 -42.178 1.00 79.11 5 ILE B C 1
ATOM 2644 O O . ILE B 1 5 ? -18.422 -5.813 -43.108 1.00 82.06 5 ILE B O 1
ATOM 2649 N N . SER B 1 6 ? -20.376 -5.876 -42.004 1.00 80.25 6 SER B N 1
ATOM 2650 C CA . SER B 1 6 ? -21.073 -6.630 -43.032 1.00 80.58 6 SER B CA 1
ATOM 2651 C C . SER B 1 6 ? -21.738 -5.640 -43.979 1.00 82.10 6 SER B C 1
ATOM 2652 O O . SER B 1 6 ? -21.776 -5.862 -45.190 1.00 82.01 6 SER B O 1
ATOM 2655 N N . LEU B 1 7 ? -22.274 -4.556 -43.415 1.00 80.48 7 LEU B N 1
ATOM 2656 C CA . LEU B 1 7 ? -22.920 -3.501 -44.202 1.00 81.20 7 LEU B CA 1
ATOM 2657 C C . LEU B 1 7 ? -21.867 -2.524 -44.706 1.00 83.37 7 LEU B C 1
ATOM 2658 O O . LEU B 1 7 ? -22.134 -1.331 -44.846 1.00 85.06 7 LEU B O 1
ATOM 2663 N N . VAL B 1 8 ? -20.662 -3.038 -44.940 1.00 82.06 8 VAL B N 1
ATOM 2664 C CA . VAL B 1 8 ? -19.596 -2.291 -45.607 1.00 83.68 8 VAL B CA 1
ATOM 2665 C C . VAL B 1 8 ? -18.674 -3.257 -46.340 1.00 83.20 8 VAL B C 1
ATOM 2666 O O . VAL B 1 8 ? -18.100 -2.928 -47.375 1.00 81.07 8 VAL B O 1
ATOM 2670 N N . ASN B 1 9 ? -18.556 -4.465 -45.801 1.00 83.84 9 ASN B N 1
ATOM 2671 C CA . ASN B 1 9 ? -17.950 -5.567 -46.534 1.00 83.78 9 ASN B CA 1
ATOM 2672 C C . ASN B 1 9 ? -18.879 -5.994 -47.673 1.00 85.45 9 ASN B C 1
ATOM 2673 O O . ASN B 1 9 ? -18.430 -6.281 -48.780 1.00 83.97 9 ASN B O 1
ATOM 2678 N N . LYS B 1 10 ? -20.177 -6.026 -47.390 1.00 85.45 10 LYS B N 1
ATOM 2679 C CA . LYS B 1 10 ? -21.180 -6.269 -48.422 1.00 86.81 10 LYS B CA 1
ATOM 2680 C C . LYS B 1 10 ? -21.369 -5.052 -49.339 1.00 84.06 10 LYS B C 1
ATOM 2681 O O . LYS B 1 10 ? -21.511 -5.200 -50.553 1.00 82.12 10 LYS B O 1
ATOM 2687 N N . ILE B 1 11 ? -21.359 -3.849 -48.776 1.00 84.11 11 ILE B N 1
ATOM 2688 C CA . ILE B 1 11 ? -21.432 -2.667 -49.627 1.00 84.20 11 ILE B CA 1
ATOM 2689 C C . ILE B 1 11 ? -20.192 -2.620 -50.533 1.00 87.10 11 ILE B C 1
ATOM 2690 O O . ILE B 1 11 ? -20.013 -1.703 -51.331 1.00 91.05 11 ILE B O 1
ATOM 2695 N N . GLN B 1 12 ? -19.344 -3.635 -50.410 1.00 87.17 12 GLN B N 1
ATOM 2696 C CA . GLN B 1 12 ? -18.313 -3.894 -51.409 1.00 89.73 12 GLN B CA 1
ATOM 2697 C C . GLN B 1 12 ? -18.495 -5.302 -51.952 1.00 90.20 12 GLN B C 1
ATOM 2698 O O . GLN B 1 12 ? -19.580 -5.866 -51.844 1.00 88.75 12 GLN B O 1
ATOM 2704 N N . ARG B 1 13 ? -17.445 -5.883 -52.520 1.00 89.13 13 ARG B N 1
ATOM 2705 C CA . ARG B 1 13 ? -17.608 -7.142 -53.238 1.00 95.99 13 ARG B CA 1
ATOM 2706 C C . ARG B 1 13 ? -18.691 -6.923 -54.295 1.00 98.01 13 ARG B C 1
ATOM 2707 O O . ARG B 1 13 ? -18.495 -7.234 -55.475 1.00 99.91 13 ARG B O 1
ATOM 2715 N N . ALA B 1 14 ? -19.836 -6.392 -53.861 1.00 95.11 14 ALA B N 1
ATOM 2716 C CA . ALA B 1 14 ? -20.852 -5.884 -54.778 1.00 93.62 14 ALA B CA 1
ATOM 2717 C C . ALA B 1 14 ? -20.345 -4.535 -55.263 1.00 91.63 14 ALA B C 1
ATOM 2718 O O . ALA B 1 14 ? -21.044 -3.525 -55.204 1.00 90.62 14 ALA B O 1
ATOM 2720 N N . CYS B 1 15 ? -19.100 -4.554 -55.727 1.00 96.78 15 CYS B N 1
ATOM 2721 C CA . CYS B 1 15 ? -18.348 -3.378 -56.132 1.00 95.25 15 CYS B CA 1
ATOM 2722 C C . CYS B 1 15 ? -17.109 -3.864 -56.865 1.00 99.35 15 CYS B C 1
ATOM 2723 O O . CYS B 1 15 ? -17.151 -4.125 -58.072 1.00 101.72 15 CYS B O 1
ATOM 2726 N N . THR B 1 16 ? -16.009 -3.990 -56.126 1.00 96.33 16 THR B N 1
ATOM 2727 C CA . THR B 1 16 ? -14.796 -4.584 -56.674 1.00 100.62 16 THR B CA 1
ATOM 2728 C C . THR B 1 16 ? -15.188 -5.667 -57.667 1.00 102.19 16 THR B C 1
ATOM 2729 O O . THR B 1 16 ? -14.955 -5.545 -58.866 1.00 103.83 16 THR B O 1
ATOM 2733 N N . ALA B 1 17 ? -15.793 -6.732 -57.154 1.00 104.25 17 ALA B N 1
ATOM 2734 C CA . ALA B 1 17 ? -16.155 -7.861 -57.991 1.00 103.52 17 ALA B CA 1
ATOM 2735 C C . ALA B 1 17 ? -17.189 -7.429 -59.000 1.00 101.88 17 ALA B C 1
ATOM 2736 O O . ALA B 1 17 ? -16.859 -7.089 -60.139 1.00 108.19 17 ALA B O 1
ATOM 2738 N N . LEU B 1 18 ? -18.444 -7.420 -58.574 1.00 96.79 18 LEU B N 1
ATOM 2739 C CA . LEU B 1 18 ? -19.540 -7.269 -59.513 1.00 99.77 18 LEU B CA 1
ATOM 2740 C C . LEU B 1 18 ? -19.469 -5.943 -60.274 1.00 100.93 18 LEU B C 1
ATOM 2741 O O . LEU B 1 18 ? -20.489 -5.353 -60.631 1.00 102.20 18 LEU B O 1
ATOM 2746 N N . GLY B 1 19 ? -18.242 -5.505 -60.538 1.00 99.06 19 GLY B N 1
ATOM 2747 C CA . GLY B 1 19 ? -17.995 -4.305 -61.304 1.00 97.36 19 GLY B CA 1
ATOM 2748 C C . GLY B 1 19 ? -16.623 -4.366 -61.937 1.00 99.60 19 GLY B C 1
ATOM 2749 O O . GLY B 1 19 ? -16.479 -4.669 -63.119 1.00 103.49 19 GLY B O 1
ATOM 2750 N N . ASP B 1 20 ? -15.608 -4.091 -61.131 1.00 102.94 20 ASP B N 1
ATOM 2751 C CA . ASP B 1 20 ? -14.230 -4.034 -61.606 1.00 106.41 20 ASP B CA 1
ATOM 2752 C C . ASP B 1 20 ? -13.797 -5.318 -62.319 1.00 107.91 20 ASP B C 1
ATOM 2753 O O . ASP B 1 20 ? -12.739 -5.872 -62.029 1.00 109.28 20 ASP B O 1
ATOM 2758 N N . HIS B 1 21 ? -14.604 -5.793 -63.258 1.00 110.53 21 HIS B N 1
ATOM 2759 C CA . HIS B 1 21 ? -14.157 -6.907 -64.084 1.00 118.83 21 HIS B CA 1
ATOM 2760 C C . HIS B 1 21 ? -13.040 -6.462 -65.032 1.00 121.83 21 HIS B C 1
ATOM 2761 O O . HIS B 1 21 ? -12.949 -6.920 -66.179 1.00 119.32 21 HIS B O 1
ATOM 2768 N N . GLY B 1 22 ? -12.209 -5.543 -64.545 1.00 116.89 22 GLY B N 1
ATOM 2769 C CA . GLY B 1 22 ? -10.915 -5.313 -65.149 1.00 116.00 22 GLY B CA 1
ATOM 2770 C C . GLY B 1 22 ? -10.159 -6.597 -64.882 1.00 121.78 22 GLY B C 1
ATOM 2771 O O . GLY B 1 22 ? -9.633 -6.797 -63.784 1.00 126.74 22 GLY B O 1
ATOM 2772 N N . ASP B 1 23 ? -10.144 -7.491 -65.868 1.00 122.62 23 ASP B N 1
ATOM 2773 C CA . ASP B 1 23 ? -9.538 -8.811 -65.694 1.00 126.73 23 ASP B CA 1
ATOM 2774 C C . ASP B 1 23 ? -8.039 -8.681 -65.416 1.00 127.41 23 ASP B C 1
ATOM 2775 O O . ASP B 1 23 ? -7.458 -7.605 -65.582 1.00 125.92 23 ASP B O 1
ATOM 2780 N N . SER B 1 24 ? -7.418 -9.778 -64.992 1.00 127.55 24 SER B N 1
ATOM 2781 C CA . SER B 1 24 ? -6.019 -9.754 -64.579 1.00 127.84 24 SER B CA 1
ATOM 2782 C C . SER B 1 24 ? -5.788 -8.789 -63.419 1.00 129.83 24 SER B C 1
ATOM 2783 O O . SER B 1 24 ? -5.046 -7.814 -63.551 1.00 131.57 24 SER B O 1
ATOM 2786 N N . SER B 1 25 ? -6.433 -9.059 -62.288 1.00 128.78 25 SER B N 1
ATOM 2787 C CA . SER B 1 25 ? -6.200 -8.284 -61.071 1.00 130.32 25 SER B CA 1
ATOM 2788 C C . SER B 1 25 ? -5.341 -9.086 -60.091 1.00 131.76 25 SER B C 1
ATOM 2789 O O . SER B 1 25 ? -4.513 -9.899 -60.509 1.00 129.58 25 SER B O 1
ATOM 2792 N N . ALA B 1 26 ? -5.536 -8.856 -58.794 1.00 132.07 26 ALA B N 1
ATOM 2793 C CA . ALA B 1 26 ? -4.777 -9.560 -57.766 1.00 130.43 26 ALA B CA 1
ATOM 2794 C C . ALA B 1 26 ? -5.135 -9.075 -56.360 1.00 131.69 26 ALA B C 1
ATOM 2795 O O . ALA B 1 26 ? -4.651 -8.030 -55.921 1.00 132.80 26 ALA B O 1
ATOM 2797 N N . LEU B 1 27 ? -5.991 -9.820 -55.658 1.00 130.62 27 LEU B N 1
ATOM 2798 C CA . LEU B 1 27 ? -6.641 -11.003 -56.212 1.00 131.39 27 LEU B CA 1
ATOM 2799 C C . LEU B 1 27 ? -8.043 -11.163 -55.629 1.00 123.66 27 LEU B C 1
ATOM 2800 O O . LEU B 1 27 ? -8.201 -11.362 -54.423 1.00 116.88 27 LEU B O 1
ATOM 2805 N N . THR B 1 29 ? -9.511 -9.427 -51.611 1.00 114.35 29 THR B N 1
ATOM 2806 C CA . THR B 1 29 ? -10.744 -10.107 -51.232 1.00 114.57 29 THR B CA 1
ATOM 2807 C C . THR B 1 29 ? -10.374 -11.211 -50.241 1.00 114.34 29 THR B C 1
ATOM 2808 O O . THR B 1 29 ? -11.245 -11.867 -49.648 1.00 105.50 29 THR B O 1
ATOM 2812 N N . LEU B 1 30 ? -9.061 -11.388 -50.076 1.00 115.40 30 LEU B N 1
ATOM 2813 C CA . LEU B 1 30 ? -8.475 -12.416 -49.221 1.00 113.57 30 LEU B CA 1
ATOM 2814 C C . LEU B 1 30 ? -7.692 -11.820 -48.047 1.00 111.50 30 LEU B C 1
ATOM 2815 O O . LEU B 1 30 ? -8.173 -10.921 -47.352 1.00 105.21 30 LEU B O 1
ATOM 2820 N N . TRP B 1 31 ? -6.475 -12.328 -47.856 1.00 113.38 31 TRP B N 1
ATOM 2821 C CA . TRP B 1 31 ? -5.634 -12.008 -46.700 1.00 110.03 31 TRP B CA 1
ATOM 2822 C C . TRP B 1 31 ? -6.349 -11.221 -45.604 1.00 104.56 31 TRP B C 1
ATOM 2823 O O . TRP B 1 31 ? -7.080 -11.797 -44.807 1.00 102.35 31 TRP B O 1
ATOM 2834 N N . ASP B 1 32 ? -6.158 -9.911 -45.558 1.00 104.86 32 ASP B N 1
ATOM 2835 C CA . ASP B 1 32 ? -6.819 -9.126 -44.520 1.00 98.87 32 ASP B CA 1
ATOM 2836 C C . ASP B 1 32 ? -8.356 -9.227 -44.580 1.00 99.01 32 ASP B C 1
ATOM 2837 O O . ASP B 1 32 ? -9.062 -8.521 -43.852 1.00 96.24 32 ASP B O 1
ATOM 2842 N N . SER B 1 33 ? -8.870 -10.095 -45.453 1.00 105.53 33 SER B N 1
ATOM 2843 C CA . SER B 1 33 ? -10.241 -10.587 -45.299 1.00 103.79 33 SER B CA 1
ATOM 2844 C C . SER B 1 33 ? -10.146 -11.986 -44.684 1.00 101.39 33 SER B C 1
ATOM 2845 O O . SER B 1 33 ? -10.879 -12.914 -45.061 1.00 95.95 33 SER B O 1
ATOM 2848 N N . LEU B 1 34 ? -9.183 -12.100 -43.761 1.00 102.22 34 LEU B N 1
ATOM 2849 C CA . LEU B 1 34 ? -9.033 -13.211 -42.809 1.00 96.70 34 LEU B CA 1
ATOM 2850 C C . LEU B 1 34 ? -8.853 -12.699 -41.382 1.00 84.54 34 LEU B C 1
ATOM 2851 O O . LEU B 1 34 ? -9.470 -13.250 -40.459 1.00 83.93 34 LEU B O 1
ATOM 2856 N N . PRO B 1 35 ? -8.041 -11.627 -41.205 1.00 80.95 35 PRO B N 1
ATOM 2857 C CA . PRO B 1 35 ? -7.322 -11.373 -39.950 1.00 79.72 35 PRO B CA 1
ATOM 2858 C C . PRO B 1 35 ? -7.879 -12.210 -38.826 1.00 63.99 35 PRO B C 1
ATOM 2859 O O . PRO B 1 35 ? -8.992 -11.960 -38.378 1.00 63.86 35 PRO B O 1
ATOM 2863 N N . ALA B 1 36 ? -7.140 -13.232 -38.424 1.00 69.70 36 ALA B N 1
ATOM 2864 C CA . ALA B 1 36 ? -7.566 -14.095 -37.332 1.00 65.06 36 ALA B CA 1
ATOM 2865 C C . ALA B 1 36 ? -7.511 -13.333 -36.008 1.00 56.80 36 ALA B C 1
ATOM 2866 O O . ALA B 1 36 ? -6.788 -12.342 -35.886 1.00 52.68 36 ALA B O 1
ATOM 2868 N N . ILE B 1 37 ? -8.280 -13.809 -35.028 1.00 58.25 37 ILE B N 1
ATOM 2869 C CA . ILE B 1 37 ? -8.326 -13.213 -33.692 1.00 57.76 37 ILE B CA 1
ATOM 2870 C C . ILE B 1 37 ? -8.102 -14.236 -32.590 1.00 54.93 37 ILE B C 1
ATOM 2871 O O . ILE B 1 37 ? -8.939 -15.117 -32.358 1.00 48.99 37 ILE B O 1
ATOM 2876 N N . ALA B 1 38 ? -6.985 -14.093 -31.887 1.00 48.39 38 ALA B N 1
ATOM 2877 C CA . ALA B 1 38 ? -6.581 -15.092 -30.901 1.00 50.69 38 ALA B CA 1
ATOM 2878 C C . ALA B 1 38 ? -6.611 -14.562 -29.460 1.00 45.18 38 ALA B C 1
ATOM 2879 O O . ALA B 1 38 ? -6.256 -13.421 -29.213 1.00 48.23 38 ALA B O 1
ATOM 2881 N N . VAL B 1 39 ? -7.013 -15.383 -28.504 1.00 42.47 39 VAL B N 1
ATOM 2882 C CA . VAL B 1 39 ? -6.888 -14.960 -27.115 1.00 46.07 39 VAL B CA 1
ATOM 2883 C C . VAL B 1 39 ? -5.664 -15.582 -26.488 1.00 48.05 39 VAL B C 1
ATOM 2884 O O . VAL B 1 39 ? -5.456 -16.791 -26.579 1.00 44.62 39 VAL B O 1
ATOM 2888 N N . VAL B 1 40 ? -4.854 -14.733 -25.869 1.00 44.55 40 VAL B N 1
ATOM 2889 C CA . VAL B 1 40 ? -3.684 -15.186 -25.162 1.00 47.45 40 VAL B CA 1
ATOM 2890 C C . VAL B 1 40 ? -3.657 -14.630 -23.729 1.00 46.81 40 VAL B C 1
ATOM 2891 O O . VAL B 1 40 ? -4.317 -13.620 -23.417 1.00 45.38 40 VAL B O 1
ATOM 2895 N N . GLY B 1 41 ? -2.910 -15.308 -22.860 1.00 48.62 41 GLY B N 1
ATOM 2896 C CA . GLY B 1 41 ? -2.864 -14.976 -21.440 1.00 45.81 41 GLY B CA 1
ATOM 2897 C C . GLY B 1 41 ? -2.576 -16.204 -20.581 1.00 46.73 41 GLY B C 1
ATOM 2898 O O . GLY B 1 41 ? -2.457 -17.339 -21.075 1.00 44.55 41 GLY B O 1
ATOM 2899 N N . GLY B 1 42 ? -2.471 -15.990 -19.279 1.00 43.96 42 GLY B N 1
ATOM 2900 C CA . GLY B 1 42 ? -2.105 -17.067 -18.392 1.00 37.68 42 GLY B CA 1
ATOM 2901 C C . GLY B 1 42 ? -3.301 -17.935 -18.118 1.00 40.89 42 GLY B C 1
ATOM 2902 O O . GLY B 1 42 ? -4.437 -17.532 -18.373 1.00 37.22 42 GLY B O 1
ATOM 2903 N N . GLN B 1 43 ? -3.057 -19.130 -17.590 1.00 40.42 43 GLN B N 1
ATOM 2904 C CA . GLN B 1 43 ? -4.151 -20.044 -17.278 1.00 42.31 43 GLN B CA 1
ATOM 2905 C C . GLN B 1 43 ? -5.270 -19.374 -16.496 1.00 37.69 43 GLN B C 1
ATOM 2906 O O . GLN B 1 43 ? -5.023 -18.804 -15.430 1.00 45.02 43 GLN B O 1
ATOM 2912 N N . SER B 1 44 ? -6.486 -19.432 -17.024 1.00 33.73 44 SER B N 1
ATOM 2913 C CA . SER B 1 44 ? -7.664 -19.085 -16.265 1.00 37.91 44 SER B CA 1
ATOM 2914 C C . SER B 1 44 ? -7.820 -17.592 -16.059 1.00 39.63 44 SER B C 1
ATOM 2915 O O . SER B 1 44 ? -8.546 -17.163 -15.158 1.00 38.08 44 SER B O 1
ATOM 2918 N N . SER B 1 45 ? -7.114 -16.803 -16.859 1.00 38.20 45 SER B N 1
ATOM 2919 C CA . SER B 1 45 ? -7.294 -15.369 -16.845 1.00 31.04 45 SER B CA 1
ATOM 2920 C C . SER B 1 45 ? -8.601 -15.014 -17.586 1.00 38.35 45 SER B C 1
ATOM 2921 O O . SER B 1 45 ? -9.051 -13.861 -17.571 1.00 40.27 45 SER B O 1
ATOM 2924 N N . GLY B 1 46 ? -9.210 -16.013 -18.230 1.00 39.72 46 GLY B N 1
ATOM 2925 C CA . GLY B 1 46 ? -10.576 -15.887 -18.718 1.00 40.99 46 GLY B CA 1
ATOM 2926 C C . GLY B 1 46 ? -10.678 -15.720 -20.233 1.00 45.37 46 GLY B C 1
ATOM 2927 O O . GLY B 1 46 ? -11.537 -14.996 -20.738 1.00 39.97 46 GLY B O 1
ATOM 2928 N N . LYS B 1 47 ? -9.786 -16.392 -20.954 1.00 42.17 47 LYS B N 1
ATOM 2929 C CA . LYS B 1 47 ? -9.704 -16.286 -22.396 1.00 38.87 47 LYS B CA 1
ATOM 2930 C C . LYS B 1 47 ? -10.977 -16.765 -23.088 1.00 44.31 47 LYS B C 1
ATOM 2931 O O . LYS B 1 47 ? -11.661 -15.973 -23.750 1.00 41.53 47 LYS B O 1
ATOM 2937 N N . SER B 1 48 ? -11.314 -18.038 -22.909 1.00 40.56 48 SER B N 1
ATOM 2938 C CA . SER B 1 48 ? -12.546 -18.580 -23.480 1.00 40.62 48 SER B CA 1
ATOM 2939 C C . SER B 1 48 ? -13.777 -17.698 -23.246 1.00 41.49 48 SER B C 1
ATOM 2940 O O . SER B 1 48 ? -14.554 -17.474 -24.167 1.00 39.90 48 SER B O 1
ATOM 2943 N N . SER B 1 49 ? -13.978 -17.232 -22.008 1.00 42.44 49 SER B N 1
ATOM 2944 C CA . SER B 1 49 ? -15.148 -16.410 -21.711 1.00 41.40 49 SER B CA 1
ATOM 2945 C C . SER B 1 49 ? -15.168 -15.193 -22.645 1.00 44.08 49 SER B C 1
ATOM 2946 O O . SER B 1 49 ? -16.206 -14.870 -23.240 1.00 46.24 49 SER B O 1
ATOM 2949 N N . VAL B 1 50 ? -14.025 -14.534 -22.790 1.00 40.68 50 VAL B N 1
ATOM 2950 C CA . VAL B 1 50 ? -13.956 -13.335 -23.644 1.00 43.06 50 VAL B CA 1
ATOM 2951 C C . VAL B 1 50 ? -14.321 -13.693 -25.080 1.00 45.96 50 VAL B C 1
ATOM 2952 O O . VAL B 1 50 ? -15.135 -13.026 -25.703 1.00 45.29 50 VAL B O 1
ATOM 2956 N N . LEU B 1 51 ? -13.735 -14.780 -25.580 1.00 49.42 51 LEU B N 1
ATOM 2957 C CA . LEU B 1 51 ? -13.961 -15.236 -26.958 1.00 49.02 51 LEU B CA 1
ATOM 2958 C C . LEU B 1 51 ? -15.426 -15.507 -27.305 1.00 49.14 51 LEU B C 1
ATOM 2959 O O . LEU B 1 51 ? -15.902 -15.124 -28.358 1.00 53.25 51 LEU B O 1
ATOM 2964 N N . GLU B 1 52 ? -16.154 -16.167 -26.432 1.00 46.43 52 GLU B N 1
ATOM 2965 C CA . GLU B 1 52 ? -17.519 -16.453 -26.786 1.00 47.61 52 GLU B CA 1
ATOM 2966 C C . GLU B 1 52 ? -18.346 -15.190 -26.655 1.00 49.15 52 GLU B C 1
ATOM 2967 O O . GLU B 1 52 ? -19.331 -15.019 -27.365 1.00 54.27 52 GLU B O 1
ATOM 2973 N N . SER B 1 53 ? -17.937 -14.291 -25.762 1.00 51.52 53 SER B N 1
ATOM 2974 C CA . SER B 1 53 ? -18.654 -13.027 -25.579 1.00 50.71 53 SER B CA 1
ATOM 2975 C C . SER B 1 53 ? -18.609 -12.243 -26.875 1.00 50.52 53 SER B C 1
ATOM 2976 O O . SER B 1 53 ? -19.553 -11.551 -27.233 1.00 53.98 53 SER B O 1
ATOM 2979 N N . ILE B 1 54 ? -17.477 -12.373 -27.556 1.00 52.42 54 ILE B N 1
ATOM 2980 C CA . ILE B 1 54 ? -17.196 -11.791 -28.857 1.00 53.82 54 ILE B CA 1
ATOM 2981 C C . ILE B 1 54 ? -18.044 -12.406 -29.987 1.00 58.61 54 ILE B C 1
ATOM 2982 O O . ILE B 1 54 ? -18.557 -11.702 -30.882 1.00 58.97 54 ILE B O 1
ATOM 2987 N N . VAL B 1 55 ? -18.176 -13.727 -29.943 1.00 57.17 55 VAL B N 1
ATOM 2988 C CA . VAL B 1 55 ? -18.942 -14.466 -30.947 1.00 54.93 55 VAL B CA 1
ATOM 2989 C C . VAL B 1 55 ? -20.429 -14.205 -30.744 1.00 57.16 55 VAL B C 1
ATOM 2990 O O . VAL B 1 55 ? -21.163 -13.987 -31.702 1.00 57.02 55 VAL B O 1
ATOM 2994 N N . GLY B 1 56 ? -20.865 -14.237 -29.486 1.00 57.13 56 GLY B N 1
ATOM 2995 C CA . GLY B 1 56 ? -22.248 -13.964 -29.154 1.00 49.11 56 GLY B CA 1
ATOM 2996 C C . GLY B 1 56 ? -23.075 -15.172 -28.746 1.00 50.10 56 GLY B C 1
ATOM 2997 O O . GLY B 1 56 ? -24.258 -15.032 -28.450 1.00 54.50 56 GLY B O 1
ATOM 2998 N N . LYS B 1 57 ? -22.471 -16.356 -28.700 1.00 46.48 57 LYS B N 1
ATOM 2999 C CA . LYS B 1 57 ? -23.202 -17.525 -28.211 1.00 56.94 57 LYS B CA 1
ATOM 3000 C C . LYS B 1 57 ? -22.356 -18.333 -27.221 1.00 56.09 57 LYS B C 1
ATOM 3001 O O . LYS B 1 57 ? -21.140 -18.424 -27.380 1.00 53.35 57 LYS B O 1
ATOM 3007 N N . ASP B 1 58 ? -22.994 -18.906 -26.202 1.00 50.26 58 ASP B N 1
ATOM 3008 C CA . ASP B 1 58 ? -22.273 -19.802 -25.291 1.00 56.17 58 ASP B CA 1
ATOM 3009 C C . ASP B 1 58 ? -21.959 -21.125 -26.001 1.00 60.32 58 ASP B C 1
ATOM 3010 O O . ASP B 1 58 ? -22.879 -21.864 -26.362 1.00 63.96 58 ASP B O 1
ATOM 3015 N N . PHE B 1 59 ? -20.679 -21.433 -26.205 1.00 51.23 59 PHE B N 1
ATOM 3016 C CA . PHE B 1 59 ? -20.326 -22.683 -26.879 1.00 56.67 59 PHE B CA 1
ATOM 3017 C C . PHE B 1 59 ? -18.945 -23.213 -26.531 1.00 53.95 59 PHE B C 1
ATOM 3018 O O . PHE B 1 59 ? -18.533 -24.255 -27.042 1.00 53.22 59 PHE B O 1
ATOM 3026 N N . LEU B 1 60 ? -18.223 -22.468 -25.698 1.00 53.76 60 LEU B N 1
ATOM 3027 C CA . LEU B 1 60 ? -16.894 -22.864 -25.243 1.00 50.49 60 LEU B CA 1
ATOM 3028 C C . LEU B 1 60 ? -16.926 -23.195 -23.759 1.00 53.29 60 LEU B C 1
ATOM 3029 O O . LEU B 1 60 ? -17.480 -22.433 -22.954 1.00 50.36 60 LEU B O 1
ATOM 3034 N N . PRO B 1 61 ? -16.356 -24.350 -23.389 1.00 53.14 61 PRO B N 1
ATOM 3035 C CA . PRO B 1 61 ? -16.287 -24.703 -21.963 1.00 51.50 61 PRO B CA 1
ATOM 3036 C C . PRO B 1 61 ? -15.321 -23.811 -21.184 1.00 49.83 61 PRO B C 1
ATOM 3037 O O . PRO B 1 61 ? -14.315 -23.341 -21.720 1.00 42.88 61 PRO B O 1
ATOM 3041 N N . ARG B 1 62 ? -15.634 -23.594 -19.911 1.00 52.38 62 ARG B N 1
ATOM 3042 C CA . ARG B 1 62 ? -14.772 -22.832 -19.028 1.00 53.35 62 ARG B CA 1
ATOM 3043 C C . ARG B 1 62 ? -14.850 -23.338 -17.588 1.00 56.14 62 ARG B C 1
ATOM 3044 O O . ARG B 1 62 ? -15.731 -24.130 -17.251 1.00 56.66 62 ARG B O 1
ATOM 3052 N N . GLY B 1 63 ? -13.939 -22.826 -16.759 1.00 50.88 63 GLY B N 1
ATOM 3053 C CA . GLY B 1 63 ? -13.508 -23.364 -15.460 1.00 53.98 63 GLY B CA 1
ATOM 3054 C C . GLY B 1 63 ? -12.211 -22.576 -15.420 1.00 47.55 63 GLY B C 1
ATOM 3055 O O . GLY B 1 63 ? -11.817 -22.185 -16.500 1.00 50.44 63 GLY B O 1
ATOM 3056 N N . SER B 1 64 ? -11.491 -22.318 -14.326 1.00 54.73 64 SER B N 1
ATOM 3057 C CA . SER B 1 64 ? -11.220 -23.112 -13.150 1.00 49.93 64 SER B CA 1
ATOM 3058 C C . SER B 1 64 ? -10.523 -24.455 -13.469 1.00 57.74 64 SER B C 1
ATOM 3059 O O . SER B 1 64 ? -11.170 -25.447 -13.816 1.00 56.38 64 SER B O 1
ATOM 3062 N N . GLY B 1 65 ? -9.189 -24.447 -13.335 1.00 55.64 65 GLY B N 1
ATOM 3063 C CA . GLY B 1 65 ? -8.330 -25.567 -13.704 1.00 55.59 65 GLY B CA 1
ATOM 3064 C C . GLY B 1 65 ? -8.068 -25.512 -15.192 1.00 47.91 65 GLY B C 1
ATOM 3065 O O . GLY B 1 65 ? -8.723 -24.727 -15.845 1.00 43.95 65 GLY B O 1
ATOM 3066 N N . ILE B 1 66 ? -7.124 -26.288 -15.730 1.00 41.26 66 ILE B N 1
ATOM 3067 C CA . ILE B 1 66 ? -7.034 -26.425 -17.184 1.00 50.27 66 ILE B CA 1
ATOM 3068 C C . ILE B 1 66 ? -8.445 -26.768 -17.642 1.00 49.56 66 ILE B C 1
ATOM 3069 O O . ILE B 1 66 ? -9.021 -27.798 -17.236 1.00 41.35 66 ILE B O 1
ATOM 3074 N N . VAL B 1 67 ? -9.026 -25.905 -18.456 1.00 42.94 67 VAL B N 1
ATOM 3075 C CA . VAL B 1 67 ? -10.197 -26.335 -19.192 1.00 46.74 67 VAL B CA 1
ATOM 3076 C C . VAL B 1 67 ? -9.833 -26.417 -20.688 1.00 48.13 67 VAL B C 1
ATOM 3077 O O . VAL B 1 67 ? -9.822 -27.508 -21.269 1.00 47.23 67 VAL B O 1
ATOM 3081 N N . THR B 1 68 ? -9.477 -25.295 -21.299 1.00 40.96 68 THR B N 1
ATOM 3082 C CA . THR B 1 68 ? -9.071 -25.365 -22.686 1.00 47.68 68 THR B CA 1
ATOM 3083 C C . THR B 1 68 ? -7.704 -26.014 -22.739 1.00 49.42 68 THR B C 1
ATOM 3084 O O . THR B 1 68 ? -6.780 -25.579 -22.045 1.00 42.21 68 THR B O 1
ATOM 3088 N N . ARG B 1 69 ? -7.585 -27.044 -23.581 1.00 51.62 69 ARG B N 1
ATOM 3089 C CA . ARG B 1 69 ? -6.397 -27.896 -23.628 1.00 48.30 69 ARG B CA 1
ATOM 3090 C C . ARG B 1 69 ? -5.827 -28.110 -25.029 1.00 53.32 69 ARG B C 1
ATOM 3091 O O . ARG B 1 69 ? -4.802 -28.787 -25.171 1.00 55.87 69 ARG B O 1
ATOM 3099 N N . ARG B 1 70 ? -6.505 -27.552 -26.040 1.00 47.49 70 ARG B N 1
ATOM 3100 C CA . ARG B 1 70 ? -6.131 -27.661 -27.449 1.00 49.62 70 ARG B CA 1
ATOM 3101 C C . ARG B 1 70 ? -6.500 -26.364 -28.148 1.00 51.37 70 ARG B C 1
ATOM 3102 O O . ARG B 1 70 ? -7.498 -25.745 -27.766 1.00 46.45 70 ARG B O 1
ATOM 3110 N N . PRO B 1 71 ? -5.747 -25.973 -29.208 1.00 51.97 71 PRO B N 1
ATOM 3111 C CA . PRO B 1 71 ? -6.180 -24.796 -29.979 1.00 52.62 71 PRO B CA 1
ATOM 3112 C C . PRO B 1 71 ? -7.577 -25.080 -30.497 1.00 49.27 71 PRO B C 1
ATOM 3113 O O . PRO B 1 71 ? -7.886 -26.238 -30.781 1.00 49.26 71 PRO B O 1
ATOM 3117 N N . LEU B 1 72 ? -8.431 -24.077 -30.574 1.00 47.86 72 LEU B N 1
ATOM 3118 C CA . LEU B 1 72 ? -9.737 -24.316 -31.172 1.00 51.48 72 LEU B CA 1
ATOM 3119 C C . LEU B 1 72 ? -9.962 -23.274 -32.247 1.00 52.16 72 LEU B C 1
ATOM 3120 O O . LEU B 1 72 ? -10.334 -22.139 -31.945 1.00 55.38 72 LEU B O 1
ATOM 3125 N N . VAL B 1 73 ? -9.689 -23.646 -33.493 1.00 47.10 73 VAL B N 1
ATOM 3126 C CA . VAL B 1 73 ? -9.810 -22.720 -34.620 1.00 49.49 73 VAL B CA 1
ATOM 3127 C C . VAL B 1 73 ? -11.255 -22.684 -35.144 1.00 54.93 73 VAL B C 1
ATOM 3128 O O . VAL B 1 73 ? -11.821 -23.713 -35.555 1.00 55.24 73 VAL B O 1
ATOM 3132 N N . LEU B 1 74 ? -11.859 -21.498 -35.073 1.00 55.81 74 LEU B N 1
ATOM 3133 C CA . LEU B 1 74 ? -13.255 -21.297 -35.458 1.00 60.13 74 LEU B CA 1
ATOM 3134 C C . LEU B 1 74 ? -13.343 -20.251 -36.555 1.00 62.21 74 LEU B C 1
ATOM 3135 O O . LEU B 1 74 ? -13.265 -19.044 -36.286 1.00 61.44 74 LEU B O 1
ATOM 3140 N N . GLN B 1 75 ? -13.477 -20.718 -37.792 1.00 64.85 75 GLN B N 1
ATOM 3141 C CA . GLN B 1 75 ? -13.785 -19.844 -38.916 1.00 68.88 75 GLN B CA 1
ATOM 3142 C C . GLN B 1 75 ? -15.303 -19.724 -39.039 1.00 66.76 75 GLN B C 1
ATOM 3143 O O . GLN B 1 75 ? -15.958 -20.659 -39.479 1.00 69.99 75 GLN B O 1
ATOM 3149 N N . LEU B 1 76 ? -15.860 -18.582 -38.642 1.00 66.68 76 LEU B N 1
ATOM 3150 C CA . LEU B 1 76 ? -17.311 -18.405 -38.681 1.00 70.94 76 LEU B CA 1
ATOM 3151 C C . LEU B 1 76 ? -17.849 -17.971 -40.056 1.00 71.11 76 LEU B C 1
ATOM 3152 O O . LEU B 1 76 ? -17.138 -17.329 -40.827 1.00 69.16 76 LEU B O 1
ATOM 3157 N N . GLN B 1 77 ? -19.102 -18.348 -40.339 1.00 73.01 77 GLN B N 1
ATOM 3158 C CA . GLN B 1 77 ? -19.717 -18.240 -41.676 1.00 72.65 77 GLN B CA 1
ATOM 3159 C C . GLN B 1 77 ? -21.071 -17.544 -41.678 1.00 79.60 77 GLN B C 1
ATOM 3160 O O . GLN B 1 77 ? -22.013 -17.998 -41.016 1.00 75.29 77 GLN B O 1
ATOM 3166 N N . LYS B 1 78 ? -21.177 -16.471 -42.457 1.00 86.28 78 LYS B N 1
ATOM 3167 C CA . LYS B 1 78 ? -22.473 -15.873 -42.772 1.00 93.07 78 LYS B CA 1
ATOM 3168 C C . LYS B 1 78 ? -23.071 -16.598 -43.991 1.00 93.63 78 LYS B C 1
ATOM 3169 O O . LYS B 1 78 ? -22.363 -16.889 -44.971 1.00 83.45 78 LYS B O 1
ATOM 3175 N N . ILE B 1 79 ? -24.366 -16.899 -43.918 1.00 93.26 79 ILE B N 1
ATOM 3176 C CA . ILE B 1 79 ? -25.027 -17.684 -44.957 1.00 101.22 79 ILE B CA 1
ATOM 3177 C C . ILE B 1 79 ? -25.765 -16.797 -45.954 1.00 103.43 79 ILE B C 1
ATOM 3178 O O . ILE B 1 79 ? -25.902 -15.589 -45.738 1.00 103.47 79 ILE B O 1
ATOM 3183 N N . ASP B 1 80 ? -26.230 -17.403 -47.047 1.00 105.23 80 ASP B N 1
ATOM 3184 C CA . ASP B 1 80 ? -27.126 -16.724 -47.986 1.00 106.97 80 ASP B CA 1
ATOM 3185 C C . ASP B 1 80 ? -28.481 -16.470 -47.314 1.00 105.58 80 ASP B C 1
ATOM 3186 O O . ASP B 1 80 ? -29.507 -17.053 -47.687 1.00 98.59 80 ASP B O 1
ATOM 3191 N N . ASP B 1 81 ? -28.460 -15.589 -46.313 1.00 108.48 81 ASP B N 1
ATOM 3192 C CA . ASP B 1 81 ? -29.591 -15.396 -45.407 1.00 109.00 81 ASP B CA 1
ATOM 3193 C C . ASP B 1 81 ? -30.312 -16.713 -45.107 1.00 113.25 81 ASP B C 1
ATOM 3194 O O . ASP B 1 81 ? -31.516 -16.725 -44.830 1.00 111.82 81 ASP B O 1
ATOM 3199 N N . GLY B 1 82 ? -29.557 -17.814 -45.165 1.00 110.64 82 GLY B N 1
ATOM 3200 C CA . GLY B 1 82 ? -30.058 -19.136 -44.826 1.00 107.19 82 GLY B CA 1
ATOM 3201 C C . GLY B 1 82 ? -30.399 -19.202 -43.349 1.00 109.07 82 GLY B C 1
ATOM 3202 O O . GLY B 1 82 ? -29.822 -19.984 -42.585 1.00 104.09 82 GLY B O 1
ATOM 3203 N N . THR B 1 83 ? -31.365 -18.371 -42.968 1.00 111.52 83 THR B N 1
ATOM 3204 C CA . THR B 1 83 ? -31.740 -18.111 -41.579 1.00 114.05 83 THR B CA 1
ATOM 3205 C C . THR B 1 83 ? -31.994 -19.371 -40.727 1.00 111.20 83 THR B C 1
ATOM 3206 O O . THR B 1 83 ? -33.135 -19.658 -40.346 1.00 111.38 83 THR B O 1
ATOM 3210 N N . ARG B 1 84 ? -30.920 -20.104 -40.429 1.00 103.43 84 ARG B N 1
ATOM 3211 C CA . ARG B 1 84 ? -30.994 -21.330 -39.628 1.00 103.07 84 ARG B CA 1
ATOM 3212 C C . ARG B 1 84 ? -29.639 -21.648 -38.993 1.00 94.68 84 ARG B C 1
ATOM 3213 O O . ARG B 1 84 ? -28.715 -22.116 -39.661 1.00 87.24 84 ARG B O 1
ATOM 3221 N N . GLU B 1 85 ? -29.525 -21.388 -37.696 1.00 98.17 85 GLU B N 1
ATOM 3222 C CA . GLU B 1 85 ? -28.227 -21.455 -37.026 1.00 91.83 85 GLU B CA 1
ATOM 3223 C C . GLU B 1 85 ? -27.749 -22.879 -36.807 1.00 85.96 85 GLU B C 1
ATOM 3224 O O . GLU B 1 85 ? -28.446 -23.682 -36.182 1.00 90.57 85 GLU B O 1
ATOM 3230 N N . TYR B 1 86 ? -26.555 -23.186 -37.306 1.00 78.88 86 TYR B N 1
ATOM 3231 C CA . TYR B 1 86 ? -25.981 -24.512 -37.097 1.00 78.61 86 TYR B CA 1
ATOM 3232 C C . TYR B 1 86 ? -24.440 -24.500 -37.208 1.00 73.93 86 TYR B C 1
ATOM 3233 O O . TYR B 1 86 ? -23.856 -23.584 -37.803 1.00 72.40 86 TYR B O 1
ATOM 3242 N N . ALA B 1 87 ? -23.789 -25.523 -36.647 1.00 67.30 87 ALA B N 1
ATOM 3243 C CA . ALA B 1 87 ? -22.333 -25.624 -36.716 1.00 64.88 87 ALA B CA 1
ATOM 3244 C C . ALA B 1 87 ? -21.869 -27.046 -36.995 1.00 68.45 87 ALA B C 1
ATOM 3245 O O . ALA B 1 87 ? -22.655 -28.000 -36.926 1.00 71.92 87 ALA B O 1
ATOM 3247 N N . GLU B 1 88 ? -20.588 -27.197 -37.312 1.00 58.33 88 GLU B N 1
ATOM 3248 C CA . GLU B 1 88 ? -20.090 -28.512 -37.682 1.00 66.91 88 GLU B CA 1
ATOM 3249 C C . GLU B 1 88 ? -18.591 -28.633 -37.442 1.00 62.86 88 GLU B C 1
ATOM 3250 O O . GLU B 1 88 ? -17.820 -27.727 -37.772 1.00 58.47 88 GLU B O 1
ATOM 3256 N N . PHE B 1 89 ? -18.198 -29.769 -36.873 1.00 61.49 89 PHE B N 1
ATOM 3257 C CA . PHE B 1 89 ? -16.800 -30.057 -36.586 1.00 64.08 89 PHE B CA 1
ATOM 3258 C C . PHE B 1 89 ? -16.146 -30.806 -37.722 1.00 62.90 89 PHE B C 1
ATOM 3259 O O . PHE B 1 89 ? -16.652 -31.839 -38.161 1.00 61.12 89 PHE B O 1
ATOM 3267 N N . LEU B 1 90 ? -15.012 -30.280 -38.171 1.00 55.99 90 LEU B N 1
ATOM 3268 C CA . LEU B 1 90 ? -14.254 -30.870 -39.256 1.00 56.26 90 LEU B CA 1
ATOM 3269 C C . LEU B 1 90 ? -13.979 -32.350 -39.027 1.00 65.03 90 LEU B C 1
ATOM 3270 O O . LEU B 1 90 ? -13.997 -33.155 -39.968 1.00 71.14 90 LEU B O 1
ATOM 3275 N N . HIS B 1 91 ? -13.731 -32.702 -37.770 1.00 61.13 91 HIS B N 1
ATOM 3276 C CA . HIS B 1 91 ? -13.370 -34.069 -37.389 1.00 65.83 91 HIS B CA 1
ATOM 3277 C C . HIS B 1 91 ? -14.551 -35.048 -37.473 1.00 66.80 91 HIS B C 1
ATOM 3278 O O . HIS B 1 91 ? -14.347 -36.259 -37.557 1.00 71.93 91 HIS B O 1
ATOM 3285 N N . LEU B 1 92 ? -15.780 -34.538 -37.470 1.00 66.91 92 LEU B N 1
ATOM 3286 C CA . LEU B 1 92 ? -16.932 -35.403 -37.756 1.00 77.55 92 LEU B CA 1
ATOM 3287 C C . LEU B 1 92 ? -17.924 -34.808 -38.772 1.00 74.56 92 LEU B C 1
ATOM 3288 O O . LEU B 1 92 ? -18.944 -34.217 -38.404 1.00 73.30 92 LEU B O 1
ATOM 3293 N N . PRO B 1 93 ? -17.629 -35.004 -40.067 1.00 81.11 93 PRO B N 1
ATOM 3294 C CA . PRO B 1 93 ? -18.273 -34.302 -41.186 1.00 84.09 93 PRO B CA 1
ATOM 3295 C C . PRO B 1 93 ? -19.681 -34.797 -41.466 1.00 81.52 93 PRO B C 1
ATOM 3296 O O . PRO B 1 93 ? -20.064 -35.887 -41.042 1.00 80.01 93 PRO B O 1
ATOM 3300 N N . ARG B 1 94 ? -20.450 -33.990 -42.180 1.00 82.83 94 ARG B N 1
ATOM 3301 C CA . ARG B 1 94 ? -21.829 -34.340 -42.435 1.00 88.92 94 ARG B CA 1
ATOM 3302 C C . ARG B 1 94 ? -22.506 -34.485 -41.075 1.00 83.96 94 ARG B C 1
ATOM 3303 O O . ARG B 1 94 ? -23.439 -35.271 -40.911 1.00 86.20 94 ARG B O 1
ATOM 3311 N N . LYS B 1 95 ? -22.005 -33.738 -40.094 1.00 83.28 95 LYS B N 1
ATOM 3312 C CA . LYS B 1 95 ? -22.663 -33.626 -38.790 1.00 79.16 95 LYS B CA 1
ATOM 3313 C C . LYS B 1 95 ? -22.974 -32.158 -38.500 1.00 74.82 95 LYS B C 1
ATOM 3314 O O . LYS B 1 95 ? -22.066 -31.345 -38.322 1.00 66.89 95 LYS B O 1
ATOM 3320 N N . LYS B 1 96 ? -24.260 -31.827 -38.459 1.00 73.06 96 LYS B N 1
ATOM 3321 C CA . LYS B 1 96 ? -24.693 -30.456 -38.234 1.00 69.60 96 LYS B CA 1
ATOM 3322 C C . LYS B 1 96 ? -25.273 -30.362 -36.844 1.00 74.04 96 LYS B C 1
ATOM 3323 O O . LYS B 1 96 ? -26.189 -31.114 -36.496 1.00 74.63 96 LYS B O 1
ATOM 3329 N N . PHE B 1 97 ? -24.734 -29.444 -36.045 1.00 70.30 97 PHE B N 1
ATOM 3330 C CA . PHE B 1 97 ? -25.251 -29.213 -34.706 1.00 70.31 97 PHE B CA 1
ATOM 3331 C C . PHE B 1 97 ? -26.159 -27.998 -34.683 1.00 70.52 97 PHE B C 1
ATOM 3332 O O . PHE B 1 97 ? -25.872 -26.985 -35.323 1.00 69.99 97 PHE B O 1
ATOM 3340 N N . THR B 1 98 ? -27.271 -28.119 -33.966 1.00 70.74 98 THR B N 1
ATOM 3341 C CA . THR B 1 98 ? -28.181 -26.998 -33.770 1.00 73.33 98 THR B CA 1
ATOM 3342 C C . THR B 1 98 ? -28.298 -26.704 -32.281 1.00 74.86 98 THR B C 1
ATOM 3343 O O . THR B 1 98 ? -28.738 -25.628 -31.883 1.00 76.23 98 THR B O 1
ATOM 3347 N N . ASP B 1 99 ? -27.908 -27.681 -31.467 1.00 66.14 99 ASP B N 1
ATOM 3348 C CA . ASP B 1 99 ? -27.823 -27.490 -30.031 1.00 70.96 99 ASP B CA 1
ATOM 3349 C C . ASP B 1 99 ? -26.427 -26.992 -29.656 1.00 69.52 99 ASP B C 1
ATOM 3350 O O . ASP B 1 99 ? -25.459 -27.757 -29.684 1.00 68.92 99 ASP B O 1
ATOM 3355 N N . PHE B 1 100 ? -26.324 -25.714 -29.307 1.00 65.13 100 PHE B N 1
ATOM 3356 C CA . PHE B 1 100 ? -25.026 -25.133 -28.979 1.00 67.10 100 PHE B CA 1
ATOM 3357 C C . PHE B 1 100 ? -24.463 -25.641 -27.650 1.00 66.93 100 PHE B C 1
ATOM 3358 O O . PHE B 1 100 ? -23.259 -25.915 -27.545 1.00 56.86 100 PHE B O 1
ATOM 3366 N N . ALA B 1 101 ? -25.337 -25.781 -26.656 1.00 66.62 101 ALA B N 1
ATOM 3367 C CA . ALA B 1 101 ? -24.959 -26.416 -25.404 1.00 64.45 101 ALA B CA 1
ATOM 3368 C C . ALA B 1 101 ? -24.318 -27.755 -25.688 1.00 64.57 101 ALA B C 1
ATOM 3369 O O . ALA B 1 101 ? -23.559 -28.269 -24.863 1.00 62.51 101 ALA B O 1
ATOM 3371 N N . ALA B 1 102 ? -24.625 -28.333 -26.845 1.00 59.90 102 ALA B N 1
ATOM 3372 C CA . ALA B 1 102 ? -24.105 -29.665 -27.149 1.00 62.42 102 ALA B CA 1
ATOM 3373 C C . ALA B 1 102 ? -22.860 -29.609 -28.039 1.00 58.83 102 ALA B C 1
ATOM 3374 O O . ALA B 1 102 ? -22.056 -30.552 -28.054 1.00 56.00 102 ALA B O 1
ATOM 3376 N N . VAL B 1 103 ? -22.707 -28.507 -28.771 1.00 49.87 103 VAL B N 1
ATOM 3377 C CA . VAL B 1 103 ? -21.462 -28.243 -29.471 1.00 54.61 103 VAL B CA 1
ATOM 3378 C C . VAL B 1 103 ? -20.361 -28.164 -28.417 1.00 52.91 103 VAL B C 1
ATOM 3379 O O . VAL B 1 103 ? -19.261 -28.678 -28.619 1.00 50.57 103 VAL B O 1
ATOM 3383 N N . ARG B 1 104 ? -20.687 -27.533 -27.285 1.00 55.97 104 ARG B N 1
ATOM 3384 C CA . ARG B 1 104 ? -19.757 -27.323 -26.171 1.00 58.30 104 ARG B CA 1
ATOM 3385 C C . ARG B 1 104 ? -19.282 -28.647 -25.600 1.00 54.18 104 ARG B C 1
ATOM 3386 O O . ARG B 1 104 ? -18.078 -28.901 -25.486 1.00 49.43 104 ARG B O 1
ATOM 3394 N N . LYS B 1 105 ? -20.251 -29.486 -25.252 1.00 52.80 105 LYS B N 1
ATOM 3395 C CA . LYS B 1 105 ? -19.974 -30.856 -24.871 1.00 57.08 105 LYS B CA 1
ATOM 3396 C C . LYS B 1 105 ? -19.009 -31.551 -25.827 1.00 54.08 105 LYS B C 1
ATOM 3397 O O . LYS B 1 105 ? -18.167 -32.333 -25.397 1.00 56.11 105 LYS B O 1
ATOM 3403 N N . GLU B 1 106 ? -19.115 -31.265 -27.118 1.00 49.00 106 GLU B N 1
ATOM 3404 C CA . GLU B 1 106 ? -18.269 -31.953 -28.089 1.00 53.21 106 GLU B CA 1
ATOM 3405 C C . GLU B 1 106 ? -16.805 -31.473 -28.114 1.00 53.94 106 GLU B C 1
ATOM 3406 O O . GLU B 1 106 ? -15.881 -32.254 -28.392 1.00 52.02 106 GLU B O 1
ATOM 3412 N N . ILE B 1 107 ? -16.597 -30.194 -27.826 1.00 54.86 107 ILE B N 1
ATOM 3413 C CA . ILE B 1 107 ? -15.256 -29.652 -27.609 1.00 55.61 107 ILE B CA 1
ATOM 3414 C C . ILE B 1 107 ? -14.468 -30.377 -26.479 1.00 53.33 107 ILE B C 1
ATOM 3415 O O . ILE B 1 107 ? -13.264 -30.638 -26.605 1.00 50.50 107 ILE B O 1
ATOM 3420 N N . GLN B 1 108 ? -15.144 -30.666 -25.371 1.00 50.70 108 GLN B N 1
ATOM 3421 C CA . GLN B 1 108 ? -14.525 -31.377 -24.256 1.00 56.25 108 GLN B CA 1
ATOM 3422 C C . GLN B 1 108 ? -14.190 -32.822 -24.634 1.00 61.64 108 GLN B C 1
ATOM 3423 O O . GLN B 1 108 ? -13.048 -33.268 -24.481 1.00 54.25 108 GLN B O 1
ATOM 3429 N N . ASP B 1 109 ? -15.207 -33.542 -25.118 1.00 58.35 109 ASP B N 1
ATOM 3430 C CA . ASP B 1 109 ? -15.087 -34.957 -25.476 1.00 57.89 109 ASP B CA 1
ATOM 3431 C C . ASP B 1 109 ? -13.931 -35.174 -26.436 1.00 58.55 109 ASP B C 1
ATOM 3432 O O . ASP B 1 109 ? -13.087 -36.045 -26.230 1.00 62.91 109 ASP B O 1
ATOM 3437 N N . GLU B 1 110 ? -13.918 -34.379 -27.496 1.00 54.45 110 GLU B N 1
ATOM 3438 C CA . GLU B 1 110 ? -12.891 -34.473 -28.514 1.00 56.18 110 GLU B CA 1
ATOM 3439 C C . GLU B 1 110 ? -11.523 -34.100 -27.950 1.00 51.90 110 GLU B C 1
ATOM 3440 O O . GLU B 1 110 ? -10.485 -34.510 -28.476 1.00 53.71 110 GLU B O 1
ATOM 3446 N N . THR B 1 111 ? -11.532 -33.317 -26.874 1.00 56.34 111 THR B N 1
ATOM 3447 C CA . THR B 1 111 ? -10.298 -32.913 -26.193 1.00 54.65 111 THR B CA 1
ATOM 3448 C C . THR B 1 111 ? -9.820 -34.068 -25.318 1.00 52.49 111 THR B C 1
ATOM 3449 O O . THR B 1 111 ? -8.674 -34.530 -25.420 1.00 51.10 111 THR B O 1
ATOM 3453 N N . ASP B 1 112 ? -10.732 -34.546 -24.478 1.00 53.20 112 ASP B N 1
ATOM 3454 C CA . ASP B 1 112 ? -10.492 -35.701 -23.625 1.00 55.56 112 ASP B CA 1
ATOM 3455 C C . ASP B 1 112 ? -9.983 -36.884 -24.420 1.00 62.13 112 ASP B C 1
ATOM 3456 O O . ASP B 1 112 ? -8.926 -37.423 -24.107 1.00 58.90 112 ASP B O 1
ATOM 3461 N N . ARG B 1 113 ? -10.738 -37.263 -25.457 1.00 61.81 113 ARG B N 1
ATOM 3462 C CA . ARG B 1 113 ? -10.433 -38.443 -26.262 1.00 65.10 113 ARG B CA 1
ATOM 3463 C C . ARG B 1 113 ? -8.975 -38.461 -26.698 1.00 64.14 113 ARG B C 1
ATOM 3464 O O . ARG B 1 113 ? -8.386 -39.530 -26.863 1.00 69.11 113 ARG B O 1
ATOM 3472 N N . GLU B 1 114 ? -8.402 -37.289 -26.945 1.00 58.92 114 GLU B N 1
ATOM 3473 C CA . GLU B 1 114 ? -7.111 -37.221 -27.621 1.00 62.49 114 GLU B CA 1
ATOM 3474 C C . GLU B 1 114 ? -5.947 -36.704 -26.781 1.00 65.06 114 GLU B C 1
ATOM 3475 O O . GLU B 1 114 ? -4.792 -36.817 -27.185 1.00 62.83 114 GLU B O 1
ATOM 3481 N N . THR B 1 115 ? -6.250 -36.132 -25.624 1.00 60.92 115 THR B N 1
ATOM 3482 C CA . THR B 1 115 ? -5.204 -35.640 -24.742 1.00 64.96 115 THR B CA 1
ATOM 3483 C C . THR B 1 115 ? -4.726 -36.764 -23.836 1.00 75.18 115 THR B C 1
ATOM 3484 O O . THR B 1 115 ? -3.587 -36.764 -23.375 1.00 76.37 115 THR B O 1
ATOM 3488 N N . GLY B 1 116 ? -5.608 -37.725 -23.592 1.00 76.79 116 GLY B N 1
ATOM 3489 C CA . GLY B 1 116 ? -5.298 -38.832 -22.711 1.00 70.17 116 GLY B CA 1
ATOM 3490 C C . GLY B 1 116 ? -5.637 -38.483 -21.278 1.00 80.70 116 GLY B C 1
ATOM 3491 O O . GLY B 1 116 ? -6.731 -38.777 -20.800 1.00 72.02 116 GLY B O 1
ATOM 3492 N N . ARG B 1 117 ? -4.696 -37.848 -20.590 1.00 84.46 117 ARG B N 1
ATOM 3493 C CA . ARG B 1 117 ? -4.920 -37.429 -19.214 1.00 66.15 117 ARG B CA 1
ATOM 3494 C C . ARG B 1 117 ? -5.840 -36.219 -19.170 1.00 76.36 117 ARG B C 1
ATOM 3495 O O . ARG B 1 117 ? -6.137 -35.619 -20.199 1.00 70.61 117 ARG B O 1
ATOM 3503 N N . SER B 1 118 ? -6.288 -35.864 -17.973 1.00 82.53 118 SER B N 1
ATOM 3504 C CA . SER B 1 118 ? -7.305 -34.838 -17.800 1.00 79.06 118 SER B CA 1
ATOM 3505 C C . SER B 1 118 ? -6.665 -33.456 -17.781 1.00 79.81 118 SER B C 1
ATOM 3506 O O . SER B 1 118 ? -7.345 -32.443 -17.935 1.00 79.73 118 SER B O 1
ATOM 3509 N N . LYS B 1 119 ? -5.350 -33.423 -17.591 1.00 76.07 119 LYS B N 1
ATOM 3510 C CA . LYS B 1 119 ? -4.616 -32.167 -17.543 1.00 65.88 119 LYS B CA 1
ATOM 3511 C C . LYS B 1 119 ? -3.633 -32.067 -18.700 1.00 62.27 119 LYS B C 1
ATOM 3512 O O . LYS B 1 119 ? -2.847 -31.125 -18.780 1.00 59.01 119 LYS B O 1
ATOM 3518 N N . ALA B 1 120 ? -3.681 -33.045 -19.596 1.00 53.53 120 ALA B N 1
ATOM 3519 C CA . ALA B 1 120 ? -2.811 -33.050 -20.762 1.00 55.88 120 ALA B CA 1
ATOM 3520 C C . ALA B 1 120 ? -3.372 -32.139 -21.845 1.00 51.58 120 ALA B C 1
ATOM 3521 O O . ALA B 1 120 ? -4.581 -31.953 -21.950 1.00 46.35 120 ALA B O 1
ATOM 3523 N N . ILE B 1 121 ? -2.480 -31.571 -22.646 1.00 46.61 121 ILE B N 1
ATOM 3524 C CA . ILE B 1 121 ? -2.869 -30.661 -23.690 1.00 57.29 121 ILE B CA 1
ATOM 3525 C C . ILE B 1 121 ? -2.486 -31.324 -25.014 1.00 59.40 121 ILE B C 1
ATOM 3526 O O . ILE B 1 121 ? -1.933 -32.429 -25.004 1.00 52.46 121 ILE B O 1
ATOM 3531 N N . SER B 1 122 ? -2.801 -30.667 -26.134 1.00 55.91 122 SER B N 1
ATOM 3532 C CA . SER B 1 122 ? -2.402 -31.119 -27.478 1.00 61.38 122 SER B CA 1
ATOM 3533 C C . SER B 1 122 ? -2.431 -29.969 -28.493 1.00 61.93 122 SER B C 1
ATOM 3534 O O . SER B 1 122 ? -3.383 -29.197 -28.504 1.00 54.98 122 SER B O 1
ATOM 3537 N N . SER B 1 123 ? -1.405 -29.862 -29.344 1.00 64.21 123 SER B N 1
ATOM 3538 C CA . SER B 1 123 ? -1.369 -28.790 -30.343 1.00 64.37 123 SER B CA 1
ATOM 3539 C C . SER B 1 123 ? -2.112 -29.130 -31.642 1.00 69.32 123 SER B C 1
ATOM 3540 O O . SER B 1 123 ? -1.980 -28.420 -32.651 1.00 65.27 123 SER B O 1
ATOM 3543 N N . VAL B 1 124 ? -2.893 -30.212 -31.603 1.00 67.89 124 VAL B N 1
ATOM 3544 C CA . VAL B 1 124 ? -3.814 -30.523 -32.694 1.00 62.76 124 VAL B CA 1
ATOM 3545 C C . VAL B 1 124 ? -5.104 -29.744 -32.516 1.00 64.92 124 VAL B C 1
ATOM 3546 O O . VAL B 1 124 ? -5.896 -30.039 -31.605 1.00 59.17 124 VAL B O 1
ATOM 3550 N N . PRO B 1 125 ? -5.322 -28.762 -33.410 1.00 62.70 125 PRO B N 1
ATOM 3551 C CA . PRO B 1 125 ? -6.435 -27.819 -33.356 1.00 54.52 125 PRO B CA 1
ATOM 3552 C C . PRO B 1 125 ? -7.726 -28.559 -33.519 1.00 52.02 125 PRO B C 1
ATOM 3553 O O . PRO B 1 125 ? -7.732 -29.598 -34.152 1.00 60.27 125 PRO B O 1
ATOM 3557 N N . ILE B 1 126 ? -8.793 -28.066 -32.912 1.00 47.69 126 ILE B N 1
ATOM 3558 C CA . ILE B 1 126 ? -10.088 -28.664 -33.096 1.00 50.64 126 ILE B CA 1
ATOM 3559 C C . ILE B 1 126 ? -10.854 -27.707 -33.974 1.00 54.02 126 ILE B C 1
ATOM 3560 O O . ILE B 1 126 ? -11.201 -26.621 -33.508 1.00 57.22 126 ILE B O 1
ATOM 3565 N N . HIS B 1 127 ? -11.110 -28.103 -35.234 1.00 57.39 127 HIS B N 1
ATOM 3566 C CA . HIS B 1 127 ? -11.706 -27.234 -36.264 1.00 51.20 127 HIS B CA 1
ATOM 3567 C C . HIS B 1 127 ? -13.235 -27.152 -36.214 1.00 50.49 127 HIS B C 1
ATOM 3568 O O . HIS B 1 127 ? -13.933 -28.142 -36.398 1.00 59.83 127 HIS B O 1
ATOM 3575 N N . LEU B 1 128 ? -13.750 -25.956 -35.968 1.00 54.50 128 LEU B N 1
ATOM 3576 C CA . LEU B 1 128 ? -15.187 -25.752 -35.846 1.00 58.12 128 LEU B CA 1
ATOM 3577 C C . LEU B 1 128 ? -15.661 -24.679 -36.824 1.00 61.36 128 LEU B C 1
ATOM 3578 O O . LEU B 1 128 ? -14.930 -23.734 -37.122 1.00 57.92 128 LEU B O 1
ATOM 3583 N N . SER B 1 129 ? -16.885 -24.817 -37.321 1.00 58.62 129 SER B N 1
ATOM 3584 C CA . SER B 1 129 ? -17.474 -23.742 -38.091 1.00 55.78 129 SER B CA 1
ATOM 3585 C C . SER B 1 129 ? -18.857 -23.456 -37.580 1.00 58.78 129 SER B C 1
ATOM 3586 O O . SER B 1 129 ? -19.576 -24.369 -37.189 1.00 59.42 129 SER B O 1
ATOM 3589 N N . ILE B 1 130 ? -19.221 -22.180 -37.553 1.00 57.42 130 ILE B N 1
ATOM 3590 C CA . ILE B 1 130 ? -20.560 -21.814 -37.132 1.00 63.23 130 ILE B CA 1
ATOM 3591 C C . ILE B 1 130 ? -21.313 -21.097 -38.236 1.00 68.51 130 ILE B C 1
ATOM 3592 O O . ILE B 1 130 ? -20.861 -20.077 -38.765 1.00 69.04 130 ILE B O 1
ATOM 3597 N N . TYR B 1 131 ? -22.469 -21.642 -38.581 1.00 65.91 131 TYR B N 1
ATOM 3598 C CA . TYR B 1 131 ? -23.263 -21.065 -39.643 1.00 75.72 131 TYR B CA 1
ATOM 3599 C C . TYR B 1 131 ? -24.471 -20.317 -39.072 1.00 81.55 131 TYR B C 1
ATOM 3600 O O . TYR B 1 131 ? -25.281 -20.875 -38.319 1.00 77.10 131 TYR B O 1
ATOM 3609 N N . SER B 1 132 ? -24.549 -19.039 -39.438 1.00 82.35 132 SER B N 1
ATOM 3610 C CA . SER B 1 132 ? -25.572 -18.117 -38.970 1.00 86.17 132 SER B CA 1
ATOM 3611 C C . SER B 1 132 ? -25.470 -16.871 -39.842 1.00 93.41 132 SER B C 1
ATOM 3612 O O . SER B 1 132 ? -24.409 -16.245 -39.909 1.00 92.65 132 SER B O 1
ATOM 3615 N N . PRO B 1 133 ? -26.574 -16.501 -40.512 1.00 98.34 133 PRO B N 1
ATOM 3616 C CA . PRO B 1 133 ? -26.544 -15.488 -41.571 1.00 95.90 133 PRO B CA 1
ATOM 3617 C C . PRO B 1 133 ? -26.400 -14.118 -40.942 1.00 101.27 133 PRO B C 1
ATOM 3618 O O . PRO B 1 133 ? -26.642 -13.102 -41.594 1.00 104.07 133 PRO B O 1
ATOM 3622 N N . ASN B 1 134 ? -26.007 -14.105 -39.672 1.00 97.20 134 ASN B N 1
ATOM 3623 C CA . ASN B 1 134 ? -26.034 -12.896 -38.859 1.00 99.22 134 ASN B CA 1
ATOM 3624 C C . ASN B 1 134 ? -24.647 -12.377 -38.442 1.00 96.79 134 ASN B C 1
ATOM 3625 O O . ASN B 1 134 ? -24.522 -11.307 -37.854 1.00 97.26 134 ASN B O 1
ATOM 3630 N N . VAL B 1 135 ? -23.604 -13.124 -38.770 1.00 92.78 135 VAL B N 1
ATOM 3631 C CA . VAL B 1 135 ? -22.277 -12.797 -38.286 1.00 89.11 135 VAL B CA 1
ATOM 3632 C C . VAL B 1 135 ? -21.245 -13.038 -39.384 1.00 89.24 135 VAL B C 1
ATOM 3633 O O . VAL B 1 135 ? -21.236 -14.098 -40.005 1.00 88.03 135 VAL B O 1
ATOM 3637 N N . VAL B 1 136 ? -20.378 -12.056 -39.618 1.00 86.84 136 VAL B N 1
ATOM 3638 C CA . VAL B 1 136 ? -19.490 -12.079 -40.784 1.00 87.00 136 VAL B CA 1
ATOM 3639 C C . VAL B 1 136 ? -18.379 -13.113 -40.734 1.00 84.00 136 VAL B C 1
ATOM 3640 O O . VAL B 1 136 ? -18.266 -13.887 -39.789 1.00 80.36 136 VAL B O 1
ATOM 3644 N N . ASN B 1 137 ? -17.543 -13.078 -41.767 1.00 87.89 137 ASN B N 1
ATOM 3645 C CA . ASN B 1 137 ? -16.533 -14.101 -42.032 1.00 81.62 137 ASN B CA 1
ATOM 3646 C C . ASN B 1 137 ? -15.182 -13.873 -41.335 1.00 79.37 137 ASN B C 1
ATOM 3647 O O . ASN B 1 137 ? -14.291 -13.226 -41.892 1.00 74.36 137 ASN B O 1
ATOM 3652 N N . LEU B 1 138 ? -15.022 -14.427 -40.135 1.00 76.78 138 LEU B N 1
ATOM 3653 C CA . LEU B 1 138 ? -13.771 -14.277 -39.392 1.00 71.31 138 LEU B CA 1
ATOM 3654 C C . LEU B 1 138 ? -13.227 -15.606 -38.914 1.00 66.21 138 LEU B C 1
ATOM 3655 O O . LEU B 1 138 ? -13.959 -16.582 -38.782 1.00 66.96 138 LEU B O 1
ATOM 3660 N N . THR B 1 139 ? -11.929 -15.636 -38.660 1.00 61.06 139 THR B N 1
ATOM 3661 C CA . THR B 1 139 ? -11.344 -16.752 -37.953 1.00 62.20 139 THR B CA 1
ATOM 3662 C C . THR B 1 139 ? -11.041 -16.347 -36.488 1.00 66.27 139 THR B C 1
ATOM 3663 O O . THR B 1 139 ? -10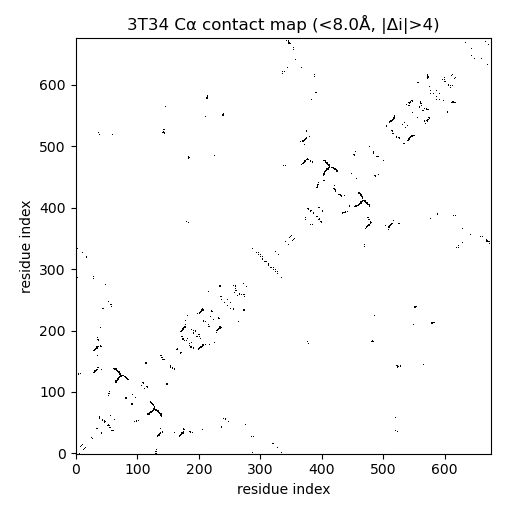.536 -15.240 -36.215 1.00 60.11 139 THR B O 1
ATOM 3667 N N . LEU B 1 140 ? -11.409 -17.231 -35.558 1.00 61.94 140 LEU B N 1
ATOM 3668 C CA . LEU B 1 140 ? -11.153 -17.034 -34.127 1.00 57.62 140 LEU B CA 1
ATOM 3669 C C . LEU B 1 140 ? -10.411 -18.242 -33.589 1.00 53.75 140 LEU B C 1
ATOM 3670 O O . LEU B 1 140 ? -10.667 -19.366 -34.007 1.00 55.70 140 LEU B O 1
ATOM 3675 N N . ILE B 1 141 ? -9.501 -18.010 -32.655 1.00 52.51 141 ILE B N 1
ATOM 3676 C CA . ILE B 1 141 ? -8.656 -19.070 -32.130 1.00 52.96 141 ILE B CA 1
ATOM 3677 C C . ILE B 1 141 ? -8.596 -19.051 -30.585 1.00 57.13 141 ILE B C 1
ATOM 3678 O O . ILE B 1 141 ? -7.944 -18.191 -29.960 1.00 51.00 141 ILE B O 1
ATOM 3683 N N . ASP B 1 142 ? -9.310 -19.989 -29.975 1.00 52.50 142 ASP B N 1
ATOM 3684 C CA . ASP B 1 142 ? -9.229 -20.175 -28.537 1.00 52.64 142 ASP B CA 1
ATOM 3685 C C . ASP B 1 142 ? -7.942 -20.945 -28.220 1.00 54.46 142 ASP B C 1
ATOM 3686 O O . ASP B 1 142 ? -7.542 -21.811 -29.007 1.00 50.82 142 ASP B O 1
ATOM 3691 N N . LEU B 1 143 ? -7.277 -20.620 -27.104 1.00 45.74 143 LEU B N 1
ATOM 3692 C CA . LEU B 1 143 ? -5.981 -21.239 -26.787 1.00 41.17 143 LEU B CA 1
ATOM 3693 C C . LEU B 1 143 ? -5.802 -21.559 -25.285 1.00 51.29 143 LEU B C 1
ATOM 3694 O O . LEU B 1 143 ? -6.289 -20.822 -24.417 1.00 52.21 143 LEU B O 1
ATOM 3699 N N . PRO B 1 144 ? -5.103 -22.663 -24.966 1.00 51.71 144 PRO B N 1
ATOM 3700 C CA . PRO B 1 144 ? -4.808 -22.975 -23.561 1.00 46.62 144 PRO B CA 1
ATOM 3701 C C . PRO B 1 144 ? -4.030 -21.828 -22.909 1.00 44.56 144 PRO B C 1
ATOM 3702 O O . PRO B 1 144 ? -3.122 -21.255 -23.537 1.00 37.98 144 PRO B O 1
ATOM 3706 N N . GLY B 1 145 ? -4.384 -21.482 -21.672 1.00 41.68 145 GLY B N 1
ATOM 3707 C CA . GLY B 1 145 ? -3.655 -20.443 -20.959 1.00 40.46 145 GLY B CA 1
ATOM 3708 C C . GLY B 1 145 ? -2.261 -20.910 -20.615 1.00 42.42 145 GLY B C 1
ATOM 3709 O O . GLY B 1 145 ? -2.048 -22.084 -20.243 1.00 39.51 145 GLY B O 1
ATOM 3710 N N . LEU B 1 146 ? -1.311 -19.998 -20.780 1.00 40.37 146 LEU B N 1
ATOM 3711 C CA . LEU B 1 146 ? 0.068 -20.178 -20.325 1.00 42.55 146 LEU B CA 1
ATOM 3712 C C . LEU B 1 146 ? 0.146 -20.430 -18.805 1.00 44.59 146 LEU B C 1
ATOM 3713 O O . LEU B 1 146 ? -0.644 -19.891 -18.027 1.00 36.77 146 LEU B O 1
ATOM 3718 N N . THR B 1 147 ? 1.123 -21.239 -18.407 1.00 42.28 147 THR B N 1
ATOM 3719 C CA . THR B 1 147 ? 1.272 -21.699 -17.048 1.00 46.19 147 THR B CA 1
ATOM 3720 C C . THR B 1 147 ? 2.742 -21.550 -16.686 1.00 53.01 147 THR B C 1
ATOM 3721 O O . THR B 1 147 ? 3.565 -21.255 -17.555 1.00 48.08 147 THR B O 1
ATOM 3725 N N . LYS B 1 148 ? 3.069 -21.758 -15.409 1.00 49.20 148 LYS B N 1
ATOM 3726 C CA . LYS B 1 148 ? 4.448 -21.645 -14.942 1.00 49.28 148 LYS B CA 1
ATOM 3727 C C . LYS B 1 148 ? 5.076 -22.964 -14.465 1.00 50.03 148 LYS B C 1
ATOM 3728 O O . LYS B 1 148 ? 6.281 -23.183 -14.597 1.00 51.17 148 LYS B O 1
ATOM 3734 N N . VAL B 1 149 ? 4.274 -23.843 -13.892 1.00 44.87 149 VAL B N 1
ATOM 3735 C CA . VAL B 1 149 ? 4.883 -25.015 -13.314 1.00 53.37 149 VAL B CA 1
ATOM 3736 C C . VAL B 1 149 ? 4.595 -26.294 -14.087 1.00 59.72 149 VAL B C 1
ATOM 3737 O O . VAL B 1 149 ? 5.470 -26.794 -14.810 1.00 64.39 149 VAL B O 1
ATOM 3741 N N . ALA B 1 150 ? 3.376 -26.804 -13.938 1.00 56.44 150 ALA B N 1
ATOM 3742 C CA . ALA B 1 150 ? 3.068 -28.210 -14.246 1.00 68.62 150 ALA B CA 1
ATOM 3743 C C . ALA B 1 150 ? 2.497 -28.833 -12.997 1.00 62.14 150 ALA B C 1
ATOM 3744 O O . ALA B 1 150 ? 3.164 -28.894 -11.969 1.00 63.17 150 ALA B O 1
ATOM 3746 N N . VAL B 1 151 ? 1.257 -29.283 -13.080 1.00 61.40 151 VAL B N 1
ATOM 3747 C CA . VAL B 1 151 ? 0.607 -29.883 -11.937 1.00 67.65 151 VAL B CA 1
ATOM 3748 C C . VAL B 1 151 ? 0.331 -31.332 -12.271 1.00 71.98 151 VAL B C 1
ATOM 3749 O O . VAL B 1 151 ? 0.537 -31.766 -13.408 1.00 68.44 151 VAL B O 1
ATOM 3753 N N . ASP B 1 152 ? -0.110 -32.079 -11.263 1.00 81.64 152 ASP B N 1
ATOM 3754 C CA . ASP B 1 152 ? -0.741 -33.381 -11.450 1.00 78.61 152 ASP B CA 1
ATOM 3755 C C . ASP B 1 152 ? -0.168 -34.216 -12.602 1.00 84.34 152 ASP B C 1
ATOM 3756 O O . ASP B 1 152 ? 1.054 -34.331 -12.768 1.00 85.70 152 ASP B O 1
ATOM 3761 N N . GLY B 1 153 ? -1.069 -34.787 -13.401 1.00 80.81 153 GLY B N 1
ATOM 3762 C CA . GLY B 1 153 ? -0.707 -35.743 -14.427 1.00 76.53 153 GLY B CA 1
ATOM 3763 C C . GLY B 1 153 ? -0.245 -35.060 -15.690 1.00 80.13 153 GLY B C 1
ATOM 3764 O O . GLY B 1 153 ? -0.710 -35.362 -16.801 1.00 81.13 153 GLY B O 1
ATOM 3765 N N . GLN B 1 154 ? 0.682 -34.132 -15.527 1.00 72.82 154 GLN B N 1
ATOM 3766 C CA . GLN B 1 154 ? 1.155 -33.386 -16.666 1.00 76.51 154 GLN B CA 1
ATOM 3767 C C . GLN B 1 154 ? 2.570 -33.794 -17.013 1.00 79.72 154 GLN B C 1
ATOM 3768 O O . GLN B 1 154 ? 3.335 -34.185 -16.134 1.00 78.76 154 GLN B O 1
ATOM 3774 N N . SER B 1 155 ? 2.875 -33.738 -18.311 1.00 84.33 155 SER B N 1
ATOM 3775 C CA . SER B 1 155 ? 4.231 -33.868 -18.837 1.00 81.59 155 SER B CA 1
ATOM 3776 C C . SER B 1 155 ? 5.240 -33.066 -17.998 1.00 81.94 155 SER B C 1
ATOM 3777 O O . SER B 1 155 ? 5.298 -33.190 -16.777 1.00 84.80 155 SER B O 1
ATOM 3780 N N . ASP B 1 156 ? 6.037 -32.240 -18.653 1.00 81.26 156 ASP B N 1
ATOM 3781 C CA . ASP B 1 156 ? 7.089 -31.509 -17.967 1.00 79.83 156 ASP B CA 1
ATOM 3782 C C . ASP B 1 156 ? 7.364 -30.276 -18.834 1.00 79.21 156 ASP B C 1
ATOM 3783 O O . ASP B 1 156 ? 7.124 -29.131 -18.421 1.00 75.48 156 ASP B O 1
ATOM 3788 N N . SER B 1 157 ? 7.822 -30.552 -20.058 1.00 79.14 157 SER B N 1
ATOM 3789 C CA . SER B 1 157 ? 7.979 -29.580 -21.140 1.00 75.82 157 SER B CA 1
ATOM 3790 C C . SER B 1 157 ? 6.691 -28.828 -21.438 1.00 70.05 157 SER B C 1
ATOM 3791 O O . SER B 1 157 ? 6.715 -27.772 -22.076 1.00 72.24 157 SER B O 1
ATOM 3794 N N . ILE B 1 158 ? 5.574 -29.403 -21.015 1.00 60.82 158 ILE B N 1
ATOM 3795 C CA . ILE B 1 158 ? 4.277 -28.780 -21.166 1.00 63.35 158 ILE B CA 1
ATOM 3796 C C . ILE B 1 158 ? 4.306 -27.256 -20.973 1.00 67.56 158 ILE B C 1
ATOM 3797 O O . ILE B 1 158 ? 3.525 -26.532 -21.601 1.00 57.98 158 ILE B O 1
ATOM 3802 N N . VAL B 1 159 ? 5.190 -26.764 -20.108 1.00 60.17 159 VAL B N 1
ATOM 3803 C CA . VAL B 1 159 ? 5.292 -25.324 -19.940 1.00 62.98 159 VAL B CA 1
ATOM 3804 C C . VAL B 1 159 ? 5.738 -24.747 -21.275 1.00 62.37 159 VAL B C 1
ATOM 3805 O O . VAL B 1 159 ? 5.139 -23.787 -21.779 1.00 64.92 159 VAL B O 1
ATOM 3809 N N . LYS B 1 160 ? 6.771 -25.354 -21.858 1.00 64.28 160 LYS B N 1
ATOM 3810 C CA . LYS B 1 160 ? 7.267 -24.950 -23.178 1.00 68.46 160 LYS B CA 1
ATOM 3811 C C . LYS B 1 160 ? 6.314 -25.353 -24.322 1.00 59.48 160 LYS B C 1
ATOM 3812 O O . LYS B 1 160 ? 6.280 -24.714 -25.365 1.00 63.34 160 LYS B O 1
ATOM 3818 N N . ASP B 1 161 ? 5.532 -26.404 -24.110 1.00 60.72 161 ASP B N 1
ATOM 3819 C CA . ASP B 1 161 ? 4.624 -26.896 -25.136 1.00 60.32 161 ASP B CA 1
ATOM 3820 C C . ASP B 1 161 ? 3.470 -25.927 -25.314 1.00 61.43 161 ASP B C 1
ATOM 3821 O O . ASP B 1 161 ? 3.073 -25.634 -26.442 1.00 59.38 161 ASP B O 1
ATOM 3826 N N . ILE B 1 162 ? 2.942 -25.416 -24.204 1.00 60.83 162 ILE B N 1
ATOM 3827 C CA . ILE B 1 162 ? 1.940 -24.360 -24.274 1.00 56.34 162 ILE B CA 1
ATOM 3828 C C . ILE B 1 162 ? 2.532 -23.082 -24.847 1.00 57.86 162 ILE B C 1
ATOM 3829 O O . ILE B 1 162 ? 1.950 -22.468 -25.739 1.00 56.38 162 ILE B O 1
ATOM 3834 N N . GLU B 1 163 ? 3.692 -22.676 -24.355 1.00 52.97 163 GLU B N 1
ATOM 3835 C CA . GLU B 1 163 ? 4.251 -21.460 -24.893 1.00 55.08 163 GLU B CA 1
ATOM 3836 C C . GLU B 1 163 ? 4.373 -21.583 -26.397 1.00 57.92 163 GLU B C 1
ATOM 3837 O O . GLU B 1 163 ? 3.912 -20.714 -27.120 1.00 60.75 163 GLU B O 1
ATOM 3843 N N . ASN B 1 164 ? 4.978 -22.668 -26.864 1.00 56.40 164 ASN B N 1
ATOM 3844 C CA . ASN B 1 164 ? 5.234 -22.847 -28.292 1.00 59.23 164 ASN B CA 1
ATOM 3845 C C . ASN B 1 164 ? 3.964 -22.848 -29.152 1.00 56.11 164 ASN B C 1
ATOM 3846 O O . ASN B 1 164 ? 3.860 -22.139 -30.165 1.00 55.64 164 ASN B O 1
ATOM 3851 N N . MET B 1 165 ? 3.001 -23.652 -28.736 1.00 52.04 165 MET B N 1
ATOM 3852 C CA . MET B 1 165 ? 1.716 -23.687 -29.386 1.00 47.43 165 MET B CA 1
ATOM 3853 C C . MET B 1 165 ? 1.057 -22.308 -29.528 1.00 56.00 165 MET B C 1
ATOM 3854 O O . MET B 1 165 ? 0.548 -21.953 -30.597 1.00 57.15 165 MET B O 1
ATOM 3859 N N . VAL B 1 166 ? 1.057 -21.538 -28.448 1.00 57.55 166 VAL B N 1
ATOM 3860 C CA . VAL B 1 166 ? 0.401 -20.239 -28.443 1.00 57.15 166 VAL B CA 1
ATOM 3861 C C . VAL B 1 166 ? 1.169 -19.278 -29.311 1.00 59.73 166 VAL B C 1
ATOM 3862 O O . VAL B 1 166 ? 0.591 -18.431 -30.015 1.00 57.09 166 VAL B O 1
ATOM 3866 N N . ARG B 1 167 ? 2.485 -19.418 -29.242 1.00 55.75 167 ARG B N 1
ATOM 3867 C CA . ARG B 1 167 ? 3.389 -18.555 -29.965 1.00 60.70 167 ARG B CA 1
ATOM 3868 C C . ARG B 1 167 ? 3.238 -18.790 -31.479 1.00 63.94 167 ARG B C 1
ATOM 3869 O O . ARG B 1 167 ? 3.466 -17.889 -32.283 1.00 64.19 167 ARG B O 1
ATOM 3877 N N . SER B 1 168 ? 2.820 -19.992 -31.863 1.00 59.88 168 SER B N 1
ATOM 3878 C CA . SER B 1 168 ? 2.761 -20.344 -33.278 1.00 59.59 168 SER B CA 1
ATOM 3879 C C . SER B 1 168 ? 1.599 -19.658 -33.985 1.00 67.12 168 SER B C 1
ATOM 3880 O O . SER B 1 168 ? 1.739 -19.221 -35.130 1.00 69.24 168 SER B O 1
ATOM 3883 N N . TYR B 1 169 ? 0.450 -19.569 -33.323 1.00 62.78 169 TYR B N 1
ATOM 3884 C CA . TYR B 1 169 ? -0.656 -18.832 -33.902 1.00 56.45 169 TYR B CA 1
ATOM 3885 C C . TYR B 1 169 ? -0.420 -17.339 -33.719 1.00 62.20 169 TYR B C 1
ATOM 3886 O O . TYR B 1 169 ? -1.202 -16.525 -34.202 1.00 67.78 169 TYR B O 1
ATOM 3895 N N . ILE B 1 170 ? 0.658 -16.963 -33.037 1.00 61.17 170 ILE B N 1
ATOM 3896 C CA . ILE B 1 170 ? 0.793 -15.564 -32.631 1.00 58.76 170 ILE B CA 1
ATOM 3897 C C . ILE B 1 170 ? 1.875 -14.768 -33.381 1.00 64.33 170 ILE B C 1
ATOM 3898 O O . ILE B 1 170 ? 1.747 -13.557 -33.582 1.00 59.97 170 ILE B O 1
ATOM 3903 N N . GLU B 1 171 ? 2.925 -15.455 -33.816 1.00 65.91 171 GLU B N 1
ATOM 3904 C CA . GLU B 1 171 ? 3.996 -14.817 -34.576 1.00 66.45 171 GLU B CA 1
ATOM 3905 C C . GLU B 1 171 ? 3.504 -14.200 -35.895 1.00 75.06 171 GLU B C 1
ATOM 3906 O O . GLU B 1 171 ? 3.946 -13.109 -36.285 1.00 73.05 171 GLU B O 1
ATOM 3912 N N . LYS B 1 172 ? 2.597 -14.911 -36.570 1.00 71.32 172 LYS B N 1
ATOM 3913 C CA . LYS B 1 172 ? 2.099 -14.518 -37.885 1.00 73.10 172 LYS B CA 1
ATOM 3914 C C . LYS B 1 172 ? 1.411 -13.151 -37.852 1.00 78.57 172 LYS B C 1
ATOM 3915 O O . LYS B 1 172 ? 0.545 -12.889 -37.010 1.00 77.29 172 LYS B O 1
ATOM 3921 N N . PRO B 1 173 ? 1.825 -12.260 -38.757 1.00 77.26 173 PRO B N 1
ATOM 3922 C CA . PRO B 1 173 ? 1.397 -10.858 -38.707 1.00 73.35 173 PRO B CA 1
ATOM 3923 C C . PRO B 1 173 ? -0.083 -10.666 -39.017 1.00 75.07 173 PRO B C 1
ATOM 3924 O O . PRO B 1 173 ? -0.629 -9.600 -38.733 1.00 78.73 173 PRO B O 1
ATOM 3928 N N . ASN B 1 174 ? -0.730 -11.671 -39.591 1.00 76.19 174 ASN B N 1
ATOM 3929 C CA . ASN B 1 174 ? -2.139 -11.533 -39.947 1.00 76.70 174 ASN B CA 1
ATOM 3930 C C . ASN B 1 174 ? -3.028 -11.934 -38.766 1.00 76.03 174 ASN B C 1
ATOM 3931 O O . ASN B 1 174 ? -4.018 -12.663 -38.901 1.00 72.07 174 ASN B O 1
ATOM 3936 N N . CYS B 1 175 ? -2.656 -11.448 -37.590 1.00 74.29 175 CYS B N 1
ATOM 3937 C CA . CYS B 1 175 ? -3.259 -11.945 -36.367 1.00 66.36 175 CYS B CA 1
ATOM 3938 C C . CYS B 1 175 ? -3.492 -10.839 -35.362 1.00 59.09 175 CYS B C 1
ATOM 3939 O O . CYS B 1 175 ? -2.575 -10.086 -35.029 1.00 57.66 175 CYS B O 1
ATOM 3942 N N . ILE B 1 176 ? -4.729 -10.740 -34.889 1.00 54.07 176 ILE B N 1
ATOM 3943 C CA . ILE B 1 176 ? -5.042 -9.823 -33.805 1.00 59.61 176 ILE B CA 1
ATOM 3944 C C . ILE B 1 176 ? -4.937 -10.493 -32.435 1.00 52.88 176 ILE B C 1
ATOM 3945 O O . ILE B 1 176 ? -5.608 -11.489 -32.165 1.00 51.60 176 ILE B O 1
ATOM 3950 N N . ILE B 1 177 ? -4.104 -9.931 -31.573 1.00 44.52 177 ILE B N 1
ATOM 3951 C CA . ILE B 1 177 ? -3.965 -10.462 -30.226 1.00 52.59 177 ILE B CA 1
ATOM 3952 C C . ILE B 1 177 ? -4.863 -9.799 -29.197 1.00 44.08 177 ILE B C 1
ATOM 3953 O O . ILE B 1 177 ? -4.829 -8.593 -29.020 1.00 46.21 177 ILE B O 1
ATOM 3958 N N . LEU B 1 178 ? -5.697 -10.599 -28.551 1.00 44.91 178 LEU B N 1
ATOM 3959 C CA . LEU B 1 178 ? -6.425 -10.125 -27.386 1.00 49.10 178 LEU B CA 1
ATOM 3960 C C . LEU B 1 178 ? -5.627 -10.570 -26.184 1.00 40.85 178 LEU B C 1
ATOM 3961 O O . LEU B 1 178 ? -5.827 -11.663 -25.670 1.00 43.03 178 LEU B O 1
ATOM 3966 N N . ALA B 1 179 ? -4.688 -9.730 -25.793 1.00 40.18 179 ALA B N 1
ATOM 3967 C CA . ALA B 1 179 ? -3.859 -9.976 -24.617 1.00 42.40 179 ALA B CA 1
ATOM 3968 C C . ALA B 1 179 ? -4.744 -9.868 -23.391 1.00 41.95 179 ALA B C 1
ATOM 3969 O O . ALA B 1 179 ? -5.181 -8.765 -23.000 1.00 39.25 179 ALA B O 1
ATOM 3971 N N . ILE B 1 180 ? -5.015 -11.018 -22.792 1.00 38.30 180 ILE B N 1
ATOM 3972 C CA . ILE B 1 180 ? -5.973 -11.086 -21.709 1.00 37.14 180 ILE B CA 1
ATOM 3973 C C . ILE B 1 180 ? -5.310 -11.086 -20.319 1.00 45.42 180 ILE B C 1
ATOM 3974 O O . ILE B 1 180 ? -4.584 -12.023 -19.963 1.00 44.71 180 ILE B O 1
ATOM 3979 N N . SER B 1 181 ? -5.533 -10.010 -19.560 1.00 37.52 181 SER B N 1
ATOM 3980 C CA . SER B 1 181 ? -4.907 -9.839 -18.254 1.00 40.17 181 SER B CA 1
ATOM 3981 C C . SER B 1 181 ? -5.922 -9.719 -17.103 1.00 36.40 181 SER B C 1
ATOM 3982 O O . SER B 1 181 ? -6.826 -8.894 -17.144 1.00 36.24 181 SER B O 1
ATOM 3985 N N . PRO B 1 182 ? -5.788 -10.571 -16.077 1.00 36.61 182 PRO B N 1
ATOM 3986 C CA . PRO B 1 182 ? -6.609 -10.486 -14.855 1.00 39.12 182 PRO B CA 1
ATOM 3987 C C . PRO B 1 182 ? -6.242 -9.272 -13.959 1.00 36.89 182 PRO B C 1
ATOM 3988 O O . PRO B 1 182 ? -5.059 -9.041 -13.682 1.00 31.58 182 PRO B O 1
ATOM 3992 N N . ALA B 1 183 ? -7.254 -8.520 -13.525 1.00 35.09 183 ALA B N 1
ATOM 3993 C CA . ALA B 1 183 ? -7.050 -7.284 -12.743 1.00 35.19 183 ALA B CA 1
ATOM 3994 C C . ALA B 1 183 ? -6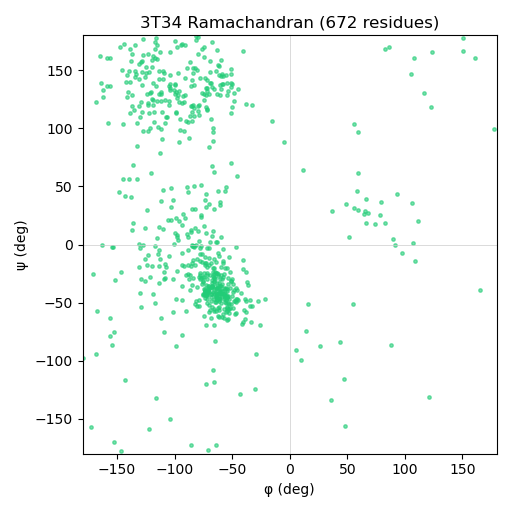.711 -7.559 -11.271 1.00 37.88 183 ALA B C 1
ATOM 3995 O O . ALA B 1 183 ? -6.291 -6.669 -10.537 1.00 37.59 183 ALA B O 1
ATOM 3997 N N . ASN B 1 184 ? -6.924 -8.793 -10.834 1.00 37.82 184 ASN B N 1
ATOM 3998 C CA . ASN B 1 184 ? -6.687 -9.123 -9.444 1.00 38.24 184 ASN B CA 1
ATOM 3999 C C . ASN B 1 184 ? -5.280 -9.666 -9.248 1.00 37.92 184 ASN B C 1
ATOM 4000 O O . ASN B 1 184 ? -4.980 -10.267 -8.240 1.00 39.23 184 ASN B O 1
ATOM 4005 N N . GLN B 1 185 ? -4.428 -9.432 -10.238 1.00 43.32 185 GLN B N 1
ATOM 4006 C CA . GLN B 1 185 ? -2.988 -9.656 -10.133 1.00 43.15 185 GLN B CA 1
ATOM 4007 C C . GLN B 1 185 ? -2.303 -8.350 -10.554 1.00 50.42 185 GLN B C 1
ATOM 4008 O O . GLN B 1 185 ? -2.908 -7.492 -11.206 1.00 47.26 185 GLN B O 1
ATOM 4014 N N . ASP B 1 186 ? -1.038 -8.197 -10.212 1.00 47.27 186 ASP B N 1
ATOM 4015 C CA . ASP B 1 186 ? -0.328 -7.025 -10.669 1.00 51.22 186 ASP B CA 1
ATOM 4016 C C . ASP B 1 186 ? 0.063 -7.122 -12.139 1.00 47.72 186 ASP B C 1
ATOM 4017 O O . ASP B 1 186 ? 0.638 -8.117 -12.575 1.00 38.95 186 ASP B O 1
ATOM 4022 N N . LEU B 1 187 ? -0.248 -6.079 -12.895 1.00 42.00 187 LEU B N 1
ATOM 4023 C CA . LEU B 1 187 ? -0.024 -6.127 -14.336 1.00 43.01 187 LEU B CA 1
ATOM 4024 C C . LEU B 1 187 ? 1.418 -6.501 -14.653 1.00 42.21 187 LEU B C 1
ATOM 4025 O O . LEU B 1 187 ? 1.673 -7.116 -15.670 1.00 41.18 187 LEU B O 1
ATOM 4030 N N . ALA B 1 188 ? 2.356 -6.170 -13.764 1.00 42.85 188 ALA B N 1
ATOM 4031 C CA . ALA B 1 188 ? 3.747 -6.526 -13.988 1.00 38.00 188 ALA B CA 1
ATOM 4032 C C . ALA B 1 188 ? 3.919 -8.033 -14.120 1.00 47.12 188 ALA B C 1
ATOM 4033 O O . ALA B 1 188 ? 4.829 -8.487 -14.814 1.00 48.75 188 ALA B O 1
ATOM 4035 N N . THR B 1 189 ? 3.056 -8.814 -13.465 1.00 38.96 189 THR B N 1
ATOM 4036 C CA . THR B 1 189 ? 3.167 -10.259 -13.562 1.00 32.90 189 THR B CA 1
ATOM 4037 C C . THR B 1 189 ? 2.350 -10.856 -14.692 1.00 41.97 189 THR B C 1
ATOM 4038 O O . THR B 1 189 ? 2.051 -12.039 -14.634 1.00 43.78 189 THR B O 1
ATOM 4042 N N . SER B 1 190 ? 2.018 -10.072 -15.728 1.00 44.73 190 SER B N 1
ATOM 4043 C CA . SER B 1 190 ? 1.083 -10.538 -16.785 1.00 49.13 190 SER B CA 1
ATOM 4044 C C . SER B 1 190 ? 1.672 -11.350 -17.954 1.00 45.53 190 SER B C 1
ATOM 4045 O O . SER B 1 190 ? 2.513 -10.859 -18.706 1.00 45.66 190 SER B O 1
ATOM 4048 N N . ASP B 1 191 ? 1.214 -12.587 -18.108 1.00 43.13 191 ASP B N 1
ATOM 4049 C CA . ASP B 1 191 ? 1.751 -13.466 -19.156 1.00 50.65 191 ASP B CA 1
ATOM 4050 C C . ASP B 1 191 ? 1.267 -13.045 -20.557 1.00 54.30 191 ASP B C 1
ATOM 4051 O O . ASP B 1 191 ? 2.047 -13.031 -21.511 1.00 52.35 191 ASP B O 1
ATOM 4056 N N . ALA B 1 192 ? -0.028 -12.732 -20.656 1.00 54.01 192 ALA B N 1
ATOM 4057 C CA . ALA B 1 192 ? -0.619 -12.044 -21.799 1.00 44.40 192 ALA B CA 1
ATOM 4058 C C . ALA B 1 192 ? 0.288 -10.925 -22.298 1.00 45.59 192 ALA B C 1
ATOM 4059 O O . ALA B 1 192 ? 0.809 -10.969 -23.418 1.00 52.71 192 ALA B O 1
ATOM 4061 N N . ILE B 1 193 ? 0.459 -9.909 -21.473 1.00 43.33 193 ILE B N 1
ATOM 4062 C CA . ILE B 1 193 ? 1.300 -8.780 -21.843 1.00 46.69 193 ILE B CA 1
ATOM 4063 C C . ILE B 1 193 ? 2.697 -9.208 -22.195 1.00 48.66 193 ILE B C 1
ATOM 4064 O O . ILE B 1 193 ? 3.287 -8.710 -23.150 1.00 53.92 193 ILE B O 1
ATOM 4069 N N . LYS B 1 194 ? 3.238 -10.126 -21.418 1.00 53.37 194 LYS B N 1
ATOM 4070 C CA . LYS B 1 194 ? 4.579 -10.610 -21.690 1.00 57.77 194 LYS B CA 1
ATOM 4071 C C . LYS B 1 194 ? 4.739 -11.150 -23.129 1.00 54.82 194 LYS B C 1
ATOM 4072 O O . LYS B 1 194 ? 5.571 -10.658 -23.882 1.00 55.95 194 LYS B O 1
ATOM 4078 N N . ILE B 1 195 ? 3.961 -12.143 -23.530 1.00 49.67 195 ILE B N 1
ATOM 4079 C CA . ILE B 1 195 ? 4.175 -12.665 -24.879 1.00 57.49 195 ILE B CA 1
ATOM 4080 C C . ILE B 1 195 ? 3.688 -11.728 -25.973 1.00 58.32 195 ILE B C 1
ATOM 4081 O O . ILE B 1 195 ? 4.289 -11.687 -27.037 1.00 63.80 195 ILE B O 1
ATOM 4086 N N . SER B 1 196 ? 2.596 -11.003 -25.735 1.00 54.63 196 SER B N 1
ATOM 4087 C CA . SER B 1 196 ? 2.120 -10.047 -26.739 1.00 53.91 196 SER B CA 1
ATOM 4088 C C . SER B 1 196 ? 3.245 -9.067 -27.119 1.00 54.66 196 SER B C 1
ATOM 4089 O O . SER B 1 196 ? 3.640 -8.990 -28.283 1.00 59.00 196 SER B O 1
ATOM 4092 N N . ARG B 1 197 ? 3.798 -8.359 -26.145 1.00 49.54 197 ARG B N 1
ATOM 4093 C CA . ARG B 1 197 ? 4.920 -7.472 -26.442 1.00 56.57 197 ARG B CA 1
ATOM 4094 C C . ARG B 1 197 ? 6.121 -8.161 -27.109 1.00 62.22 197 ARG B C 1
ATOM 4095 O O . ARG B 1 197 ? 6.944 -7.502 -27.742 1.00 66.31 197 ARG B O 1
ATOM 4103 N N . GLU B 1 198 ? 6.224 -9.476 -26.978 1.00 57.69 198 GLU B N 1
ATOM 4104 C CA . GLU B 1 198 ? 7.300 -10.198 -27.637 1.00 57.62 198 GLU B CA 1
ATOM 4105 C C . GLU B 1 198 ? 7.006 -10.247 -29.128 1.00 66.14 198 GLU B C 1
ATOM 4106 O O . GLU B 1 198 ? 7.684 -9.609 -29.939 1.00 70.90 198 GLU B O 1
ATOM 4112 N N . VAL B 1 199 ? 5.979 -11.008 -29.488 1.00 58.91 199 VAL B N 1
ATOM 4113 C CA . VAL B 1 199 ? 5.689 -11.244 -30.886 1.00 58.81 199 VAL B CA 1
ATOM 4114 C C . VAL B 1 199 ? 5.167 -9.989 -31.577 1.00 59.98 199 VAL B C 1
ATOM 4115 O O . VAL B 1 199 ? 5.110 -9.957 -32.801 1.00 58.18 199 VAL B O 1
ATOM 4119 N N . ASP B 1 200 ? 4.830 -8.955 -30.802 1.00 59.69 200 ASP B N 1
ATOM 4120 C CA . ASP B 1 200 ? 4.265 -7.718 -31.358 1.00 57.13 200 ASP B CA 1
ATOM 4121 C C . ASP B 1 200 ? 4.783 -6.435 -30.711 1.00 56.05 200 ASP B C 1
ATOM 4122 O O . ASP B 1 200 ? 3.994 -5.618 -30.247 1.00 57.12 200 ASP B O 1
ATOM 4127 N N . PRO B 1 201 ? 6.112 -6.231 -30.704 1.00 64.30 201 PRO B N 1
ATOM 4128 C CA . PRO B 1 201 ? 6.680 -5.129 -29.913 1.00 63.86 201 PRO B CA 1
ATOM 4129 C C . PRO B 1 201 ? 5.970 -3.786 -30.082 1.00 63.48 201 PRO B C 1
ATOM 4130 O O . PRO B 1 201 ? 5.665 -3.135 -29.081 1.00 68.21 201 PRO B O 1
ATOM 4134 N N . SER B 1 202 ? 5.725 -3.366 -31.319 1.00 63.57 202 SER B N 1
ATOM 4135 C CA . SER B 1 202 ? 5.090 -2.074 -31.572 1.00 61.54 202 SER B CA 1
ATOM 4136 C C . SER B 1 202 ? 3.728 -1.983 -30.900 1.00 62.14 202 SER B C 1
ATOM 4137 O O . SER B 1 202 ? 3.166 -0.896 -30.759 1.00 62.07 202 SER B O 1
ATOM 4140 N N . GLY B 1 203 ? 3.194 -3.135 -30.501 1.00 64.66 203 GLY B N 1
ATOM 4141 C CA . GLY B 1 203 ? 1.850 -3.224 -29.954 1.00 60.07 203 GLY B CA 1
ATOM 4142 C C . GLY B 1 203 ? 0.753 -2.901 -30.954 1.00 63.70 203 GLY B C 1
ATOM 4143 O O . GLY B 1 203 ? -0.384 -2.620 -30.557 1.00 60.55 203 GLY B O 1
ATOM 4144 N N . ASP B 1 204 ? 1.098 -2.953 -32.245 1.00 63.62 204 ASP B N 1
ATOM 4145 C CA . ASP B 1 204 ? 0.191 -2.595 -33.350 1.00 63.48 204 ASP B CA 1
ATOM 4146 C C . ASP B 1 204 ? -1.056 -3.482 -33.520 1.00 56.83 204 ASP B C 1
ATOM 4147 O O . ASP B 1 204 ? -2.151 -2.965 -33.720 1.00 58.77 204 ASP B O 1
ATOM 4152 N N . ARG B 1 205 ? -0.898 -4.802 -33.464 1.00 49.80 205 ARG B N 1
ATOM 4153 C CA . ARG B 1 205 ? -2.044 -5.713 -33.549 1.00 50.12 205 ARG B CA 1
ATOM 4154 C C . ARG B 1 205 ? -2.494 -6.327 -32.202 1.00 52.28 205 ARG B C 1
ATOM 4155 O O . ARG B 1 205 ? -2.982 -7.452 -32.157 1.00 50.48 205 ARG B O 1
ATOM 4163 N N . THR B 1 206 ? -2.346 -5.586 -31.110 1.00 57.58 206 THR B N 1
ATOM 4164 C CA . THR B 1 206 ? -2.655 -6.123 -29.783 1.00 51.49 206 THR B CA 1
ATOM 4165 C C . THR B 1 206 ? -3.720 -5.305 -29.055 1.00 48.89 206 THR B C 1
ATOM 4166 O O . THR B 1 206 ? -3.643 -4.077 -28.984 1.00 46.74 206 THR B O 1
ATOM 4170 N N . PHE B 1 207 ? -4.731 -5.994 -28.539 1.00 46.43 207 PHE B N 1
ATOM 4171 C CA . PHE B 1 207 ? -5.697 -5.363 -27.639 1.00 45.56 207 PHE B CA 1
ATOM 4172 C C . PHE B 1 207 ? -5.567 -5.900 -26.234 1.00 46.55 207 PHE B C 1
ATOM 4173 O O . PHE B 1 207 ? -5.520 -7.117 -26.022 1.00 40.04 207 PHE B O 1
ATOM 4181 N N . GLY B 1 208 ? -5.471 -4.978 -25.276 1.00 47.99 208 GLY B N 1
ATOM 4182 C CA . GLY B 1 208 ? -5.435 -5.338 -23.874 1.00 41.86 208 GLY B CA 1
ATOM 4183 C C . GLY B 1 208 ? -6.835 -5.520 -23.342 1.00 40.16 208 GLY B C 1
ATOM 4184 O O . GLY B 1 208 ? -7.657 -4.611 -23.379 1.00 41.48 208 GLY B O 1
ATOM 4185 N N . VAL B 1 209 ? -7.114 -6.717 -22.854 1.00 42.68 209 VAL B N 1
ATOM 4186 C CA . VAL B 1 209 ? -8.380 -6.993 -22.220 1.00 38.49 209 VAL B CA 1
ATOM 4187 C C . VAL B 1 209 ? -8.081 -7.226 -20.731 1.00 40.28 209 VAL B C 1
ATOM 4188 O O . VAL B 1 209 ? -7.244 -8.053 -20.392 1.00 42.93 209 VAL B O 1
ATOM 4192 N N . LEU B 1 210 ? -8.721 -6.455 -19.852 1.00 37.87 210 LEU B N 1
ATOM 4193 C CA . LEU B 1 210 ? -8.487 -6.567 -18.416 1.00 35.05 210 LEU B CA 1
ATOM 4194 C C . LEU B 1 210 ? -9.720 -7.213 -17.795 1.00 35.55 210 LEU B C 1
ATOM 4195 O O . LEU B 1 210 ? -10.771 -6.565 -17.665 1.00 32.63 210 LEU B O 1
ATOM 4200 N N . THR B 1 211 ? -9.606 -8.494 -17.446 1.00 27.63 211 THR B N 1
ATOM 4201 C CA . THR B 1 211 ? -10.743 -9.258 -16.913 1.00 32.95 211 THR B CA 1
ATOM 4202 C C . THR B 1 211 ? -10.785 -9.252 -15.371 1.00 35.51 211 THR B C 1
ATOM 4203 O O . THR B 1 211 ? -9.861 -8.790 -14.710 1.00 31.76 211 THR B O 1
ATOM 4207 N N . LYS B 1 212 ? -11.866 -9.780 -14.805 1.00 39.29 212 LYS B N 1
ATOM 4208 C CA . LYS B 1 212 ? -11.949 -10.049 -13.363 1.00 31.65 212 LYS B CA 1
ATOM 4209 C C . LYS B 1 212 ? -11.917 -8.773 -12.539 1.00 39.79 212 LYS B C 1
ATOM 4210 O O . LYS B 1 212 ? -11.456 -8.744 -11.375 1.00 38.98 212 LYS B O 1
ATOM 4216 N N . ILE B 1 213 ? -12.407 -7.694 -13.123 1.00 38.26 213 ILE B N 1
ATOM 4217 C CA . ILE B 1 213 ? -12.373 -6.452 -12.383 1.00 41.63 213 ILE B CA 1
ATOM 4218 C C . ILE B 1 213 ? -13.216 -6.538 -11.096 1.00 42.44 213 ILE B C 1
ATOM 4219 O O . ILE B 1 213 ? -12.949 -5.833 -10.119 1.00 40.93 213 ILE B O 1
ATOM 4224 N N . ASP B 1 214 ? -14.209 -7.421 -11.096 1.00 39.45 214 ASP B N 1
ATOM 4225 C CA . ASP B 1 214 ? -15.049 -7.605 -9.931 1.00 40.00 214 ASP B CA 1
ATOM 4226 C C . ASP B 1 214 ? -14.312 -8.364 -8.810 1.00 43.64 214 ASP B C 1
ATOM 4227 O O . ASP B 1 214 ? -14.799 -8.436 -7.699 1.00 41.82 214 ASP B O 1
ATOM 4232 N N . LEU B 1 215 ? -13.146 -8.934 -9.097 1.00 41.39 215 LEU B N 1
ATOM 4233 C CA . LEU B 1 215 ? -12.415 -9.666 -8.070 1.00 36.03 215 LEU B CA 1
ATOM 4234 C C . LEU B 1 215 ? -11.295 -8.838 -7.381 1.00 38.61 215 LEU B C 1
ATOM 4235 O O . LEU B 1 215 ? -10.483 -9.364 -6.590 1.00 35.53 215 LEU B O 1
ATOM 4240 N N . MET B 1 216 ? -11.236 -7.546 -7.675 1.00 35.52 216 MET B N 1
ATOM 4241 C CA . MET B 1 216 ? -10.144 -6.770 -7.130 1.00 42.34 216 MET B CA 1
ATOM 4242 C C . MET B 1 216 ? -10.239 -6.675 -5.597 1.00 45.50 216 MET B C 1
ATOM 4243 O O . MET B 1 216 ? -11.332 -6.508 -5.027 1.00 45.86 216 MET B O 1
ATOM 4248 N N . ASP B 1 217 ? -9.101 -6.894 -4.940 1.00 39.25 217 ASP B N 1
ATOM 4249 C CA . ASP B 1 217 ? -9.015 -6.707 -3.500 1.00 38.89 217 ASP B CA 1
ATOM 4250 C C . ASP B 1 217 ? -9.564 -5.333 -3.169 1.00 40.32 217 ASP B C 1
ATOM 4251 O O . ASP B 1 217 ? -9.245 -4.345 -3.841 1.00 39.74 217 ASP B O 1
ATOM 4256 N N . LYS B 1 218 ? -10.383 -5.266 -2.129 1.00 44.90 218 LYS B N 1
ATOM 4257 C CA . LYS B 1 218 ? -10.816 -3.972 -1.599 1.00 52.26 218 LYS B CA 1
ATOM 4258 C C . LYS B 1 218 ? -9.611 -3.058 -1.346 1.00 44.27 218 LYS B C 1
ATOM 4259 O O . LYS B 1 218 ? -8.562 -3.506 -0.848 1.00 41.45 218 LYS B O 1
ATOM 4265 N N . GLY B 1 219 ? -9.763 -1.780 -1.687 1.00 47.88 219 GLY B N 1
ATOM 4266 C CA . GLY B 1 219 ? -8.712 -0.793 -1.452 1.00 43.58 219 GLY B CA 1
ATOM 4267 C C . GLY B 1 219 ? -7.805 -0.672 -2.657 1.00 46.26 219 GLY B C 1
ATOM 4268 O O . GLY B 1 219 ? -6.843 0.111 -2.641 1.00 43.17 219 GLY B O 1
ATOM 4269 N N . THR B 1 220 ? -8.104 -1.466 -3.693 1.00 41.77 220 THR B N 1
ATOM 4270 C CA . THR B 1 220 ? -7.532 -1.242 -5.019 1.00 39.15 220 THR B CA 1
ATOM 4271 C C . THR B 1 220 ? -8.633 -1.118 -6.041 1.00 44.59 220 THR B C 1
ATOM 4272 O O . THR B 1 220 ? -9.728 -1.692 -5.870 1.00 43.06 220 THR B O 1
ATOM 4276 N N . ASP B 1 221 ? -8.360 -0.389 -7.119 1.00 43.85 221 ASP B N 1
ATOM 4277 C CA . ASP B 1 221 ? -9.241 -0.469 -8.278 1.00 41.10 221 ASP B CA 1
ATOM 4278 C C . ASP B 1 221 ? -8.439 -0.367 -9.571 1.00 41.66 221 ASP B C 1
ATOM 4279 O O . ASP B 1 221 ? -7.237 -0.110 -9.530 1.00 40.53 221 ASP B O 1
ATOM 4284 N N . ALA B 1 222 ? -9.093 -0.569 -10.710 1.00 40.62 222 ALA B N 1
ATOM 4285 C CA . ALA B 1 222 ? -8.377 -0.551 -11.996 1.00 44.71 222 ALA B CA 1
ATOM 4286 C C . ALA B 1 222 ? -8.427 0.762 -12.798 1.00 47.63 222 ALA B C 1
ATOM 4287 O O . ALA B 1 222 ? -7.957 0.811 -13.931 1.00 49.93 222 ALA B O 1
ATOM 4289 N N . VAL B 1 223 ? -8.982 1.826 -12.232 1.00 48.43 223 VAL B N 1
ATOM 4290 C CA . VAL B 1 223 ? -9.112 3.078 -12.991 1.00 44.72 223 VAL B CA 1
ATOM 4291 C C . VAL B 1 223 ? -7.813 3.545 -13.664 1.00 48.39 223 VAL B C 1
ATOM 4292 O O . VAL B 1 223 ? -7.849 3.981 -14.818 1.00 42.67 223 VAL B O 1
ATOM 4296 N N . GLU B 1 224 ? -6.680 3.486 -12.949 1.00 47.81 224 GLU B N 1
ATOM 4297 C CA . GLU B 1 224 ? -5.389 3.897 -13.514 1.00 47.01 224 GLU B CA 1
ATOM 4298 C C . GLU B 1 224 ? -5.018 3.097 -14.774 1.00 51.59 224 GLU B C 1
ATOM 4299 O O . GLU B 1 224 ? -4.459 3.626 -15.745 1.00 51.97 224 GLU B O 1
ATOM 4305 N N . ILE B 1 225 ? -5.292 1.804 -14.755 1.00 48.80 225 ILE B N 1
ATOM 4306 C CA . ILE B 1 225 ? -4.898 0.993 -15.888 1.00 51.85 225 ILE B CA 1
ATOM 4307 C C . ILE B 1 225 ? -5.795 1.352 -17.062 1.00 48.10 225 ILE B C 1
ATOM 4308 O O . ILE B 1 225 ? -5.356 1.417 -18.214 1.00 54.32 225 ILE B O 1
ATOM 4313 N N . LEU B 1 226 ? -7.062 1.586 -16.757 1.00 45.44 226 LEU B N 1
ATOM 4314 C CA . LEU B 1 226 ? -8.062 1.749 -17.796 1.00 49.36 226 LEU B CA 1
ATOM 4315 C C . LEU B 1 226 ? -7.955 3.094 -18.494 1.00 52.57 226 LEU B C 1
ATOM 4316 O O . LEU B 1 226 ? -8.063 3.158 -19.716 1.00 56.62 226 LEU B O 1
ATOM 4321 N N . GLU B 1 227 ? -7.737 4.155 -17.719 1.00 49.20 227 GLU B N 1
ATOM 4322 C CA . GLU B 1 227 ? -7.537 5.480 -18.280 1.00 53.85 227 GLU B CA 1
ATOM 4323 C C . GLU B 1 227 ? -6.217 5.584 -19.025 1.00 58.29 227 GLU B C 1
ATOM 4324 O O . GLU B 1 227 ? -5.869 6.656 -19.546 1.00 59.13 227 GLU B O 1
ATOM 4330 N N . GLY B 1 228 ? -5.499 4.464 -19.078 1.00 56.26 228 GLY B N 1
ATOM 4331 C CA . GLY B 1 228 ? -4.285 4.352 -19.865 1.00 53.77 228 GLY B CA 1
ATOM 4332 C C . GLY B 1 228 ? -3.055 4.898 -19.181 1.00 60.55 228 GLY B C 1
ATOM 4333 O O . GLY B 1 228 ? -2.050 5.152 -19.845 1.00 62.11 228 GLY B O 1
ATOM 4334 N N . ARG B 1 229 ? -3.117 5.064 -17.857 1.00 61.15 229 ARG B N 1
ATOM 4335 C CA . ARG B 1 229 ? -2.011 5.689 -17.130 1.00 58.22 229 ARG B CA 1
ATOM 4336 C C . ARG B 1 229 ? -0.954 4.709 -16.625 1.00 65.38 229 ARG B C 1
ATOM 4337 O O . ARG B 1 229 ? 0.199 5.091 -16.487 1.00 71.41 229 ARG B O 1
ATOM 4345 N N . SER B 1 230 ? -1.312 3.451 -16.378 1.00 66.99 230 SER B N 1
ATOM 4346 C CA . SER B 1 230 ? -0.352 2.524 -15.744 1.00 67.49 230 SER B CA 1
ATOM 4347 C C . SER B 1 230 ? 0.475 1.681 -16.702 1.00 70.25 230 SER B C 1
ATOM 4348 O O . SER B 1 230 ? 1.636 1.350 -16.424 1.00 76.79 230 SER B O 1
ATOM 4351 N N . PHE B 1 231 ? -0.149 1.294 -17.802 1.00 63.02 231 PHE B N 1
ATOM 4352 C CA . PHE B 1 231 ? 0.546 0.620 -18.876 1.00 68.96 231 PHE B CA 1
ATOM 4353 C C . PHE B 1 231 ? -0.076 1.084 -20.184 1.00 68.18 231 PHE B C 1
ATOM 4354 O O . PHE B 1 231 ? -1.174 0.664 -20.560 1.00 61.33 231 PHE B O 1
ATOM 4362 N N . LYS B 1 232 ? 0.633 1.969 -20.861 1.00 63.96 232 LYS B N 1
ATOM 4363 C CA . LYS B 1 232 ? 0.148 2.532 -22.093 1.00 66.52 232 LYS B CA 1
ATOM 4364 C C . LYS B 1 232 ? 0.156 1.469 -23.193 1.00 65.46 232 LYS B C 1
ATOM 4365 O O . LYS B 1 232 ? 1.150 0.759 -23.388 1.00 66.81 232 LYS B O 1
ATOM 4371 N N . LEU B 1 233 ? -0.981 1.337 -23.866 1.00 55.26 233 LEU B N 1
ATOM 4372 C CA . LEU B 1 233 ? -1.106 0.465 -25.020 1.00 60.27 233 LEU B CA 1
ATOM 4373 C C . LEU B 1 233 ? -1.430 1.326 -26.257 1.00 61.89 233 LEU B C 1
ATOM 4374 O O . LEU B 1 233 ? -1.744 2.527 -26.116 1.00 55.20 233 LEU B O 1
ATOM 4379 N N . LYS B 1 234 ? -1.347 0.738 -27.456 1.00 54.12 234 LYS B N 1
ATOM 4380 C CA . LYS B 1 234 ? -1.668 1.481 -28.678 1.00 55.98 234 LYS B CA 1
ATOM 4381 C C . LYS B 1 234 ? -3.173 1.745 -28.854 1.00 61.78 234 LYS B C 1
ATOM 4382 O O . LYS B 1 234 ? -3.567 2.603 -29.646 1.00 61.75 234 LYS B O 1
ATOM 4388 N N . TYR B 1 235 ? -4.002 1.020 -28.103 1.00 57.11 235 TYR B N 1
ATOM 4389 C CA . TYR B 1 235 ? -5.450 1.219 -28.114 1.00 52.98 235 TYR B CA 1
ATOM 4390 C C . TYR B 1 235 ? -5.936 1.134 -26.696 1.00 47.43 235 TYR B C 1
ATOM 4391 O O . TYR B 1 235 ? -5.498 0.256 -25.966 1.00 52.24 235 TYR B O 1
ATOM 4400 N N . PRO B 1 236 ? -6.882 2.002 -26.310 1.00 45.62 236 PRO B N 1
ATOM 4401 C CA . PRO B 1 236 ? -7.385 1.976 -24.933 1.00 49.22 236 PRO B CA 1
ATOM 4402 C C . PRO B 1 236 ? -7.685 0.551 -24.412 1.00 49.72 236 PRO B C 1
ATOM 4403 O O . PRO B 1 236 ? -8.294 -0.263 -25.126 1.00 46.17 236 PRO B O 1
ATOM 4407 N N . TRP B 1 237 ? -7.225 0.274 -23.188 1.00 43.61 237 TRP B N 1
ATOM 4408 C CA . TRP B 1 237 ? -7.572 -0.943 -22.466 1.00 47.76 237 TRP B CA 1
ATOM 4409 C C . TRP B 1 237 ? -9.083 -1.109 -22.473 1.00 44.99 237 TRP B C 1
ATOM 4410 O O . TRP B 1 237 ? -9.809 -0.113 -22.422 1.00 38.45 237 TRP B O 1
ATOM 4421 N N . VAL B 1 238 ? -9.557 -2.355 -22.514 1.00 37.50 238 VAL B N 1
ATOM 4422 C CA . VAL B 1 238 ? -10.993 -2.605 -22.328 1.00 35.33 238 VAL B CA 1
ATOM 4423 C C . VAL B 1 238 ? -11.261 -3.577 -21.169 1.00 42.14 238 VAL B C 1
ATOM 4424 O O . VAL B 1 238 ? -10.813 -4.731 -21.194 1.00 44.77 238 VAL B O 1
ATOM 4428 N N . GLY B 1 239 ? -11.998 -3.120 -20.161 1.00 40.00 239 GLY B N 1
ATOM 4429 C CA . GLY B 1 239 ? -12.327 -3.973 -19.036 1.00 38.60 239 GLY B CA 1
ATOM 4430 C C . GLY B 1 239 ? -13.553 -4.840 -19.253 1.00 39.26 239 GLY B C 1
ATOM 4431 O O . GLY B 1 239 ? -14.536 -4.396 -19.853 1.00 45.39 239 GLY B O 1
ATOM 4432 N N . VAL B 1 240 ? -13.507 -6.081 -18.775 1.00 35.52 240 VAL B N 1
ATOM 4433 C CA . VAL B 1 240 ? -14.699 -6.929 -18.798 1.00 38.43 240 VAL B CA 1
ATOM 4434 C C . VAL B 1 240 ? -14.982 -7.592 -17.456 1.00 40.51 240 VAL B C 1
ATOM 4435 O O . VAL B 1 240 ? -14.087 -7.757 -16.631 1.00 44.62 240 VAL B O 1
ATOM 4439 N N . VAL B 1 241 ? -16.238 -7.947 -17.229 1.00 40.27 241 VAL B N 1
ATOM 4440 C CA . VAL B 1 241 ? -16.615 -8.816 -16.113 1.00 43.62 241 VAL B CA 1
ATOM 4441 C C . VAL B 1 241 ? -17.355 -10.067 -16.617 1.00 46.76 241 VAL B C 1
ATOM 4442 O O . VAL B 1 241 ? -18.551 -10.031 -16.883 1.00 46.24 241 VAL B O 1
ATOM 4446 N N . ASN B 1 242 ? -16.642 -11.172 -16.758 1.00 45.44 242 ASN B N 1
ATOM 4447 C CA . ASN B 1 242 ? -17.256 -12.410 -17.200 1.00 30.23 242 ASN B CA 1
ATOM 4448 C C . ASN B 1 242 ? -17.976 -13.111 -16.073 1.00 45.77 242 ASN B C 1
ATOM 4449 O O . ASN B 1 242 ? -17.968 -12.638 -14.917 1.00 45.68 242 ASN B O 1
ATOM 4454 N N . ARG B 1 243 ? -18.595 -14.246 -16.393 1.00 45.34 243 ARG B N 1
ATOM 4455 C CA . ARG B 1 243 ? -19.265 -15.035 -15.370 1.00 42.34 243 ARG B CA 1
ATOM 4456 C C . ARG B 1 243 ? -18.240 -15.668 -14.432 1.00 45.47 243 ARG B C 1
ATOM 4457 O O . ARG B 1 243 ? -17.186 -16.129 -14.873 1.00 41.23 243 ARG B O 1
ATOM 4465 N N . SER B 1 244 ? -18.568 -15.661 -13.141 1.00 43.06 244 SER B N 1
ATOM 4466 C CA . SER B 1 244 ? -17.780 -16.307 -12.105 1.00 46.32 244 SER B CA 1
ATOM 4467 C C . SER B 1 244 ? -18.013 -17.821 -12.159 1.00 46.70 244 SER B C 1
ATOM 4468 O O . SER B 1 244 ? -18.925 -18.285 -12.832 1.00 50.26 244 SER B O 1
ATOM 4471 N N . GLN B 1 245 ? -17.195 -18.577 -11.446 1.00 41.36 245 GLN B N 1
ATOM 4472 C CA . GLN B 1 245 ? -17.323 -20.020 -11.411 1.00 46.57 245 GLN B CA 1
ATOM 4473 C C . GLN B 1 245 ? -18.641 -20.517 -10.798 1.00 49.67 245 GLN B C 1
ATOM 4474 O O . GLN B 1 245 ? -19.081 -21.622 -11.096 1.00 49.17 245 GLN B O 1
ATOM 4480 N N . ALA B 1 246 ? -19.258 -19.708 -9.943 1.00 51.28 246 ALA B N 1
ATOM 4481 C CA . ALA B 1 246 ? -20.567 -20.027 -9.357 1.00 52.95 246 ALA B CA 1
ATOM 4482 C C . ALA B 1 246 ? -21.700 -19.861 -10.384 1.00 52.58 246 ALA B C 1
ATOM 4483 O O . ALA B 1 246 ? -22.644 -20.647 -10.426 1.00 53.70 246 ALA B O 1
ATOM 4485 N N . ASP B 1 247 ? -21.602 -18.800 -11.176 1.00 51.68 247 ASP B N 1
ATOM 4486 C CA . ASP B 1 247 ? -22.475 -18.567 -12.308 1.00 49.11 247 ASP B CA 1
ATOM 4487 C C . ASP B 1 247 ? -22.439 -19.805 -13.192 1.00 53.57 247 ASP B C 1
ATOM 4488 O O . ASP B 1 247 ? -23.442 -20.484 -13.366 1.00 55.14 247 ASP B O 1
ATOM 4493 N N . ILE B 1 248 ? -21.265 -20.092 -13.741 1.00 47.33 248 ILE B N 1
ATOM 4494 C CA . ILE B 1 248 ? -21.049 -21.329 -14.478 1.00 52.99 248 ILE B CA 1
ATOM 4495 C C . ILE B 1 248 ? -21.786 -22.516 -13.816 1.00 54.94 248 ILE B C 1
ATOM 4496 O O . ILE B 1 248 ? -22.641 -23.156 -14.450 1.00 56.13 248 ILE B O 1
ATOM 4501 N N . ASN B 1 249 ? -21.486 -22.797 -12.551 1.00 47.18 249 ASN B N 1
ATOM 4502 C CA . ASN B 1 249 ? -22.091 -23.959 -11.873 1.00 54.90 249 ASN B CA 1
ATOM 4503 C C . ASN B 1 249 ? -23.616 -23.952 -11.819 1.00 56.61 249 ASN B C 1
ATOM 4504 O O . ASN B 1 249 ? -24.247 -25.006 -11.747 1.00 58.30 249 ASN B O 1
ATOM 4509 N N . LYS B 1 250 ? -24.209 -22.767 -11.823 1.00 57.86 250 LYS B N 1
ATOM 4510 C CA . LYS B 1 250 ? -25.657 -22.691 -11.877 1.00 60.15 250 LYS B CA 1
ATOM 4511 C C . LYS B 1 250 ? -26.139 -22.390 -13.306 1.00 59.15 250 LYS B C 1
ATOM 4512 O O . LYS B 1 250 ? -27.327 -22.119 -13.547 1.00 58.18 250 LYS B O 1
ATOM 4518 N N . ASN B 1 251 ? -25.206 -22.449 -14.252 1.00 56.93 251 ASN B N 1
ATOM 4519 C CA . ASN B 1 251 ? -25.537 -22.250 -15.657 1.00 54.04 251 ASN B CA 1
ATOM 4520 C C . ASN B 1 251 ? -26.186 -20.903 -15.998 1.00 58.08 251 ASN B C 1
ATOM 4521 O O . ASN B 1 251 ? -27.183 -20.879 -16.731 1.00 58.13 251 ASN B O 1
ATOM 4526 N N . VAL B 1 252 ? -25.644 -19.787 -15.486 1.00 52.97 252 VAL B N 1
ATOM 4527 C CA . VAL B 1 252 ? -26.131 -18.464 -15.922 1.00 60.55 252 VAL B CA 1
ATOM 4528 C C . VAL B 1 252 ? -25.772 -18.189 -17.397 1.00 52.24 252 VAL B C 1
ATOM 4529 O O . VAL B 1 252 ? -24.646 -18.416 -17.833 1.00 50.07 252 VAL B O 1
ATOM 4533 N N . ASP B 1 253 ? -26.740 -17.674 -18.146 1.00 52.50 253 ASP B N 1
ATOM 4534 C CA . ASP B 1 253 ? -26.661 -17.586 -19.614 1.00 60.61 253 ASP B CA 1
ATOM 4535 C C . ASP B 1 253 ? -26.130 -16.231 -20.106 1.00 58.83 253 ASP B C 1
ATOM 4536 O O . ASP B 1 253 ? -25.981 -15.303 -19.311 1.00 58.13 253 ASP B O 1
ATOM 4541 N N . MET B 1 254 ? -25.861 -16.099 -21.405 1.00 52.90 254 MET B N 1
ATOM 4542 C CA . MET B 1 254 ? -25.116 -14.930 -21.893 1.00 53.02 254 MET B CA 1
ATOM 4543 C C . MET B 1 254 ? -25.855 -13.601 -21.739 1.00 59.60 254 MET B C 1
ATOM 4544 O O . MET B 1 254 ? -25.231 -12.549 -21.518 1.00 52.52 254 MET B O 1
ATOM 4549 N N . ILE B 1 255 ? -27.178 -13.652 -21.842 1.00 59.83 255 ILE B N 1
ATOM 4550 C CA . ILE B 1 255 ? -27.998 -12.470 -21.611 1.00 59.39 255 ILE B CA 1
ATOM 4551 C C . ILE B 1 255 ? -27.890 -11.941 -20.169 1.00 62.52 255 ILE B C 1
ATOM 4552 O O . ILE B 1 255 ? -27.748 -10.730 -19.954 1.00 59.78 255 ILE B O 1
ATOM 4557 N N . ALA B 1 256 ? -27.950 -12.846 -19.193 1.00 57.32 256 ALA B N 1
ATOM 4558 C CA . ALA B 1 256 ? -27.882 -12.472 -17.781 1.00 59.46 256 ALA B CA 1
ATOM 4559 C C . ALA B 1 256 ? -26.469 -12.015 -17.355 1.00 63.49 256 ALA B C 1
ATOM 4560 O O . ALA B 1 256 ? -26.308 -11.198 -16.432 1.00 64.51 256 ALA B O 1
ATOM 4562 N N . ALA B 1 257 ? -25.462 -12.561 -18.034 1.00 60.83 257 ALA B N 1
ATOM 4563 C CA . ALA B 1 257 ? -24.071 -12.171 -17.849 1.00 59.39 257 ALA B CA 1
ATOM 4564 C C . ALA B 1 257 ? -23.785 -10.838 -18.544 1.00 64.00 257 ALA B C 1
ATOM 4565 O O . ALA B 1 257 ? -22.908 -10.075 -18.103 1.00 61.40 257 ALA B O 1
ATOM 4567 N N . ARG B 1 258 ? -24.519 -10.554 -19.622 1.00 52.91 258 ARG B N 1
ATOM 4568 C CA . ARG B 1 258 ? -24.362 -9.277 -20.318 1.00 54.01 258 ARG B CA 1
ATOM 4569 C C . ARG B 1 258 ? -25.080 -8.212 -19.538 1.00 52.96 258 ARG B C 1
ATOM 4570 O O . ARG B 1 258 ? -24.701 -7.047 -19.551 1.00 54.08 258 ARG B O 1
ATOM 4578 N N . LYS B 1 259 ? -26.134 -8.624 -18.854 1.00 59.15 259 LYS B N 1
ATOM 4579 C CA . LYS B 1 259 ? -26.880 -7.698 -18.030 1.00 61.63 259 LYS B CA 1
ATOM 4580 C C . LYS B 1 259 ? -26.027 -7.375 -16.808 1.00 59.54 259 LYS B C 1
ATOM 4581 O O . LYS B 1 259 ? -25.812 -6.204 -16.495 1.00 56.87 259 LYS B O 1
ATOM 4587 N N . ARG B 1 260 ? -25.530 -8.424 -16.153 1.00 57.75 260 ARG B N 1
ATOM 4588 C CA . ARG B 1 260 ? -24.614 -8.311 -15.017 1.00 55.97 260 ARG B CA 1
ATOM 4589 C C . ARG B 1 260 ? -23.475 -7.313 -15.273 1.00 51.87 260 ARG B C 1
ATOM 4590 O O . ARG B 1 260 ? -23.312 -6.333 -14.560 1.00 47.65 260 ARG B O 1
ATOM 4598 N N . GLU B 1 261 ? -22.702 -7.570 -16.314 1.00 51.21 261 GLU B N 1
ATOM 4599 C CA . GLU B 1 261 ? -21.573 -6.727 -16.658 1.00 48.96 261 GLU B CA 1
ATOM 4600 C C . GLU B 1 261 ? -21.972 -5.250 -16.834 1.00 52.96 261 GLU B C 1
ATOM 4601 O O . GLU B 1 261 ? -21.293 -4.344 -16.348 1.00 52.53 261 GLU B O 1
ATOM 4607 N N . ARG B 1 262 ? -23.075 -4.999 -17.528 1.00 54.49 262 ARG B N 1
ATOM 4608 C CA . ARG B 1 262 ? -23.448 -3.629 -17.862 1.00 55.91 262 ARG B CA 1
ATOM 4609 C C . ARG B 1 262 ? -23.953 -2.927 -16.621 1.00 50.19 262 ARG B C 1
ATOM 4610 O O . ARG B 1 262 ? -24.014 -1.712 -16.573 1.00 58.94 262 ARG B O 1
ATOM 4618 N N . GLU B 1 263 ? -24.299 -3.720 -15.615 1.00 55.58 263 GLU B N 1
ATOM 4619 C CA . GLU B 1 263 ? -24.715 -3.210 -14.314 1.00 60.72 263 GLU B CA 1
ATOM 4620 C C . GLU B 1 263 ? -23.498 -2.946 -13.443 1.00 58.73 263 GLU B C 1
ATOM 4621 O O . GLU B 1 263 ? -23.472 -1.986 -12.669 1.00 60.15 263 GLU B O 1
ATOM 4627 N N . TYR B 1 264 ? -22.474 -3.783 -13.592 1.00 56.67 264 TYR B N 1
ATOM 4628 C CA . TYR B 1 264 ? -21.262 -3.588 -12.806 1.00 54.28 264 TYR B CA 1
ATOM 4629 C C . TYR B 1 264 ? -20.644 -2.236 -13.140 1.00 53.46 264 TYR B C 1
ATOM 4630 O O . TYR B 1 264 ? -20.536 -1.358 -12.300 1.00 52.30 264 TYR B O 1
ATOM 4639 N N . PHE B 1 265 ? -20.251 -2.059 -14.388 1.00 48.92 265 PHE B N 1
ATOM 4640 C CA . PHE B 1 265 ? -19.501 -0.878 -14.713 1.00 51.29 265 PHE B CA 1
ATOM 4641 C C . PHE B 1 265 ? -20.257 0.429 -14.419 1.00 60.34 265 PHE B C 1
ATOM 4642 O O . PHE B 1 265 ? -19.678 1.367 -13.866 1.00 53.52 265 PHE B O 1
ATOM 4650 N N . SER B 1 266 ? -21.546 0.480 -14.762 1.00 60.00 266 SER B N 1
ATOM 4651 C CA . SER B 1 266 ? -22.292 1.731 -14.654 1.00 59.85 266 SER B CA 1
ATOM 4652 C C . SER B 1 266 ? -22.837 1.944 -13.252 1.00 64.54 266 SER B C 1
ATOM 4653 O O . SER B 1 266 ? -23.464 2.965 -12.983 1.00 63.56 266 SER B O 1
ATOM 4656 N N . ASN B 1 267 ? -22.591 0.980 -12.364 1.00 68.44 267 ASN B N 1
ATOM 4657 C CA . ASN B 1 267 ? -23.066 1.069 -10.982 1.00 62.69 267 ASN B CA 1
ATOM 4658 C C . ASN B 1 267 ? -21.985 1.205 -9.944 1.00 58.75 267 ASN B C 1
ATOM 4659 O O . ASN B 1 267 ? -22.290 1.576 -8.818 1.00 67.35 267 ASN B O 1
ATOM 4664 N N . THR B 1 268 ? -20.739 0.870 -10.273 1.00 56.23 268 THR B N 1
ATOM 4665 C CA . THR B 1 268 ? -19.669 1.016 -9.277 1.00 56.18 268 THR B CA 1
ATOM 4666 C C . THR B 1 268 ? -18.938 2.336 -9.502 1.00 59.57 268 THR B C 1
ATOM 4667 O O . THR B 1 268 ? -18.511 2.638 -10.619 1.00 59.74 268 THR B O 1
ATOM 4671 N N . THR B 1 269 ? -18.800 3.136 -8.449 1.00 58.26 269 THR B N 1
ATOM 4672 C CA . THR B 1 269 ? -18.582 4.564 -8.678 1.00 62.96 269 THR B CA 1
ATOM 4673 C C . THR B 1 269 ? -17.222 4.936 -9.277 1.00 55.01 269 THR B C 1
ATOM 4674 O O . THR B 1 269 ? -17.110 5.947 -9.968 1.00 57.86 269 THR B O 1
ATOM 4678 N N . GLU B 1 270 ? -16.203 4.112 -9.044 1.00 54.81 270 GLU B N 1
ATOM 4679 C CA . GLU B 1 270 ? -14.906 4.336 -9.681 1.00 57.83 270 GLU B CA 1
ATOM 4680 C C . GLU B 1 270 ? -14.935 4.138 -11.202 1.00 52.97 270 GLU B C 1
ATOM 4681 O O . GLU B 1 270 ? -14.091 4.681 -11.911 1.00 51.98 270 GLU B O 1
ATOM 4687 N N . TYR B 1 271 ? -15.892 3.362 -11.703 1.00 51.86 271 TYR B N 1
ATOM 4688 C CA . TYR B 1 271 ? -15.879 2.995 -13.124 1.00 57.08 271 TYR B CA 1
ATOM 4689 C C . TYR B 1 271 ? -16.969 3.712 -13.925 1.00 52.58 271 TYR B C 1
ATOM 4690 O O . TYR B 1 271 ? -16.882 3.839 -15.139 1.00 48.58 271 TYR B O 1
ATOM 4699 N N . ARG B 1 272 ? -17.975 4.206 -13.217 1.00 57.62 272 ARG B N 1
ATOM 4700 C CA . ARG B 1 272 ? -19.090 4.928 -13.818 1.00 53.63 272 ARG B CA 1
ATOM 4701 C C . ARG B 1 272 ? -18.666 5.849 -14.975 1.00 56.92 272 ARG B C 1
ATOM 4702 O O . ARG B 1 272 ? -19.258 5.820 -16.060 1.00 58.38 272 ARG B O 1
ATOM 4710 N N . HIS B 1 273 ? -17.641 6.665 -14.764 1.00 51.55 273 HIS B N 1
ATOM 4711 C CA . HIS B 1 273 ? -17.184 7.550 -15.835 1.00 54.47 273 HIS B CA 1
ATOM 4712 C C . HIS B 1 273 ? -16.621 6.810 -17.060 1.00 53.45 273 HIS B C 1
ATOM 4713 O O . HIS B 1 273 ? -16.457 7.407 -18.130 1.00 49.35 273 HIS B O 1
ATOM 4720 N N . LEU B 1 274 ? -16.334 5.518 -16.893 1.00 51.63 274 LEU B N 1
ATOM 4721 C CA . LEU B 1 274 ? -15.739 4.707 -17.955 1.00 52.56 274 LEU B CA 1
ATOM 4722 C C . LEU B 1 274 ? -16.723 3.711 -18.536 1.00 54.23 274 LEU B C 1
ATOM 4723 O O . LEU B 1 274 ? -16.506 3.195 -19.623 1.00 54.58 274 LEU B O 1
ATOM 4728 N N . ALA B 1 275 ? -17.804 3.468 -17.803 1.00 51.48 275 ALA B N 1
ATOM 4729 C CA . ALA B 1 275 ? -18.817 2.470 -18.143 1.00 50.66 275 ALA B CA 1
ATOM 4730 C C . ALA B 1 275 ? -18.952 2.121 -19.624 1.00 53.67 275 ALA B C 1
ATOM 4731 O O . ALA B 1 275 ? -18.619 1.010 -20.036 1.00 49.89 275 ALA B O 1
ATOM 4733 N N . ASN B 1 276 ? -19.444 3.055 -20.430 1.00 56.56 276 ASN B N 1
ATOM 4734 C CA . ASN B 1 276 ? -19.816 2.694 -21.794 1.00 60.04 276 ASN B CA 1
ATOM 4735 C C . ASN B 1 276 ? -18.630 2.607 -22.752 1.00 56.27 276 ASN B C 1
ATOM 4736 O O . ASN B 1 276 ? -18.808 2.501 -23.964 1.00 56.29 276 ASN B O 1
ATOM 4741 N N . LYS B 1 277 ? -17.427 2.622 -22.187 1.00 50.52 277 LYS B N 1
ATOM 4742 C CA . LYS B 1 277 ? -16.250 2.145 -22.901 1.00 48.96 277 LYS B CA 1
ATOM 4743 C C . LYS B 1 277 ? -15.687 0.856 -22.230 1.00 50.04 277 LYS B C 1
ATOM 4744 O O . LYS B 1 277 ? -14.575 0.402 -22.496 1.00 47.08 277 LYS B O 1
ATOM 4750 N N . MET B 1 278 ? -16.495 0.252 -21.380 1.00 44.30 278 MET B N 1
ATOM 4751 C CA . MET B 1 278 ? -16.166 -1.041 -20.830 1.00 44.80 278 MET B CA 1
ATOM 4752 C C . MET B 1 278 ? -17.134 -2.087 -21.359 1.00 46.56 278 MET B C 1
ATOM 4753 O O . MET B 1 278 ? -18.182 -1.751 -21.897 1.00 49.99 278 MET B O 1
ATOM 4758 N N . GLY B 1 279 ? -16.804 -3.357 -21.191 1.00 41.09 279 GLY B N 1
ATOM 4759 C CA . GLY B 1 279 ? -17.765 -4.392 -21.477 1.00 39.14 279 GLY B CA 1
ATOM 4760 C C . GLY B 1 279 ? -17.411 -5.079 -22.769 1.00 47.54 279 GLY B C 1
ATOM 4761 O O . GLY B 1 279 ? -16.880 -4.465 -23.703 1.00 44.57 279 GLY B O 1
ATOM 4762 N N . SER B 1 280 ? -17.703 -6.369 -22.826 1.00 51.80 280 SER B N 1
ATOM 4763 C CA . SER B 1 280 ? -17.346 -7.151 -23.992 1.00 53.27 280 SER B CA 1
ATOM 4764 C C . SER B 1 280 ? -18.081 -6.661 -25.256 1.00 50.70 280 SER B C 1
ATOM 4765 O O . SER B 1 280 ? -17.528 -6.719 -26.360 1.00 47.53 280 SER B O 1
ATOM 4768 N N . GLU B 1 281 ? -19.307 -6.164 -25.108 1.00 50.31 281 GLU B N 1
ATOM 4769 C CA . GLU B 1 281 ? -20.011 -5.626 -26.280 1.00 53.51 281 GLU B CA 1
ATOM 4770 C C . GLU B 1 281 ? -19.241 -4.430 -26.829 1.00 50.05 281 GLU B C 1
ATOM 4771 O O . GLU B 1 281 ? -19.068 -4.307 -28.031 1.00 54.48 281 GLU B O 1
ATOM 4777 N N . HIS B 1 282 ? -18.732 -3.568 -25.956 1.00 51.45 282 HIS B N 1
ATOM 4778 C CA . HIS B 1 282 ? -17.832 -2.526 -26.432 1.00 50.58 282 HIS B CA 1
ATOM 4779 C C . HIS B 1 282 ? -16.555 -3.122 -27.041 1.00 51.32 282 HIS B C 1
ATOM 4780 O O . HIS B 1 282 ? -16.032 -2.602 -28.040 1.00 51.52 282 HIS B O 1
ATOM 4787 N N . LEU B 1 283 ? -16.047 -4.210 -26.457 1.00 45.18 283 LEU B N 1
ATOM 4788 C CA . LEU B 1 283 ? -14.807 -4.776 -26.972 1.00 43.13 283 LEU B CA 1
ATOM 4789 C C . LEU B 1 283 ? -15.032 -5.196 -28.413 1.00 46.92 283 LEU B C 1
ATOM 4790 O O . LEU B 1 283 ? -14.238 -4.887 -29.301 1.00 46.76 283 LEU B O 1
ATOM 4795 N N . ALA B 1 284 ? -16.124 -5.919 -28.623 1.00 43.32 284 ALA B N 1
ATOM 4796 C CA . ALA B 1 284 ? -16.499 -6.390 -29.935 1.00 47.68 284 ALA B CA 1
ATOM 4797 C C . ALA B 1 284 ? -16.640 -5.206 -30.899 1.00 55.51 284 ALA B C 1
ATOM 4798 O O . ALA B 1 284 ? -16.178 -5.284 -32.037 1.00 51.40 284 ALA B O 1
ATOM 4800 N N . LYS B 1 285 ? -17.249 -4.107 -30.452 1.00 47.04 285 LYS B N 1
ATOM 4801 C CA . LYS B 1 285 ? -17.325 -2.928 -31.323 1.00 59.00 285 LYS B CA 1
ATOM 4802 C C . LYS B 1 285 ? -15.942 -2.383 -31.702 1.00 58.97 285 LYS B C 1
ATOM 4803 O O . LYS B 1 285 ? -15.713 -1.981 -32.855 1.00 55.44 285 LYS B O 1
ATOM 4809 N N . MET B 1 286 ? -15.029 -2.350 -30.729 1.00 54.21 286 MET B N 1
ATOM 4810 C CA . MET B 1 286 ? -13.721 -1.763 -30.967 1.00 55.86 286 MET B CA 1
ATOM 4811 C C . MET B 1 286 ? -13.012 -2.618 -31.994 1.00 53.46 286 MET B C 1
ATOM 4812 O O . MET B 1 286 ? -12.285 -2.130 -32.868 1.00 52.10 286 MET B O 1
ATOM 4817 N N . LEU B 1 287 ? -13.278 -3.910 -31.885 1.00 54.50 287 LEU B N 1
ATOM 4818 C CA . LEU B 1 287 ? -12.705 -4.911 -32.756 1.00 49.96 287 LEU B CA 1
ATOM 4819 C C . LEU B 1 287 ? -13.229 -4.811 -34.179 1.00 57.84 287 LEU B C 1
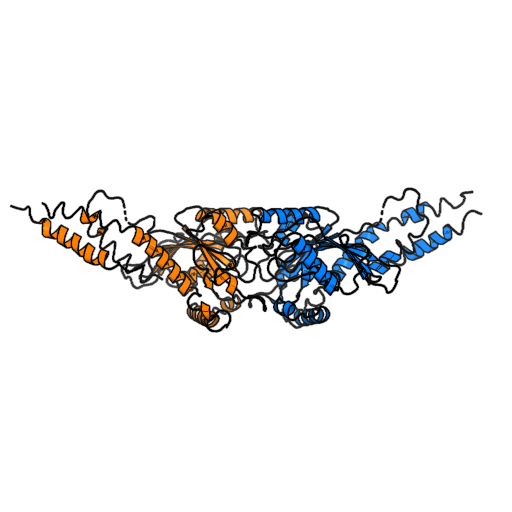ATOM 4820 O O . LEU B 1 287 ? -12.470 -4.974 -35.134 1.00 62.79 287 LEU B O 1
ATOM 4825 N N . SER B 1 288 ? -14.530 -4.605 -34.331 1.00 52.66 288 SER B N 1
ATOM 4826 C CA . SER B 1 288 ? -15.095 -4.595 -35.675 1.00 65.38 288 SER B CA 1
ATOM 4827 C C . SER B 1 288 ? -14.580 -3.349 -36.392 1.00 66.84 288 SER B C 1
ATOM 4828 O O . SER B 1 288 ? -14.127 -3.419 -37.539 1.00 63.81 288 SER B O 1
ATOM 4831 N N . LYS B 1 289 ? -14.615 -2.223 -35.685 1.00 62.51 289 LYS B N 1
ATOM 4832 C CA . LYS B 1 289 ? -14.131 -0.958 -36.218 1.00 63.89 289 LYS B CA 1
ATOM 4833 C C . LYS B 1 289 ? -12.696 -1.052 -36.709 1.00 63.86 289 LYS B C 1
ATOM 4834 O O . LYS B 1 289 ? -12.342 -0.478 -37.735 1.00 70.15 289 LYS B O 1
ATOM 4840 N N . HIS B 1 290 ? -11.876 -1.794 -35.985 1.00 62.28 290 HIS B N 1
ATOM 4841 C CA . HIS B 1 290 ? -10.464 -1.908 -36.310 1.00 64.17 290 HIS B CA 1
ATOM 4842 C C . HIS B 1 290 ? -10.306 -2.802 -37.531 1.00 57.75 290 HIS B C 1
ATOM 4843 O O . HIS B 1 290 ? -9.351 -2.674 -38.303 1.00 54.44 290 HIS B O 1
ATOM 4850 N N . LEU B 1 291 ? -11.256 -3.707 -37.706 1.00 61.53 291 LEU B N 1
ATOM 4851 C CA . LEU B 1 291 ? -11.359 -4.443 -38.970 1.00 68.23 291 LEU B CA 1
ATOM 4852 C C . LEU B 1 291 ? -11.870 -3.527 -40.098 1.00 65.38 291 LEU B C 1
ATOM 4853 O O . LEU B 1 291 ? -11.335 -3.528 -41.204 1.00 68.02 291 LEU B O 1
ATOM 4858 N N . GLU B 1 292 ? -12.882 -2.723 -39.803 1.00 60.97 292 GLU B N 1
ATOM 4859 C CA . GLU B 1 292 ? -13.352 -1.760 -40.776 1.00 70.69 292 GLU B CA 1
ATOM 4860 C C . GLU B 1 292 ? -12.168 -0.995 -41.361 1.00 70.31 292 GLU B C 1
ATOM 4861 O O . GLU B 1 292 ? -12.047 -0.873 -42.579 1.00 68.57 292 GLU B O 1
ATOM 4867 N N . ARG B 1 293 ? -11.286 -0.500 -40.495 1.00 68.72 293 ARG B N 1
ATOM 4868 C CA . ARG B 1 293 ? -10.133 0.285 -40.951 1.00 69.75 293 ARG B CA 1
ATOM 4869 C C . ARG B 1 293 ? -9.266 -0.504 -41.909 1.00 68.56 293 ARG B C 1
ATOM 4870 O O . ARG B 1 293 ? -8.667 0.062 -42.823 1.00 64.33 293 ARG B O 1
ATOM 4878 N N . VAL B 1 294 ? -9.186 -1.810 -41.669 1.00 67.38 294 VAL B N 1
ATOM 4879 C CA . VAL B 1 294 ? -8.357 -2.699 -42.467 1.00 70.49 294 VAL B CA 1
ATOM 4880 C C . VAL B 1 294 ? -8.855 -2.759 -43.899 1.00 69.97 294 VAL B C 1
ATOM 4881 O O . VAL B 1 294 ? -8.072 -2.608 -44.833 1.00 70.80 294 VAL B O 1
ATOM 4885 N N . ILE B 1 295 ? -10.160 -2.984 -44.056 1.00 68.63 295 ILE B N 1
ATOM 4886 C CA . ILE B 1 295 ? -10.790 -3.106 -45.373 1.00 72.85 295 ILE B CA 1
ATOM 4887 C C . ILE B 1 295 ? -10.812 -1.756 -46.069 1.00 72.31 295 ILE B C 1
ATOM 4888 O O . ILE B 1 295 ? -10.267 -1.592 -47.159 1.00 73.18 295 ILE B O 1
ATOM 4893 N N . LYS B 1 296 ? -11.441 -0.787 -45.420 1.00 67.72 296 LYS B N 1
ATOM 4894 C CA . LYS B 1 296 ? -11.354 0.590 -45.861 1.00 72.87 296 LYS B CA 1
ATOM 4895 C C . LYS B 1 296 ? -9.946 0.968 -46.326 1.00 76.44 296 LYS B C 1
ATOM 4896 O O . LYS B 1 296 ? -9.754 2.001 -46.957 1.00 85.63 296 LYS B O 1
ATOM 4902 N N . SER B 1 297 ? -8.960 0.136 -46.025 1.00 75.60 297 SER B N 1
ATOM 4903 C CA . SER B 1 297 ? -7.598 0.422 -46.461 1.00 80.09 297 SER B CA 1
ATOM 4904 C C . SER B 1 297 ? -7.273 -0.373 -47.714 1.00 86.50 297 SER B C 1
ATOM 4905 O O . SER B 1 297 ? -6.107 -0.634 -48.031 1.00 90.48 297 SER B O 1
ATOM 4908 N N . ARG B 1 298 ? -8.319 -0.765 -48.423 1.00 83.28 298 ARG B N 1
ATOM 4909 C CA . ARG B 1 298 ? -8.144 -1.377 -49.717 1.00 79.86 298 ARG B CA 1
ATOM 4910 C C . ARG B 1 298 ? -8.795 -0.499 -50.771 1.00 87.11 298 ARG B C 1
ATOM 4911 O O . ARG B 1 298 ? -8.717 -0.782 -51.967 1.00 86.91 298 ARG B O 1
ATOM 4919 N N . ILE B 1 299 ? -9.404 0.596 -50.320 1.00 86.82 299 ILE B N 1
ATOM 4920 C CA . ILE B 1 299 ? -10.205 1.426 -51.210 1.00 87.09 299 ILE B CA 1
ATOM 4921 C C . ILE B 1 299 ? -9.501 2.645 -51.818 1.00 93.01 299 ILE B C 1
ATOM 4922 O O . ILE B 1 299 ? -10.159 3.604 -52.213 1.00 95.88 299 ILE B O 1
ATOM 4927 N N . PRO B 1 300 ? -8.164 2.639 -51.851 1.00 92.46 300 PRO B N 1
ATOM 4928 C CA . PRO B 1 300 ? -7.570 3.343 -52.989 1.00 90.07 300 PRO B CA 1
ATOM 4929 C C . PRO B 1 300 ? -7.594 2.388 -54.180 1.00 92.90 300 PRO B C 1
ATOM 4930 O O . PRO B 1 300 ? -6.728 2.409 -55.053 1.00 91.38 300 PRO B O 1
ATOM 4934 N N . GLY B 1 301 ? -8.605 1.524 -54.174 1.00 95.05 301 GLY B N 1
ATOM 4935 C CA . GLY B 1 301 ? -8.916 0.666 -55.296 1.00 88.28 301 GLY B CA 1
ATOM 4936 C C . GLY B 1 301 ? -9.762 1.456 -56.264 1.00 88.33 301 GLY B C 1
ATOM 4937 O O . GLY B 1 301 ? -9.729 1.214 -57.465 1.00 95.31 301 GLY B O 1
ATOM 4938 N N . ILE B 1 302 ? -10.528 2.408 -55.743 1.00 88.12 302 ILE B N 1
ATOM 4939 C CA . ILE B 1 302 ? -11.230 3.358 -56.601 1.00 92.69 302 ILE B CA 1
ATOM 4940 C C . ILE B 1 302 ? -10.205 4.296 -57.238 1.00 94.75 302 ILE B C 1
ATOM 4941 O O . ILE B 1 302 ? -9.957 5.413 -56.774 1.00 92.15 302 ILE B O 1
ATOM 4946 N N . GLN B 1 303 ? -9.632 3.806 -58.327 1.00 93.70 303 GLN B N 1
ATOM 4947 C CA . GLN B 1 303 ? -8.415 4.328 -58.910 1.00 90.81 303 GLN B CA 1
ATOM 4948 C C . GLN B 1 303 ? -8.020 3.210 -59.849 1.00 91.82 303 GLN B C 1
ATOM 4949 O O . GLN B 1 303 ? -7.546 3.445 -60.953 1.00 96.65 303 GLN B O 1
ATOM 4955 N N . SER B 1 304 ? -8.211 1.978 -59.386 1.00 89.49 304 SER B N 1
ATOM 4956 C CA . SER B 1 304 ? -8.211 0.828 -60.280 1.00 90.97 304 SER B CA 1
ATOM 4957 C C . SER B 1 304 ? -9.606 0.687 -60.908 1.00 91.36 304 SER B C 1
ATOM 4958 O O . SER B 1 304 ? -9.841 -0.193 -61.728 1.00 89.88 304 SER B O 1
ATOM 4961 N N . LEU B 1 305 ? -10.523 1.571 -60.503 1.00 94.96 305 LEU B N 1
ATOM 4962 C CA . LEU B 1 305 ? -11.762 1.814 -61.238 1.00 89.64 305 LEU B CA 1
ATOM 4963 C C . LEU B 1 305 ? -11.519 2.981 -62.164 1.00 89.49 305 LEU B C 1
ATOM 4964 O O . LEU B 1 305 ? -11.304 2.802 -63.359 1.00 94.54 305 LEU B O 1
ATOM 4969 N N . ILE B 1 306 ? -11.548 4.180 -61.587 1.00 87.34 306 ILE B N 1
ATOM 4970 C CA . ILE B 1 306 ? -11.487 5.438 -62.340 1.00 93.09 306 ILE B CA 1
ATOM 4971 C C . ILE B 1 306 ? -10.548 5.431 -63.569 1.00 90.56 306 ILE B C 1
ATOM 4972 O O . ILE B 1 306 ? -10.729 6.228 -64.494 1.00 84.00 306 ILE B O 1
ATOM 4977 N N . ASN B 1 307 ? -9.554 4.541 -63.556 1.00 89.89 307 ASN B N 1
ATOM 4978 C CA . ASN B 1 307 ? -8.816 4.153 -64.760 1.00 91.65 307 ASN B CA 1
ATOM 4979 C C . ASN B 1 307 ? -9.789 3.686 -65.832 1.00 92.17 307 ASN B C 1
ATOM 4980 O O . ASN B 1 307 ? -9.907 4.298 -66.900 1.00 94.10 307 ASN B O 1
ATOM 4985 N N . LYS B 1 308 ? -10.471 2.581 -65.545 1.00 89.52 308 LYS B N 1
ATOM 4986 C CA . LYS B 1 308 ? -11.537 2.111 -66.408 1.00 90.45 308 LYS B CA 1
ATOM 4987 C C . LYS B 1 308 ? -12.633 3.153 -66.321 1.00 83.75 308 LYS B C 1
ATOM 4988 O O . LYS B 1 308 ? -13.511 3.079 -65.466 1.00 88.25 308 LYS B O 1
ATOM 4994 N N . THR B 1 309 ? -12.555 4.143 -67.195 1.00 81.08 309 THR B N 1
ATOM 4995 C CA . THR B 1 309 ? -13.468 5.273 -67.149 1.00 86.78 309 THR B CA 1
ATOM 4996 C C . THR B 1 309 ? -13.140 6.237 -68.266 1.00 84.77 309 THR B C 1
ATOM 4997 O O . THR B 1 309 ? -13.542 6.031 -69.410 1.00 85.12 309 THR B O 1
ATOM 5001 N N . VAL B 1 310 ? -12.391 7.282 -67.936 1.00 87.00 310 VAL B N 1
ATOM 5002 C CA . VAL B 1 310 ? -11.931 8.224 -68.945 1.00 86.66 310 VAL B CA 1
ATOM 5003 C C . VAL B 1 310 ? -11.045 7.485 -69.947 1.00 87.82 310 VAL B C 1
ATOM 5004 O O . VAL B 1 310 ? -10.693 8.023 -70.996 1.00 93.05 310 VAL B O 1
ATOM 5008 N N . LEU B 1 311 ? -10.692 6.246 -69.621 1.00 82.91 311 LEU B N 1
ATOM 5009 C CA . LEU B 1 311 ? -9.986 5.395 -70.563 1.00 84.73 311 LEU B CA 1
ATOM 5010 C C . LEU B 1 311 ? -11.024 4.586 -71.308 1.00 87.66 311 LEU B C 1
ATOM 5011 O O . LEU B 1 311 ? -10.751 3.497 -71.812 1.00 85.74 311 LEU B O 1
ATOM 5016 N N . GLU B 1 312 ? -12.221 5.154 -71.379 1.00 82.83 312 GLU B N 1
ATOM 5017 C CA . GLU B 1 312 ? -13.352 4.496 -71.999 1.00 79.14 312 GLU B CA 1
ATOM 5018 C C . GLU B 1 312 ? -14.533 5.450 -72.154 1.00 76.82 312 GLU B C 1
ATOM 5019 O O . GLU B 1 312 ? -15.369 5.255 -73.029 1.00 70.49 312 GLU B O 1
ATOM 5025 N N . LEU B 1 313 ? -14.600 6.479 -71.307 1.00 81.94 313 LEU B N 1
ATOM 5026 C CA . LEU B 1 313 ? -15.470 7.615 -71.589 1.00 78.92 313 LEU B CA 1
ATOM 5027 C C . LEU B 1 313 ? -14.826 8.320 -72.770 1.00 79.82 313 LEU B C 1
ATOM 5028 O O . LEU B 1 313 ? -15.444 9.126 -73.471 1.00 76.73 313 LEU B O 1
ATOM 5033 N N . GLU B 1 314 ? -13.561 8.000 -72.989 1.00 77.83 314 GLU B N 1
ATOM 5034 C CA . GLU B 1 314 ? -12.846 8.600 -74.082 1.00 79.30 314 GLU B CA 1
ATOM 5035 C C . GLU B 1 314 ? -12.966 7.734 -75.327 1.00 76.73 314 GLU B C 1
ATOM 5036 O O . GLU B 1 314 ? -12.742 8.219 -76.433 1.00 80.58 314 GLU B O 1
ATOM 5042 N N . THR B 1 315 ? -13.334 6.464 -75.166 1.00 78.27 315 THR B N 1
ATOM 5043 C CA . THR B 1 315 ? -13.491 5.594 -76.336 1.00 74.25 315 THR B CA 1
ATOM 5044 C C . THR B 1 315 ? -14.871 5.706 -76.971 1.00 68.84 315 THR B C 1
ATOM 5045 O O . THR B 1 315 ? -15.081 6.538 -77.861 1.00 67.12 315 THR B O 1
ATOM 5049 N N . PRO B 1 334 ? -22.059 -0.192 -86.394 1.00 89.97 580 PRO B N 1
ATOM 5050 C CA . PRO B 1 334 ? -22.388 -1.620 -86.262 1.00 88.38 580 PRO B CA 1
ATOM 5051 C C . PRO B 1 334 ? -21.719 -2.248 -85.043 1.00 92.71 580 PRO B C 1
ATOM 5052 O O . PRO B 1 334 ? -20.614 -2.780 -85.160 1.00 94.33 580 PRO B O 1
ATOM 5056 N N . ALA B 1 335 ? -22.391 -2.174 -83.894 1.00 96.43 581 ALA B N 1
ATOM 5057 C CA . ALA B 1 335 ? -21.889 -2.713 -82.619 1.00 96.04 581 ALA B CA 1
ATOM 5058 C C . ALA B 1 335 ? -20.522 -2.161 -82.214 1.00 95.83 581 ALA B C 1
ATOM 5059 O O . ALA B 1 335 ? -19.481 -2.553 -82.764 1.00 92.68 581 ALA B O 1
ATOM 5061 N N . ILE B 1 336 ? -20.539 -1.241 -81.252 1.00 93.11 582 ILE B N 1
ATOM 5062 C CA . ILE B 1 336 ? -19.322 -0.606 -80.770 1.00 84.50 582 ILE B CA 1
ATOM 5063 C C . ILE B 1 336 ? -19.559 0.182 -79.463 1.00 84.05 582 ILE B C 1
ATOM 5064 O O . ILE B 1 336 ? -18.926 -0.085 -78.438 1.00 83.76 582 ILE B O 1
ATOM 5069 N N . MET B 1 337 ? -20.492 1.130 -79.496 1.00 82.24 583 MET B N 1
ATOM 5070 C CA . MET B 1 337 ? -20.721 2.030 -78.365 1.00 72.52 583 MET B CA 1
ATOM 5071 C C . MET B 1 337 ? -21.506 1.377 -77.215 1.00 76.73 583 MET B C 1
ATOM 5072 O O . MET B 1 337 ? -21.761 2.000 -76.177 1.00 60.27 583 MET B O 1
ATOM 5077 N N . GLU B 1 338 ? -21.884 0.116 -77.422 1.00 83.53 584 GLU B N 1
ATOM 5078 C CA . GLU B 1 338 ? -22.517 -0.721 -76.401 1.00 76.16 584 GLU B CA 1
ATOM 5079 C C . GLU B 1 338 ? -22.135 -0.340 -74.972 1.00 82.75 584 GLU B C 1
ATOM 5080 O O . GLU B 1 338 ? -23.012 -0.240 -74.106 1.00 75.24 584 GLU B O 1
ATOM 5086 N N . ARG B 1 339 ? -20.821 -0.181 -74.741 1.00 87.75 585 ARG B N 1
ATOM 5087 C CA . ARG B 1 339 ? -20.240 0.394 -73.520 1.00 74.09 585 ARG B CA 1
ATOM 5088 C C . ARG B 1 339 ? -21.288 0.687 -72.475 1.00 77.12 585 ARG B C 1
ATOM 5089 O O . ARG B 1 339 ? -21.624 -0.173 -71.651 1.00 75.74 585 ARG B O 1
ATOM 5097 N N . ARG B 1 340 ? -21.806 1.913 -72.545 1.00 77.95 586 ARG B N 1
ATOM 5098 C CA . ARG B 1 340 ? -22.812 2.423 -71.618 1.00 82.04 586 ARG B CA 1
ATOM 5099 C C . ARG B 1 340 ? -22.948 1.582 -70.344 1.00 75.20 586 ARG B C 1
ATOM 5100 O O . ARG B 1 340 ? -22.890 2.128 -69.238 1.00 74.44 586 ARG B O 1
ATOM 5108 N N . SER B 1 341 ? -23.111 0.264 -70.503 1.00 69.49 587 SER B N 1
ATOM 5109 C CA . SER B 1 341 ? -23.326 -0.631 -69.357 1.00 74.87 587 SER B CA 1
ATOM 5110 C C . SER B 1 341 ? -22.105 -0.807 -68.432 1.00 76.21 587 SER B C 1
ATOM 5111 O O . SER B 1 341 ? -22.205 -0.536 -67.231 1.00 79.59 587 SER B O 1
ATOM 5114 N N . ALA B 1 342 ? -20.959 -1.236 -68.968 1.00 73.39 588 ALA B N 1
ATOM 5115 C CA . ALA B 1 342 ? -19.746 -1.325 -68.147 1.00 77.07 588 ALA B CA 1
ATOM 5116 C C . ALA B 1 342 ? -19.395 0.027 -67.532 1.00 75.43 588 ALA B C 1
ATOM 5117 O O . ALA B 1 342 ? -18.455 0.128 -66.769 1.00 78.20 588 ALA B O 1
ATOM 5119 N N . ILE B 1 343 ? -20.155 1.062 -67.874 1.00 73.76 589 ILE B N 1
ATOM 5120 C CA . ILE B 1 343 ? -19.976 2.368 -67.272 1.00 75.70 589 ILE B CA 1
ATOM 5121 C C . ILE B 1 343 ? -21.136 2.651 -66.339 1.00 75.47 589 ILE B C 1
ATOM 5122 O O . ILE B 1 343 ? -21.003 3.398 -65.373 1.00 75.31 589 ILE B O 1
ATOM 5127 N N . SER B 1 344 ? -22.286 2.067 -66.646 1.00 74.52 590 SER B N 1
ATOM 5128 C CA . SER B 1 344 ? -23.409 2.138 -65.727 1.00 80.74 590 SER B CA 1
ATOM 5129 C C . SER B 1 344 ? -23.016 1.363 -64.464 1.00 80.30 590 SER B C 1
ATOM 5130 O O . SER B 1 344 ? -23.250 1.820 -63.343 1.00 82.82 590 SER B O 1
ATOM 5133 N N . LYS B 1 345 ? -22.390 0.203 -64.653 1.00 79.07 591 LYS B N 1
ATOM 5134 C CA . LYS B 1 345 ? -21.907 -0.594 -63.522 1.00 85.10 591 LYS B CA 1
ATOM 5135 C C . LYS B 1 345 ? -20.741 0.055 -62.779 1.00 84.07 591 LYS B C 1
ATOM 5136 O O . LYS B 1 345 ? -20.763 0.155 -61.556 1.00 86.50 591 LYS B O 1
ATOM 5142 N N . ARG B 1 346 ? -19.732 0.508 -63.518 1.00 80.87 592 ARG B N 1
ATOM 5143 C CA . ARG B 1 346 ? -18.607 1.197 -62.897 1.00 81.51 592 ARG B CA 1
ATOM 5144 C C . ARG B 1 346 ? -18.974 2.623 -62.526 1.00 82.83 592 ARG B C 1
ATOM 5145 O O . ARG B 1 346 ? -18.110 3.486 -62.459 1.00 88.88 592 ARG B O 1
ATOM 5153 N N . LEU B 1 347 ? -20.259 2.873 -62.304 1.00 81.25 593 LEU B N 1
ATOM 5154 C CA . LEU B 1 347 ? -20.683 4.150 -61.737 1.00 87.43 593 LEU B CA 1
ATOM 5155 C C . LEU B 1 347 ? -21.631 3.890 -60.579 1.00 90.49 593 LEU B C 1
ATOM 5156 O O . LEU B 1 347 ? -21.852 4.758 -59.731 1.00 91.55 593 LEU B O 1
ATOM 5161 N N . GLU B 1 348 ? -22.191 2.684 -60.555 1.00 90.01 594 GLU B N 1
ATOM 5162 C CA . GLU B 1 348 ? -22.976 2.226 -59.415 1.00 91.27 594 GLU B CA 1
ATOM 5163 C C . GLU B 1 348 ? -22.061 1.621 -58.349 1.00 91.13 594 GLU B C 1
ATOM 5164 O O . GLU B 1 348 ? -22.451 1.471 -57.184 1.00 89.05 594 GLU B O 1
ATOM 5170 N N . LEU B 1 349 ? -20.845 1.268 -58.761 1.00 89.02 595 LEU B N 1
ATOM 5171 C CA . LEU B 1 349 ? -19.796 0.943 -57.810 1.00 86.10 595 LEU B CA 1
ATOM 5172 C C . LEU B 1 349 ? -19.497 2.213 -57.062 1.00 84.70 595 LEU B C 1
ATOM 5173 O O . LEU B 1 349 ? -19.139 2.172 -55.901 1.00 89.30 595 LEU B O 1
ATOM 5178 N N . TYR B 1 350 ? -19.661 3.352 -57.723 1.00 86.27 596 TYR B N 1
ATOM 5179 C CA . TYR B 1 350 ? -19.568 4.614 -57.014 1.00 88.00 596 TYR B CA 1
ATOM 5180 C C . TYR B 1 350 ? -20.790 4.790 -56.126 1.00 91.95 596 TYR B C 1
ATOM 5181 O O . TYR B 1 350 ? -20.743 5.525 -55.145 1.00 98.85 596 TYR B O 1
ATOM 5190 N N . ARG B 1 351 ? -21.898 4.139 -56.465 1.00 88.28 597 ARG B N 1
ATOM 5191 C CA . ARG B 1 351 ? -23.073 4.253 -55.604 1.00 92.73 597 ARG B CA 1
ATOM 5192 C C . ARG B 1 351 ? -22.716 3.643 -54.247 1.00 97.41 597 ARG B C 1
ATOM 5193 O O . ARG B 1 351 ? -23.100 4.161 -53.193 1.00 98.83 597 ARG B O 1
ATOM 5201 N N . ALA B 1 352 ? -21.942 2.562 -54.291 1.00 94.21 598 ALA B N 1
ATOM 5202 C CA . ALA B 1 352 ? -21.529 1.843 -53.093 1.00 91.78 598 ALA B CA 1
ATOM 5203 C C . ALA B 1 352 ? -20.208 2.361 -52.503 1.00 93.42 598 ALA B C 1
ATOM 5204 O O . ALA B 1 352 ? -20.177 2.767 -51.344 1.00 95.57 598 ALA B O 1
ATOM 5206 N N . ALA B 1 353 ? -19.128 2.362 -53.286 1.00 92.10 599 ALA B N 1
ATOM 5207 C CA . ALA B 1 353 ? -17.825 2.843 -52.799 1.00 88.93 599 ALA B CA 1
ATOM 5208 C C . ALA B 1 353 ? -17.814 4.341 -52.529 1.00 92.53 599 ALA B C 1
ATOM 5209 O O . ALA B 1 353 ? -16.762 4.918 -52.273 1.00 92.36 599 ALA B O 1
ATOM 5211 N N . GLN B 1 354 ? -18.983 4.966 -52.616 1.00 94.92 600 GLN B N 1
ATOM 5212 C CA . GLN B 1 354 ? -19.144 6.352 -52.202 1.00 99.67 600 GLN B CA 1
ATOM 5213 C C . GLN B 1 354 ? -20.294 6.413 -51.200 1.00 103.89 600 GLN B C 1
ATOM 5214 O O . GLN B 1 354 ? -20.809 7.487 -50.897 1.00 108.20 600 GLN B O 1
ATOM 5220 N N . SER B 1 355 ? -20.692 5.242 -50.700 1.00 103.92 601 SER B N 1
ATOM 5221 C CA . SER B 1 355 ? -21.678 5.135 -49.616 1.00 103.99 601 SER B CA 1
ATOM 5222 C C . SER B 1 355 ? -21.127 4.340 -48.415 1.00 102.63 601 SER B C 1
ATOM 5223 O O . SER B 1 355 ? -21.871 3.678 -47.681 1.00 99.23 601 SER B O 1
ATOM 5226 N N . GLU B 1 356 ? -19.809 4.415 -48.243 1.00 104.65 602 GLU B N 1
ATOM 5227 C CA . GLU B 1 356 ? -19.092 3.829 -47.113 1.00 104.76 602 GLU B CA 1
ATOM 5228 C C . GLU B 1 356 ? -18.089 4.886 -46.658 1.00 112.93 602 GLU B C 1
ATOM 5229 O O . GLU B 1 356 ? -17.127 4.586 -45.950 1.00 113.86 602 GLU B O 1
ATOM 5235 N N . ILE B 1 357 ? -18.347 6.127 -47.074 1.00 116.79 603 ILE B N 1
ATOM 5236 C CA . ILE B 1 357 ? -17.377 7.234 -47.060 1.00 119.57 603 ILE B CA 1
ATOM 5237 C C . ILE B 1 357 ? -16.886 7.738 -45.683 1.00 122.69 603 ILE B C 1
ATOM 5238 O O . ILE B 1 357 ? -15.676 7.754 -45.427 1.00 120.30 603 ILE B O 1
ATOM 5243 N N . ASP B 1 358 ? -17.806 8.164 -44.814 1.00 123.14 604 ASP B N 1
ATOM 5244 C CA . ASP B 1 358 ? -17.437 8.659 -43.476 1.00 126.10 604 ASP B CA 1
ATOM 5245 C C . ASP B 1 358 ? -17.374 7.542 -42.405 1.00 123.76 604 ASP B C 1
ATOM 5246 O O . ASP B 1 358 ? -17.185 7.827 -41.216 1.00 121.67 604 ASP B O 1
ATOM 5251 N N . ALA B 1 359 ? -17.514 6.285 -42.839 1.00 123.00 605 ALA B N 1
ATOM 5252 C CA . ALA B 1 359 ? -17.612 5.105 -41.953 1.00 119.09 605 ALA B CA 1
ATOM 5253 C C . ALA B 1 359 ? -16.723 5.089 -40.697 1.00 111.46 605 ALA B C 1
ATOM 5254 O O . ALA B 1 359 ? -17.231 5.067 -39.569 1.00 114.18 605 ALA B O 1
ATOM 5256 N N . VAL B 1 360 ? -15.405 5.065 -40.891 1.00 106.83 606 VAL B N 1
ATOM 5257 C CA . VAL B 1 360 ? -14.472 5.000 -39.761 1.00 103.55 606 VAL B CA 1
ATOM 5258 C C . VAL B 1 360 ? -13.124 5.687 -40.042 1.00 94.06 606 VAL B C 1
ATOM 5259 O O . VAL B 1 360 ? -12.212 5.108 -40.637 1.00 85.96 606 VAL B O 1
#

Organism: Arabidopsis thaliana (NCBI:txid3702)

GO terms:
  GO:0045334 clathrin-coated endocytic vesicle (C, IDA)
  GO:0005737 cytoplasm (C, IDA)
  GO:0005856 cytoskeleton (C, IDA)
  GO:0005886 plasma membrane (C, IDA)
  GO:0005938 cell cortex (C, IDA)
  GO:0009504 cell plate (C, IDA)
  GO:0009524 phragmoplast (C, IDA)
  GO:0030136 clathrin-coated vesicle (C, IDA)
  GO:0009920 cell plate formation involved in plant-type cell wall biogenesis (P, IDA)
  GO:1905952 regulation of lipid localization (P, IDA)
  GO:0072583 clathrin-dependent endocytosis (P, IDA)
  GO:0005737 cytoplasm (C, EXP)
  GO:0003924 GTPase activity (F, EXP)
  GO:0009920 cell plate formation involved in plant-type cell wall biogenesis (P, IMP)
  GO:0010036 response to boron-containing substance (P, IMP)
  GO:2000694 regulation of phragmoplast microtubule organization (P, IMP)
  GO:0030100 regulation of endocytosis (P, IMP)
  GO:0048480 stigma development (P, IMP)
  GO:0006886 intracellular protein transport (P, IMP)
  GO:0080029 cellular response to boron-containing substance levels (P, IMP)

Nearest PDB structures (foldseek):
  3t34-assembly1_A  TM=1.003E+00  e=6.467E-67  Arabidopsis thaliana
  3t34-assembly1_B  TM=9.802E-01  e=4.547E-55  Arabidopsis thaliana
  8sxz-assembly1_c  TM=9.284E-01  e=1.100E-38  Homo sapiens
  2x2f-assembly1_A  TM=7.826E-01  e=2.560E-40  Homo sapiens
  3w6o-assembly1_A  TM=8.968E-01  e=1.849E-34  Homo sapiens

Sequence (676 aa):
ENLISLVNKIQRACTALGDHGDSSALDSLPAIAVVGGQSSGKSSVLESIVGKDFLPRGSGIVTRRPLVLQLQKIDDGTREYAEFLHLPRKKFTDFAAVRKEIQDETDRETGRSKAISSVPIHLSIYSPNVVNLTLIDLPGLTKVAVDGQSDSIVKDIENMVRSYIEKPNCIILAISPANQDLATSDAIKISREVDPSGDRTFGVLTKIDLMDKGTDAVEILEGRSFKLKYPWVGVVNRSQADINKNVDMIAARKREREYFSNTTEYRHLANKMGSEHLAKMLSKHLERVIKSRIPGIQSLINKTVLELETEMERRSAISKRLELYRAAQSEIDAVMENLISLVNKIQRACTALGDHGDSSALTLWDSLPAIAVVGGQSSGKSSVLESIVGKDFLPRGSGIVTRRPLVLQLQKIDDGTREYAEFLHLPRKKFTDFAAVRKEIQDETDRETGRSKAISSVPIHLSIYSPNVVNLTLIDLPGLTKVAVDGQSDSIVKDIENMVRSYIEKPNCIILAISPANQDLATSDAIKISREVDPSGDRTFGVLTKIDLMDKGTDAVEILEGRSFKLKYPWVGVVNRSQADINKNVDMIAARKREREYFSNTTEYRHLANKMGSEHLAKMLSKHLERVIKSRIPGIQSLINKTVLELETPAIMERRSAISKRLELYRAAQSEIDAV

InterPro domains:
  IPR000375 Dynamin stalk domain [PF01031] (221-489)
  IPR001401 Dynamin, GTPase domain [SM00053] (1-251)
  IPR001401 Dynamin, GTPase domain [cd08771] (33-300)
  IPR003130 Dynamin GTPase effector [PF02212] (514-606)
  IPR003130 Dynamin GTPase effector [SM00302] (513-606)
  IPR019762 Dynamin, GTPase region, conserved site [PS00410] (60-69)
  IPR020850 GTPase effector domain [PS51388] (518-610)
  IPR022812 Dynamin [PR00195] (34-52)
  IPR022812 Dynamin [PR00195] (59-76)
  IPR022812 Dynamin [PR00195] (132-149)
  IPR022812 Dynamin [PR00195] (182-200)
  IPR022812 Dynamin [PR00195] (201-217)
  IPR022812 Dynamin [PR00195] (224-243)
  IPR022812 Dynamin [PTHR11566] (2-606)
  IPR027417 P-loop containing nucleoside triphosphate hydrolase [G3DSA:3.40.50.300] (1-309)
  IPR027417 P-loop containing nucleoside triphosphate hydrolase [SSF52540] (23-308)
  IPR030381 Dynamin-type guanine nucleotide-binding (G) domain [PS51718] (31-300)
  IPR045063 Dynamin, N-terminal [PF00350] (37-213)

Solvent-accessible surface area: 32888 Å² total; per-residue (Å²): 57,122,77,9,8,111,3,21,71,33,24,136,51,71,11,57,126,7,87,155,52,133,114,90,100,194,69,93,28,22,18,5,0,0,1,1,13,20,27,3,18,13,11,14,1,0,0,7,31,28,32,85,26,0,1,11,34,24,75,23,20,30,27,18,14,0,5,16,0,67,8,51,72,9,126,102,18,139,122,54,24,0,55,2,128,67,58,102,245,94,128,14,116,81,24,45,39,0,74,130,33,11,80,63,9,8,66,166,72,39,24,210,61,58,33,27,25,70,65,39,6,63,4,18,7,35,2,23,90,17,10,64,30,23,1,10,2,0,2,8,8,8,28,24,23,35,71,56,18,52,146,65,0,27,130,58,0,27,86,9,2,57,58,47,1,97,127,106,93,4,10,0,0,3,0,0,19,6,23,47,41,12,4,13,1,14,1,5,55,3,4,81,84,29,7,95,65,10,80,36,8,3,1,0,0,1,53,1,43,29,40,29,154,45,44,52,0,9,66,21,10,56,23,131,48,23,144,38,134,52,85,9,1,0,1,2,27,23,22,30,35,29,44,97,164,123,36,75,14,131,48,7,42,86,100,8,122,96,34,2,44,100,32,102,93,9,130,106,20,26,129,96,16,5,2,94,39,0,31,139,36,9,17,74,30,14,0,97,37,8,33,83,130,58,94,36,41,115,78,22,93,91,72,14,88,143,33,95,159,86,173,195,44,113,200,53,9,45,41,67,11,123,90,10,40,172,9,15,96,71,14,125,135,34,68,52,40,91,114,13,4,111,12,35,96,50,24,156,55,5,64,38,129,2,29,140,32,129,123,86,97,162,103,94,181,54,44,70,10,2,0,0,0,2,1,10,16,26,3,19,12,9,14,0,0,0,8,11,23,33,74,24,0,1,16,38,17,60,27,19,44,22,22,15,0,4,25,0,41,7,44,69,41,136,116,24,117,111,62,25,0,50,1,120,70,55,102,206,91,93,22,103,81,20,59,32,0,56,126,35,12,67,73,16,6,68,169,47,18,67,161,80,57,20,30,18,75,77,36,4,74,4,23,6,40,4,20,82,22,6,66,16,18,1,5,2,1,2,10,13,13,26,20,27,24,110,18,22,67,120,59,3,41,115,54,1,30,72,8,2,68,68,45,0,108,80,113,16,3,6,0,0,2,0,0,22,7,19,50,36,13,9,11,0,22,1,4,75,2,4,93,76,31,8,98,54,7,82,34,7,2,1,0,0,1,53,1,41,29,23,27,136,46,56,49,0,20,82,23,14,83,26,142,45,10,122,40,131,40,98,9,1,0,0,4,31,28,23,28,29,32,38,94,139,118,33,71,17,130,42,13,60,86,109,4,122,89,38,4,42,94,31,103,75,6,129,101,26,12,124,113,11,2,3,57,33,0,7,83,14,0,7,67,24,8,10,84,35,28,44,79,99,57,103,23,33,118,68,10,74,81,69,14,80,124,5,109,133,116,160,84,98,153,103,78,165,57,31,23,50,82,13,93,66,1,42,200,16,18,74,63,10,110,140,50,58

CATH classification: 3.40.50.300